Protein AF-0000000077564997 (afdb_homodimer)

Organism: Vanilla planifolia (NCBI:txid51239)

Radius of gyration: 24.12 Å; Cα contacts (8 Å, |Δi|>4): 1143; chains: 2; bounding box: 67×68×52 Å

pLDDT: mean 85.85, std 20.42, range [17.84, 98.88]

InterPro domains:
  IPR001870 B30.2/SPRY domain [PS50188] (1-179)
  IPR003877 SPRY domain [PF00622] (20-98)
  IPR003877 SPRY domain [SM00449] (17-178)
  IPR013320 Concanavalin A-like lectin/glucanase domain superfamily [SSF49899] (5-182)
  IPR037353 Histone methyltransferase complex subunit ASH2 [PTHR10598] (2-208)
  IPR043136 B30.2/SPRY domain superfamily [G3DSA:2.60.120.920] (1-196)

Nearest PDB structures (foldseek):
  4x8n-assembly1_A  TM=9.781E-01  e=5.764E-20  Homo sapiens
  5f6l-assembly1_B  TM=9.761E-01  e=1.170E-19  Homo sapiens
  4x8p-assembly1_A  TM=9.847E-01  e=3.675E-19  Homo sapiens
  5f6k-assembly1_A  TM=9.699E-01  e=2.376E-19  Homo sapiens
  3toj-assembly1_A  TM=9.666E-01  e=3.480E-19  Homo sapiens

Sequence (438 aa):
MSTKGYRMVRATRGVVEGSWYFEIRVVRLGDSGHTRLGWTTENGDLQAPVGYDGNSYGYRDIDGSKIHKALREKYGDRGYAEGDVIGFYISLPEGELYATKPPNFVWYKGQRYMYSATGKDDPPKVVPGSEISFFRNGICQGVAFKDLFGGRYYPAASMYTLPNQPSCEVKFNFGPEFEFFPQEFGIRPIPRPMSEVPYHGYDGRTEATVENGTVENTTMSTKGYRMVRATRGVVEGSWYFEIRVVRLGDSGHTRLGWTTENGDLQAPVGYDGNSYGYRDIDGSKIHKALREKYGDRGYAEGDVIGFYISLPEGELYATKPPNFVWYKGQRYMYSATGKDDPPKVVPGSEISFFRNGICQGVAFKDLFGGRYYPAASMYTLPNQPSCEVKFNFGPEFEFFPQEFGIRPIPRPMSEVPYHGYDGRTEATVENGTVENTT

Solvent-accessible surface area (backbone atoms only — not comparable to full-atom values): 23069 Å² total; per-residue (Å²): 1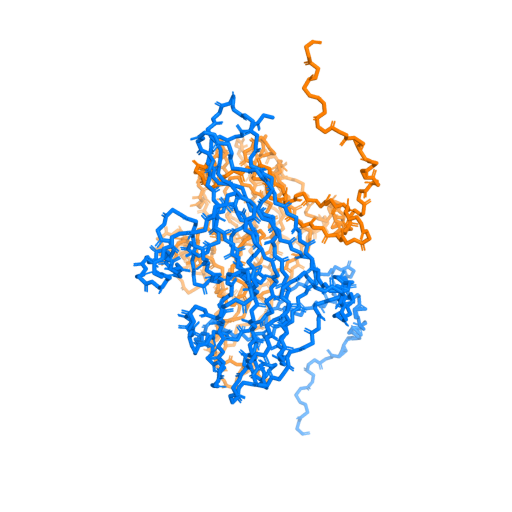26,56,54,73,46,36,34,18,39,30,48,67,54,53,45,40,49,49,39,33,30,38,36,37,35,32,68,36,31,66,95,66,26,47,44,22,36,40,38,26,29,86,78,36,62,45,28,35,39,46,4,54,38,87,35,20,40,14,41,30,30,87,57,14,26,34,24,44,53,62,41,78,38,89,53,32,95,53,40,59,52,69,71,39,37,38,34,44,38,38,34,24,55,70,8,64,82,28,29,71,76,70,69,42,75,45,60,54,94,93,38,53,31,36,29,28,90,51,37,53,86,55,68,85,34,58,17,67,86,14,36,34,33,42,21,56,64,33,41,75,55,49,82,72,46,63,60,37,65,32,40,44,37,16,51,31,40,13,36,24,24,49,62,92,44,72,68,46,38,72,44,81,40,36,42,82,82,60,92,47,67,60,88,72,61,79,91,48,76,81,54,42,41,50,61,70,53,62,82,61,64,81,52,76,68,77,64,73,78,59,68,83,70,69,91,64,81,77,129,128,58,56,72,46,35,34,17,40,30,47,66,52,53,44,39,51,48,39,32,32,38,34,36,35,32,69,36,30,65,96,66,26,47,45,21,35,40,38,26,30,84,77,37,61,46,28,36,42,47,4,53,39,89,35,20,38,16,41,30,28,86,56,14,25,33,25,44,54,64,40,76,39,89,55,33,96,53,39,58,52,68,71,39,36,36,34,42,39,39,35,24,56,70,10,64,80,29,29,71,76,69,69,42,73,45,58,54,95,93,38,54,31,37,28,29,89,52,36,53,87,56,65,86,33,58,18,67,87,13,37,33,33,41,20,56,64,33,40,76,53,48,80,71,46,62,59,39,65,32,37,43,39,17,53,31,40,12,37,24,22,48,62,93,46,71,68,46,36,70,42,82,41,38,43,81,81,59,92,47,68,61,88,72,61,80,90,48,76,81,52,42,43,48,60,72,54,63,82,63,63,83,53,76,66,73,65,77,73,58,69,84,69,70,91,65,80,78,129

Structure (mmCIF, N/CA/C/O backbone):
data_AF-0000000077564997-model_v1
#
loop_
_entity.id
_entity.type
_entity.pdbx_description
1 polymer 'B30.2/SPRY domain-containing protein'
#
loop_
_atom_site.group_PDB
_atom_site.id
_atom_site.type_symbol
_atom_site.label_atom_id
_atom_site.label_alt_id
_atom_site.label_comp_id
_atom_site.label_asym_id
_atom_site.label_entity_id
_atom_site.label_seq_id
_atom_site.pdbx_PDB_ins_code
_atom_site.Cartn_x
_atom_site.Cartn_y
_atom_site.Cartn_z
_atom_site.occupancy
_atom_site.B_iso_or_equiv
_atom_site.auth_seq_id
_atom_site.auth_comp_id
_atom_site.auth_asym_id
_atom_site.auth_atom_id
_atom_site.pdbx_PDB_model_num
ATOM 1 N N . MET A 1 1 ? 22.875 -8.914 -8.273 1 34.25 1 MET A N 1
ATOM 2 C CA . MET A 1 1 ? 23.234 -9.383 -6.941 1 34.25 1 MET A CA 1
ATOM 3 C C . MET A 1 1 ? 22.016 -9.883 -6.184 1 34.25 1 MET A C 1
ATOM 5 O O . MET A 1 1 ? 21.016 -9.156 -6.062 1 34.25 1 MET A O 1
ATOM 9 N N . SER A 1 2 ? 21.875 -11.133 -6.25 1 45.5 2 SER A N 1
ATOM 10 C CA . SER A 1 2 ? 20.719 -11.719 -5.586 1 45.5 2 SER A CA 1
ATOM 11 C C . SER A 1 2 ? 20.672 -11.336 -4.109 1 45.5 2 SER A C 1
ATOM 13 O O . SER A 1 2 ? 21.672 -11.484 -3.395 1 45.5 2 SER A O 1
ATOM 15 N N . THR A 1 3 ? 20.047 -10.328 -3.686 1 54.19 3 THR A N 1
ATOM 16 C CA . THR A 1 3 ? 19.875 -10 -2.275 1 54.19 3 THR A CA 1
ATOM 17 C C . THR A 1 3 ? 19.328 -11.203 -1.506 1 54.19 3 THR A C 1
ATOM 19 O O . THR A 1 3 ? 18.766 -12.125 -2.102 1 54.19 3 THR A O 1
ATOM 22 N N . LYS A 1 4 ? 19.906 -11.344 -0.27 1 64.06 4 LYS A N 1
ATOM 23 C CA . LYS A 1 4 ? 19.406 -12.297 0.72 1 64.06 4 LYS A CA 1
ATOM 24 C C . LYS A 1 4 ? 17.906 -12.18 0.896 1 64.06 4 LYS A C 1
ATOM 26 O O . LYS A 1 4 ? 17.375 -11.078 1.093 1 64.06 4 LYS A O 1
ATOM 31 N N . GLY A 1 5 ? 17.188 -13.336 0.478 1 78 5 GLY A N 1
ATOM 32 C CA . GLY A 1 5 ? 15.766 -13.43 0.794 1 78 5 GLY A CA 1
ATOM 33 C C . GLY A 1 5 ? 14.883 -13.523 -0.438 1 78 5 GLY A C 1
ATOM 34 O O . GLY A 1 5 ? 15.375 -13.797 -1.536 1 78 5 GLY A O 1
ATOM 35 N N . TYR A 1 6 ? 13.68 -13.469 -0.171 1 85.38 6 TYR A N 1
ATOM 36 C CA . TYR A 1 6 ? 12.711 -13.555 -1.256 1 85.38 6 TYR A CA 1
ATOM 37 C C . TYR A 1 6 ? 12.594 -12.227 -1.993 1 85.38 6 TYR A C 1
ATOM 39 O O . TYR A 1 6 ? 12.711 -11.164 -1.386 1 85.38 6 TYR A O 1
ATOM 47 N N . ARG A 1 7 ? 12.391 -12.375 -3.307 1 85.06 7 ARG A N 1
ATOM 48 C CA . ARG A 1 7 ? 11.945 -11.281 -4.164 1 85.06 7 ARG A CA 1
ATOM 49 C C . ARG A 1 7 ? 10.641 -11.625 -4.859 1 85.06 7 ARG A C 1
ATOM 51 O O . ARG A 1 7 ? 10.469 -12.742 -5.359 1 85.06 7 ARG A O 1
ATOM 58 N N . MET A 1 8 ? 9.711 -10.664 -4.836 1 91.81 8 MET A N 1
ATOM 59 C CA . MET A 1 8 ? 8.43 -10.93 -5.488 1 91.81 8 MET A CA 1
ATOM 60 C C . MET A 1 8 ? 8.336 -10.195 -6.82 1 91.81 8 MET A C 1
ATOM 62 O O . MET A 1 8 ? 8.758 -9.039 -6.926 1 91.81 8 MET A O 1
ATOM 66 N N . VAL A 1 9 ? 7.871 -10.922 -7.812 1 93.94 9 VAL A N 1
ATOM 67 C CA . VAL A 1 9 ? 7.449 -10.336 -9.078 1 93.94 9 VAL A CA 1
ATOM 68 C C . VAL A 1 9 ? 5.934 -10.469 -9.234 1 93.94 9 VAL A C 1
ATOM 70 O O . VAL A 1 9 ? 5.367 -11.531 -8.953 1 93.94 9 VAL A O 1
ATOM 73 N N . ARG A 1 10 ? 5.289 -9.383 -9.609 1 96 10 ARG A N 1
ATOM 74 C CA . ARG A 1 10 ? 3.84 -9.344 -9.789 1 96 10 ARG A CA 1
ATOM 75 C C . ARG A 1 10 ? 3.475 -8.781 -11.164 1 96 10 ARG A C 1
ATOM 77 O O . ARG A 1 10 ? 4.062 -7.801 -11.617 1 96 10 ARG A O 1
ATOM 84 N N . ALA A 1 11 ? 2.543 -9.438 -11.812 1 95.5 11 ALA A N 1
ATOM 85 C CA . ALA A 1 11 ? 1.987 -8.852 -13.023 1 95.5 11 ALA A CA 1
ATOM 86 C C . ALA A 1 11 ? 1.261 -7.543 -12.719 1 95.5 11 ALA A C 1
ATOM 88 O O . ALA A 1 11 ? 0.927 -7.266 -11.562 1 95.5 11 ALA A O 1
ATOM 89 N N . THR A 1 12 ? 1.05 -6.742 -13.789 1 92.31 12 THR A N 1
ATOM 90 C CA . THR A 1 12 ? 0.398 -5.453 -13.578 1 92.31 12 THR A CA 1
ATOM 91 C C . THR A 1 12 ? -1.077 -5.527 -13.953 1 92.31 12 THR A C 1
ATOM 93 O O . THR A 1 12 ? -1.847 -4.609 -13.656 1 92.31 12 THR A O 1
ATOM 96 N N . ARG A 1 13 ? -1.535 -6.57 -14.578 1 92.94 13 ARG A N 1
ATOM 97 C CA . ARG A 1 13 ? -2.951 -6.754 -14.875 1 92.94 13 ARG A CA 1
ATOM 98 C C . ARG A 1 13 ? -3.607 -7.68 -13.859 1 92.94 13 ARG A C 1
ATOM 100 O O . ARG A 1 13 ? -3.172 -8.82 -13.672 1 92.94 13 ARG A O 1
ATOM 107 N N . GLY A 1 14 ? -4.586 -7.129 -13.195 1 96.06 14 GLY A N 1
ATOM 108 C CA . GLY A 1 14 ? -5.273 -7.875 -12.156 1 96.06 14 GLY A CA 1
ATOM 109 C C . GLY A 1 14 ? -6.766 -7.996 -12.398 1 96.06 14 GLY A C 1
ATOM 110 O O . GLY A 1 14 ? -7.301 -7.391 -13.336 1 96.06 14 GLY A O 1
ATOM 111 N N . VAL A 1 15 ? -7.418 -8.789 -11.617 1 97.38 15 VAL A N 1
ATOM 112 C CA . VAL A 1 15 ? -8.836 -9.094 -11.797 1 97.38 15 VAL A CA 1
ATOM 113 C C . VAL A 1 15 ? -9.578 -8.883 -10.477 1 97.38 15 VAL A C 1
ATOM 115 O O . VAL A 1 15 ? -9.031 -9.156 -9.406 1 97.38 15 VAL A O 1
ATOM 118 N N . VAL A 1 16 ? -10.867 -8.484 -10.594 1 96.44 16 VAL A N 1
ATOM 119 C CA . VAL A 1 16 ? -11.664 -8.219 -9.398 1 96.44 16 VAL A CA 1
ATOM 120 C C . VAL A 1 16 ? -12.844 -9.18 -9.344 1 96.44 16 VAL A C 1
ATOM 122 O O . VAL A 1 16 ? -13.391 -9.445 -8.266 1 96.44 16 VAL A O 1
ATOM 125 N N . GLU A 1 17 ? -13.203 -9.711 -10.445 1 97.88 17 GLU A N 1
ATOM 126 C CA . GLU A 1 17 ? -14.344 -10.617 -10.539 1 97.88 17 GLU A CA 1
ATOM 127 C C . GLU A 1 17 ? -14.172 -11.602 -11.695 1 97.88 17 GLU A C 1
ATOM 129 O O . GLU A 1 17 ? -13.344 -11.383 -12.586 1 97.88 17 GLU A O 1
ATOM 134 N N . GLY A 1 18 ? -14.953 -12.695 -11.625 1 98 18 GLY A N 1
ATOM 135 C CA . GLY A 1 18 ? -14.883 -13.703 -12.664 1 98 18 GLY A CA 1
ATOM 136 C C . GLY A 1 18 ? -13.898 -14.82 -12.352 1 98 18 GLY A C 1
ATOM 137 O O . GLY A 1 18 ? -13.414 -14.922 -11.227 1 98 18 GLY A O 1
ATOM 138 N N . SER A 1 19 ? -13.797 -15.766 -13.32 1 98.44 19 SER A N 1
ATOM 139 C CA . SER A 1 19 ? -12.875 -16.891 -13.203 1 98.44 19 SER A CA 1
ATOM 140 C C . SER A 1 19 ? -11.711 -16.75 -14.188 1 98.44 19 SER A C 1
ATOM 142 O O . SER A 1 19 ? -11.93 -16.5 -15.375 1 98.44 19 SER A O 1
ATOM 144 N N . TRP A 1 20 ? -10.508 -16.969 -13.664 1 98.62 20 TRP A N 1
ATOM 145 C CA . TRP A 1 20 ? -9.312 -16.656 -14.453 1 98.62 20 TRP A CA 1
ATOM 146 C C . TRP A 1 20 ? -8.219 -17.688 -14.195 1 98.62 20 TRP A C 1
ATOM 148 O O . TRP A 1 20 ? -8.242 -18.391 -13.188 1 98.62 20 TRP A O 1
ATOM 158 N N . TYR A 1 21 ? -7.328 -17.734 -15.211 1 98.56 21 TYR A N 1
ATOM 159 C CA . TYR A 1 21 ? -6.309 -18.781 -15.156 1 98.56 21 TYR A CA 1
ATOM 160 C C . TYR A 1 21 ? -4.996 -18.297 -15.75 1 98.56 21 TYR A C 1
ATOM 162 O O . TYR A 1 21 ? -4.992 -17.531 -16.719 1 98.56 21 TYR A O 1
ATOM 170 N N . PHE A 1 22 ? -3.908 -18.688 -15.164 1 98.5 22 PHE A N 1
ATOM 171 C CA . PHE A 1 22 ? -2.582 -18.547 -15.75 1 98.5 22 PHE A CA 1
ATOM 172 C C . PHE A 1 22 ? -1.682 -19.703 -15.328 1 98.5 22 PHE A C 1
ATOM 174 O O . PHE A 1 22 ? -2.076 -20.531 -14.508 1 98.5 22 PHE A O 1
ATOM 181 N N . GLU A 1 23 ? -0.5 -19.828 -15.961 1 98.69 23 GLU A N 1
ATOM 182 C CA . GLU A 1 23 ? 0.494 -20.844 -15.617 1 98.69 23 GLU A CA 1
ATOM 183 C C . GLU A 1 23 ? 1.854 -20.203 -15.336 1 98.69 23 GLU A C 1
ATOM 185 O O . GLU A 1 23 ? 2.146 -19.109 -15.82 1 98.69 23 GLU A O 1
ATOM 190 N N . ILE A 1 24 ? 2.598 -20.922 -14.492 1 98.62 24 ILE A N 1
ATOM 191 C CA . ILE A 1 24 ? 4.012 -20.609 -14.312 1 98.62 24 ILE A CA 1
ATOM 192 C C . ILE A 1 24 ? 4.848 -21.875 -14.508 1 98.62 24 ILE A C 1
ATOM 194 O O . ILE A 1 24 ? 4.602 -22.891 -13.859 1 98.62 24 ILE A O 1
ATOM 198 N N . ARG A 1 25 ? 5.773 -21.797 -15.398 1 98.56 25 ARG A N 1
ATOM 199 C CA . ARG A 1 25 ? 6.77 -22.859 -15.5 1 98.56 25 ARG A CA 1
ATOM 200 C C . ARG A 1 25 ? 7.949 -22.609 -14.562 1 98.56 25 ARG A C 1
ATOM 202 O O . ARG A 1 25 ? 8.523 -21.516 -14.57 1 98.56 25 ARG A O 1
ATOM 209 N N . VAL A 1 26 ? 8.312 -23.609 -13.773 1 98.12 26 VAL A N 1
ATOM 210 C CA . VAL A 1 26 ? 9.531 -23.547 -12.977 1 98.12 26 VAL A CA 1
ATOM 211 C C . VAL A 1 26 ? 10.734 -23.953 -13.836 1 98.12 26 VAL A C 1
ATOM 213 O O . VAL A 1 26 ? 11 -25.141 -14.023 1 98.12 26 VAL A O 1
ATOM 216 N N . VAL A 1 27 ? 11.461 -22.938 -14.289 1 97.31 27 VAL A N 1
ATOM 217 C CA . VAL A 1 27 ? 12.555 -23.188 -15.227 1 97.31 27 VAL A CA 1
ATOM 218 C C . VAL A 1 27 ? 13.789 -23.656 -14.461 1 97.31 27 VAL A C 1
ATOM 220 O O . VAL A 1 27 ? 14.398 -24.672 -14.805 1 97.31 27 VAL A O 1
ATOM 223 N N . ARG A 1 28 ? 14.164 -22.891 -13.398 1 95.94 28 ARG A N 1
ATOM 224 C CA . ARG A 1 28 ? 15.359 -23.188 -12.609 1 95.94 28 ARG A CA 1
ATOM 225 C C . ARG A 1 28 ? 15.156 -22.797 -11.148 1 95.94 28 ARG A C 1
ATOM 227 O O . ARG A 1 28 ? 14.773 -21.672 -10.852 1 95.94 28 ARG A O 1
ATOM 234 N N . LEU A 1 29 ? 15.406 -23.688 -10.258 1 94 29 LEU A N 1
ATOM 235 C CA . LEU A 1 29 ? 15.461 -23.375 -8.836 1 94 29 LEU A CA 1
ATOM 236 C C . LEU A 1 29 ? 16.906 -23.25 -8.359 1 94 29 LEU A C 1
ATOM 238 O O . LEU A 1 29 ? 17.234 -22.344 -7.605 1 94 29 LEU A O 1
ATOM 242 N N . GLY A 1 30 ? 17.719 -24.062 -9.008 1 89.38 30 GLY A N 1
ATOM 243 C CA . GLY A 1 30 ? 19.078 -24.141 -8.523 1 89.38 30 GLY A CA 1
ATOM 244 C C . GLY A 1 30 ? 19.219 -24.875 -7.207 1 89.38 30 GLY A C 1
ATOM 245 O O . GLY A 1 30 ? 18.25 -25.5 -6.738 1 89.38 30 GLY A O 1
ATOM 246 N N . ASP A 1 31 ? 20.422 -24.812 -6.574 1 88.06 31 ASP A N 1
ATOM 247 C CA . ASP A 1 31 ? 20.75 -25.625 -5.414 1 88.06 31 ASP A CA 1
ATOM 248 C C . ASP A 1 31 ? 20.078 -25.094 -4.152 1 88.06 31 ASP A C 1
ATOM 250 O O . ASP A 1 31 ? 19.766 -25.859 -3.238 1 88.06 31 ASP A O 1
ATOM 254 N N . SER A 1 32 ? 19.875 -23.844 -4.125 1 89.06 32 SER A N 1
ATOM 255 C CA . SER A 1 32 ? 19.391 -23.25 -2.885 1 89.06 32 SER A CA 1
ATOM 256 C C . SER A 1 32 ? 18.078 -22.516 -3.107 1 89.06 32 SER A C 1
ATOM 258 O O . SER A 1 32 ? 17.562 -21.859 -2.193 1 89.06 32 SER A O 1
ATOM 260 N N . GLY A 1 33 ? 17.609 -22.578 -4.324 1 92.88 33 GLY A N 1
ATOM 261 C CA . GLY A 1 33 ? 16.484 -21.719 -4.664 1 92.88 33 GLY A CA 1
ATOM 262 C C . GLY A 1 33 ? 15.148 -22.344 -4.336 1 92.88 33 GLY A C 1
ATOM 263 O O . GLY A 1 33 ? 14.992 -23.562 -4.367 1 92.88 33 GLY A O 1
ATOM 264 N N . HIS A 1 34 ? 14.219 -21.5 -4 1 95.94 34 HIS A N 1
ATOM 265 C CA . HIS A 1 34 ? 12.836 -21.891 -3.748 1 95.94 34 HIS A CA 1
ATOM 266 C C . HIS A 1 34 ? 11.867 -20.828 -4.281 1 95.94 34 HIS A C 1
ATOM 268 O O . HIS A 1 34 ? 12.258 -19.688 -4.508 1 95.94 34 HIS A O 1
ATOM 274 N N . THR A 1 35 ? 10.641 -21.281 -4.477 1 97 35 THR A N 1
ATOM 275 C CA . THR A 1 35 ? 9.641 -20.359 -4.977 1 97 35 THR A CA 1
ATOM 276 C C . THR A 1 35 ? 8.352 -20.453 -4.164 1 97 35 THR A C 1
ATOM 278 O O . THR A 1 35 ? 8.062 -21.5 -3.58 1 97 35 THR A O 1
ATOM 281 N N . ARG A 1 36 ? 7.66 -19.391 -4.059 1 97.88 36 ARG A N 1
ATOM 282 C CA . ARG A 1 36 ? 6.25 -19.266 -3.693 1 97.88 36 ARG A CA 1
ATOM 283 C C . ARG A 1 36 ? 5.461 -18.562 -4.797 1 97.88 36 ARG A C 1
ATOM 285 O O . ARG A 1 36 ? 5.738 -17.406 -5.133 1 97.88 36 ARG A O 1
ATOM 292 N N . LEU A 1 37 ? 4.527 -19.297 -5.344 1 98.69 37 LEU A N 1
ATOM 293 C CA . LEU A 1 37 ? 3.787 -18.828 -6.512 1 98.69 37 LEU A CA 1
ATOM 294 C C . LEU A 1 37 ? 2.305 -18.672 -6.184 1 98.69 37 LEU A C 1
ATOM 296 O O . LEU A 1 37 ? 1.767 -19.406 -5.348 1 98.69 37 LEU A O 1
ATOM 300 N N . GLY A 1 38 ? 1.68 -17.656 -6.801 1 98.81 38 GLY A N 1
ATOM 301 C CA . GLY A 1 38 ? 0.256 -17.547 -6.527 1 98.81 38 GLY A CA 1
ATOM 302 C C . GLY A 1 38 ? -0.324 -16.203 -6.934 1 98.81 38 GLY A C 1
ATOM 303 O O . GLY A 1 38 ? -0.028 -15.695 -8.016 1 98.81 38 GLY A O 1
ATOM 304 N N . TRP A 1 39 ? -1.26 -15.742 -6.121 1 98.88 39 TRP A N 1
ATOM 305 C CA . TRP A 1 39 ? -2 -14.5 -6.332 1 98.88 39 TRP A CA 1
ATOM 306 C C . TRP A 1 39 ? -1.705 -13.492 -5.223 1 98.88 39 TRP A C 1
ATOM 308 O O . TRP A 1 39 ? -1.535 -13.875 -4.062 1 98.88 39 TRP A O 1
ATOM 318 N N . THR A 1 40 ? -1.614 -12.273 -5.562 1 97.94 40 THR A N 1
ATOM 319 C CA . THR A 1 40 ? -1.512 -11.195 -4.578 1 97.94 40 THR A CA 1
ATOM 320 C C . THR A 1 40 ? -2.449 -10.047 -4.934 1 97.94 40 THR A C 1
ATOM 322 O O . THR A 1 40 ? -2.703 -9.789 -6.109 1 97.94 40 THR A O 1
ATOM 325 N N . THR A 1 41 ? -2.998 -9.438 -3.932 1 94.56 41 THR A N 1
ATOM 326 C CA . THR A 1 41 ? -3.795 -8.242 -4.18 1 94.56 41 THR A CA 1
ATOM 327 C C . THR A 1 41 ? -2.898 -7.016 -4.316 1 94.56 41 THR A C 1
ATOM 329 O O . THR A 1 41 ? -1.681 -7.109 -4.156 1 94.56 41 THR A O 1
ATOM 332 N N . GLU A 1 42 ? -3.529 -5.898 -4.629 1 87.38 42 GLU A N 1
ATOM 333 C CA . GLU A 1 42 ? -2.809 -4.637 -4.777 1 87.38 42 GLU A CA 1
ATOM 334 C C . GLU A 1 42 ? -2.15 -4.219 -3.467 1 87.38 42 GLU A C 1
ATOM 336 O O . GLU A 1 42 ? -1.194 -3.439 -3.465 1 87.38 42 GLU A O 1
ATOM 341 N N . ASN A 1 43 ? -2.602 -4.781 -2.367 1 82.75 43 ASN A N 1
ATOM 342 C CA . ASN A 1 43 ? -2.096 -4.422 -1.047 1 82.75 43 ASN A CA 1
ATOM 343 C C . ASN A 1 43 ? -1.029 -5.402 -0.567 1 82.75 43 ASN A C 1
ATOM 345 O O . ASN A 1 43 ? -0.505 -5.262 0.539 1 82.75 43 ASN A O 1
ATOM 349 N N . GLY A 1 44 ? -0.735 -6.332 -1.397 1 88.81 44 GLY A N 1
ATOM 350 C CA . GLY A 1 44 ? 0.307 -7.273 -1.021 1 88.81 44 GLY A CA 1
ATOM 351 C C . GLY A 1 44 ? 1.673 -6.629 -0.882 1 88.81 44 GLY A C 1
ATOM 352 O O . GLY A 1 44 ? 2.014 -5.715 -1.639 1 88.81 44 GLY A O 1
ATOM 353 N N . ASP A 1 45 ? 2.443 -7.102 0.056 1 86.06 45 ASP A N 1
ATOM 354 C CA . ASP A 1 45 ? 3.801 -6.617 0.288 1 86.06 45 ASP A CA 1
ATOM 355 C C . ASP A 1 45 ? 4.773 -7.191 -0.739 1 86.06 45 ASP A C 1
ATOM 357 O O . ASP A 1 45 ? 5.117 -8.375 -0.683 1 86.06 45 ASP A O 1
ATOM 361 N N . LEU A 1 46 ? 5.312 -6.375 -1.634 1 87.75 46 LEU A N 1
ATOM 362 C CA . LEU A 1 46 ? 6.199 -6.82 -2.703 1 87.75 46 LEU A CA 1
ATOM 363 C C . LEU A 1 46 ? 7.566 -7.215 -2.148 1 87.75 46 LEU A C 1
ATOM 365 O O . LEU A 1 46 ? 8.359 -7.855 -2.84 1 87.75 46 LEU A O 1
ATOM 369 N N . GLN A 1 47 ? 7.82 -6.828 -0.926 1 84.5 47 GLN A N 1
ATOM 370 C CA . GLN A 1 47 ? 9.117 -7.125 -0.331 1 84.5 47 GLN A CA 1
ATOM 371 C C . GLN A 1 47 ? 9.086 -8.461 0.414 1 84.5 47 GLN A C 1
ATOM 373 O O . GLN A 1 47 ? 10.102 -8.883 0.976 1 84.5 47 GLN A O 1
ATOM 378 N N . ALA A 1 48 ? 7.984 -9 0.417 1 89.12 48 ALA A N 1
ATOM 379 C CA . ALA A 1 48 ? 7.797 -10.281 1.102 1 89.12 48 ALA A CA 1
ATOM 380 C C . ALA A 1 48 ? 7.27 -11.344 0.144 1 89.12 48 ALA A C 1
ATOM 382 O O . ALA A 1 48 ? 6.703 -11.016 -0.903 1 89.12 48 ALA A O 1
ATOM 383 N N . PRO A 1 49 ? 7.52 -12.594 0.507 1 95 49 PRO A N 1
ATOM 384 C CA . PRO A 1 49 ? 7.062 -13.641 -0.412 1 95 49 PRO A CA 1
ATOM 385 C C . PRO A 1 49 ? 5.539 -13.766 -0.449 1 95 49 PRO A C 1
ATOM 387 O O . PRO A 1 49 ? 4.867 -13.43 0.528 1 95 49 PRO A O 1
ATOM 390 N N . VAL A 1 50 ? 5.047 -14.281 -1.521 1 97.38 50 VAL A N 1
ATOM 391 C CA . VAL A 1 50 ? 3.623 -14.555 -1.693 1 97.38 50 VAL A CA 1
ATOM 392 C C . VAL A 1 50 ? 3.115 -15.398 -0.525 1 97.38 50 VAL A C 1
ATOM 394 O O . VAL A 1 50 ? 3.736 -16.391 -0.155 1 97.38 50 VAL A O 1
ATOM 397 N N . GLY A 1 51 ? 2.027 -14.945 0.077 1 97.5 51 GLY A N 1
ATOM 398 C CA . GLY A 1 51 ? 1.442 -15.656 1.202 1 97.5 51 GLY A CA 1
ATOM 399 C C . GLY A 1 51 ? 1.847 -15.086 2.547 1 97.5 51 GLY A C 1
ATOM 400 O O . GLY A 1 51 ? 1.338 -15.508 3.586 1 97.5 51 GLY A O 1
ATOM 401 N N . TYR A 1 52 ? 2.635 -14.172 2.58 1 94.94 52 TYR A N 1
ATOM 402 C CA . TYR A 1 52 ? 3.215 -13.609 3.793 1 94.94 52 TYR A CA 1
ATOM 403 C C . TYR A 1 52 ? 2.143 -12.945 4.652 1 94.94 52 TYR A C 1
ATOM 405 O O . TYR A 1 52 ? 2.213 -12.984 5.883 1 94.94 52 TYR A O 1
ATOM 413 N N . ASP A 1 53 ? 1.203 -12.266 3.992 1 91.75 53 ASP A N 1
ATOM 414 C CA . ASP A 1 53 ? 0.162 -11.547 4.719 1 91.75 53 ASP A CA 1
ATOM 415 C C . ASP A 1 53 ? -1.227 -11.914 4.203 1 91.75 53 ASP A C 1
ATOM 417 O O . ASP A 1 53 ? -1.383 -12.906 3.486 1 91.75 53 ASP A O 1
ATOM 421 N N . GLY A 1 54 ? -2.166 -11.203 4.672 1 93.69 54 GLY A N 1
ATOM 422 C CA . GLY A 1 54 ? -3.541 -11.508 4.309 1 93.69 54 GLY A CA 1
ATOM 423 C C . GLY A 1 54 ? -3.9 -11.062 2.904 1 93.69 54 GLY A C 1
ATOM 424 O O . GLY A 1 54 ? -5.035 -11.25 2.461 1 93.69 54 GLY A O 1
ATOM 425 N N . ASN A 1 55 ? -2.939 -10.562 2.145 1 93.69 55 ASN A N 1
ATOM 426 C CA . ASN A 1 55 ? -3.227 -9.992 0.833 1 93.69 55 ASN A CA 1
ATOM 427 C C . ASN A 1 55 ? -2.689 -10.875 -0.29 1 93.69 55 ASN A C 1
ATOM 429 O O . ASN A 1 55 ? -2.691 -10.477 -1.455 1 93.69 55 ASN A O 1
ATOM 433 N N . SER A 1 56 ? -2.164 -12.016 0.088 1 97.56 56 SER A N 1
ATOM 434 C CA . SER A 1 56 ? -1.635 -12.898 -0.949 1 97.56 56 SER A CA 1
ATOM 435 C C . SER A 1 56 ? -1.835 -14.359 -0.583 1 97.56 56 SER A C 1
ATOM 437 O O . SER A 1 56 ? -2.039 -14.695 0.587 1 97.56 56 SER A O 1
ATOM 439 N N . TYR A 1 57 ? -1.839 -15.188 -1.588 1 98.75 57 TYR A N 1
ATOM 440 C CA . TYR A 1 57 ? -2.129 -16.609 -1.516 1 98.75 57 TYR A CA 1
ATOM 441 C C . TYR A 1 57 ? -1.101 -17.422 -2.301 1 98.75 57 TYR A C 1
ATOM 443 O O . TYR A 1 57 ? -1.026 -17.312 -3.527 1 98.75 57 TYR A O 1
ATOM 451 N N . GLY A 1 58 ? -0.403 -18.219 -1.538 1 98.69 58 GLY A N 1
ATOM 452 C CA . GLY A 1 58 ? 0.779 -18.797 -2.15 1 98.69 58 GLY A CA 1
ATOM 453 C C . GLY A 1 58 ? 0.77 -20.328 -2.139 1 98.69 58 GLY A C 1
ATOM 454 O O . GLY A 1 58 ? 0.043 -20.938 -1.354 1 98.69 58 GLY A O 1
ATOM 455 N N . TYR A 1 59 ? 1.451 -20.922 -3.068 1 98.62 59 TYR A N 1
ATOM 456 C CA . TYR A 1 59 ? 1.785 -22.328 -3.25 1 98.62 59 TYR A CA 1
ATOM 457 C C . TYR A 1 59 ? 3.295 -22.531 -3.264 1 98.62 59 TYR A C 1
ATOM 459 O O . TYR A 1 59 ? 4.004 -21.922 -4.07 1 98.62 59 TYR A O 1
ATOM 467 N N . ARG A 1 60 ? 3.783 -23.344 -2.311 1 97.88 60 ARG A N 1
ATOM 468 C CA . ARG A 1 60 ? 5.219 -23.438 -2.074 1 97.88 60 ARG A CA 1
ATOM 469 C C . ARG A 1 60 ? 5.789 -24.703 -2.715 1 97.88 60 ARG A C 1
ATOM 471 O O . ARG A 1 60 ? 5.172 -25.766 -2.654 1 97.88 60 ARG A O 1
ATOM 478 N N . ASP A 1 61 ? 7.047 -24.641 -3.211 1 97.75 61 ASP A N 1
ATOM 479 C CA . ASP A 1 61 ? 7.684 -25.75 -3.926 1 97.75 61 ASP A CA 1
ATOM 480 C C . ASP A 1 61 ? 8.172 -26.828 -2.957 1 97.75 61 ASP A C 1
ATOM 482 O O . ASP A 1 61 ? 8.156 -28.016 -3.285 1 97.75 61 ASP A O 1
ATOM 486 N N . ILE A 1 62 ? 8.656 -26.5 -1.785 1 94.06 62 ILE A N 1
ATOM 487 C CA . ILE A 1 62 ? 9.398 -27.359 -0.881 1 94.06 62 ILE A CA 1
ATOM 488 C C . ILE A 1 62 ? 8.516 -28.531 -0.449 1 94.06 62 ILE A C 1
ATOM 490 O O . ILE A 1 62 ? 8.906 -29.688 -0.58 1 94.06 62 ILE A O 1
ATOM 494 N N . ASP A 1 63 ? 7.32 -28.359 -0.042 1 94.75 63 ASP A N 1
ATOM 495 C CA . ASP A 1 63 ? 6.469 -29.422 0.48 1 94.75 63 ASP A CA 1
ATOM 496 C C . ASP A 1 63 ? 5.062 -29.328 -0.108 1 94.75 63 ASP A C 1
ATOM 498 O O . ASP A 1 63 ? 4.172 -30.094 0.285 1 94.75 63 ASP A O 1
ATOM 502 N N . GLY A 1 64 ? 4.898 -28.516 -1.022 1 97.44 64 GLY A N 1
ATOM 503 C CA . GLY A 1 64 ? 3.6 -28.375 -1.658 1 97.44 64 GLY A CA 1
ATOM 504 C C . GLY A 1 64 ? 2.562 -27.734 -0.76 1 97.44 64 GLY A C 1
ATOM 505 O O . GLY A 1 64 ? 1.361 -27.938 -0.943 1 97.44 64 GLY A O 1
ATOM 506 N N . SER A 1 65 ? 3.039 -26.969 0.192 1 98.12 65 SER A N 1
ATOM 507 C CA . SER A 1 65 ? 2.119 -26.344 1.138 1 98.12 65 SER A CA 1
ATOM 508 C C . SER A 1 65 ? 1.49 -25.078 0.548 1 98.12 65 SER A C 1
ATOM 510 O O . SER A 1 65 ? 2.041 -24.484 -0.375 1 98.12 65 SER A O 1
ATOM 512 N N . LYS A 1 66 ? 0.311 -24.797 1.04 1 98.62 66 LYS A N 1
ATOM 513 C CA . LYS A 1 66 ? -0.332 -23.516 0.778 1 98.62 66 LYS A CA 1
ATOM 514 C C . LYS A 1 66 ? -0.044 -22.516 1.896 1 98.62 66 LYS A C 1
ATOM 516 O O . LYS A 1 66 ? 0.092 -22.906 3.059 1 98.62 66 LYS A O 1
ATOM 521 N N . ILE A 1 67 ? 0.084 -21.266 1.516 1 98.31 67 ILE A N 1
ATOM 522 C CA . ILE A 1 67 ? 0.484 -20.266 2.506 1 98.31 67 ILE A CA 1
ATOM 523 C C . ILE A 1 67 ? -0.4 -19.031 2.381 1 98.31 67 ILE A C 1
ATOM 525 O O . ILE A 1 67 ? -0.605 -18.516 1.28 1 98.31 67 ILE A O 1
ATOM 529 N N . HIS A 1 68 ? -0.956 -18.547 3.422 1 98.25 68 HIS A N 1
ATOM 530 C CA . HIS A 1 68 ? -1.731 -17.328 3.586 1 98.25 68 HIS A CA 1
ATOM 531 C C . HIS A 1 68 ? -1.603 -16.781 5.004 1 98.25 68 HIS A C 1
ATOM 533 O O . HIS A 1 68 ? -1.691 -17.531 5.973 1 98.25 68 HIS A O 1
ATOM 539 N N . LYS A 1 69 ? -1.307 -15.57 5.168 1 96.31 69 LYS A N 1
ATOM 540 C CA . LYS A 1 69 ? -1.085 -14.938 6.469 1 96.31 69 LYS A CA 1
ATOM 541 C C . LYS A 1 69 ? 0.104 -15.57 7.188 1 96.31 69 LYS A C 1
ATOM 543 O O . LYS A 1 69 ? 0.053 -15.805 8.398 1 96.31 69 LYS A O 1
ATOM 548 N N . ALA A 1 70 ? 1.035 -15.984 6.391 1 95.31 70 ALA A N 1
ATOM 549 C CA . ALA A 1 70 ? 2.277 -16.594 6.871 1 95.31 70 ALA A CA 1
ATOM 550 C C . ALA A 1 70 ? 2.018 -17.938 7.523 1 95.31 70 ALA A C 1
ATOM 552 O O . ALA A 1 70 ? 2.881 -18.469 8.219 1 95.31 70 ALA A O 1
ATOM 553 N N . LEU A 1 71 ? 0.875 -18.453 7.32 1 97.31 71 LEU A N 1
ATOM 554 C CA . LEU A 1 71 ? 0.545 -19.766 7.832 1 97.31 71 LEU A CA 1
ATOM 555 C C . LEU A 1 71 ? 0.689 -20.828 6.738 1 97.31 71 LEU A C 1
ATOM 557 O O . LEU A 1 71 ? 0.065 -20.719 5.68 1 97.31 71 LEU A O 1
ATOM 561 N N . ARG A 1 72 ? 1.49 -21.781 7.047 1 96.38 72 ARG A N 1
ATOM 562 C CA . ARG A 1 72 ? 1.705 -22.906 6.133 1 96.38 72 ARG A CA 1
ATOM 563 C C . ARG A 1 72 ? 0.756 -24.047 6.449 1 96.38 72 ARG A C 1
ATOM 565 O O . ARG A 1 72 ? 0.62 -24.453 7.605 1 96.38 72 ARG A O 1
ATOM 572 N N . GLU A 1 73 ? 0.095 -24.516 5.48 1 98 73 GLU A N 1
ATOM 573 C CA . GLU A 1 73 ? -0.789 -25.672 5.629 1 98 73 GLU A CA 1
ATOM 574 C C . GLU A 1 73 ? -0.508 -26.734 4.562 1 98 73 GLU A C 1
ATOM 576 O O . GLU A 1 73 ? -0.143 -26.391 3.434 1 98 73 GLU A O 1
ATOM 581 N N . LYS A 1 74 ? -0.724 -27.984 4.969 1 96.81 74 LYS A N 1
ATOM 582 C CA . LYS A 1 74 ? -0.601 -29.062 3.982 1 96.81 74 LYS A CA 1
ATOM 583 C C . LYS A 1 74 ? -1.595 -28.875 2.84 1 96.81 74 LYS A C 1
ATOM 585 O O . LYS A 1 74 ? -2.754 -28.516 3.068 1 96.81 74 LYS A O 1
ATOM 590 N N . TYR A 1 75 ? -1.204 -29.125 1.672 1 97.38 75 TYR A N 1
ATOM 591 C CA . TYR A 1 75 ? -2.07 -28.938 0.516 1 97.38 75 TYR A CA 1
ATOM 592 C C . TYR A 1 75 ? -1.773 -29.953 -0.571 1 97.38 75 TYR A C 1
ATOM 594 O O . TYR A 1 75 ? -2.494 -30.953 -0.712 1 97.38 75 TYR A O 1
ATOM 602 N N . GLY A 1 76 ? -0.655 -29.75 -1.281 1 90.19 76 GLY A N 1
ATOM 603 C CA . GLY A 1 76 ? -0.266 -30.734 -2.271 1 90.19 76 GLY A CA 1
ATOM 604 C C . GLY A 1 76 ? 0.362 -31.984 -1.661 1 90.19 76 GLY A C 1
ATOM 605 O O . GLY A 1 76 ? 0.893 -31.922 -0.549 1 90.19 76 GLY A O 1
ATOM 606 N N . ASP A 1 77 ? 0.164 -33.125 -2.318 1 87.19 77 ASP A N 1
ATOM 607 C CA . ASP A 1 77 ? 0.766 -34.375 -1.849 1 87.19 77 ASP A CA 1
ATOM 608 C C . ASP A 1 77 ? 2.289 -34.281 -1.831 1 87.19 77 ASP A C 1
ATOM 610 O O . ASP A 1 77 ? 2.945 -34.844 -0.959 1 87.19 77 ASP A O 1
ATOM 614 N N . ARG A 1 78 ? 2.809 -33.594 -2.777 1 91.19 78 ARG A N 1
ATOM 615 C CA . ARG A 1 78 ? 4.246 -33.375 -2.883 1 91.19 78 ARG A CA 1
ATOM 616 C C . ARG A 1 78 ? 4.551 -31.969 -3.4 1 91.19 78 ARG A C 1
ATOM 618 O O . ARG A 1 78 ? 3.682 -31.312 -3.986 1 91.19 78 ARG A O 1
ATOM 625 N N . GLY A 1 79 ? 5.742 -31.547 -3.16 1 95.94 79 GLY A N 1
ATOM 626 C CA . GLY A 1 79 ? 6.191 -30.281 -3.715 1 95.94 79 GLY A CA 1
ATOM 627 C C . GLY A 1 79 ? 6.379 -30.312 -5.219 1 95.94 79 GLY A C 1
ATOM 628 O O . GLY A 1 79 ? 6.336 -31.391 -5.828 1 95.94 79 GLY A O 1
ATOM 629 N N . TYR A 1 80 ? 6.414 -29.172 -5.867 1 98 80 TYR A N 1
ATOM 630 C CA . TYR A 1 80 ? 6.777 -29.094 -7.281 1 98 80 TYR A CA 1
ATOM 631 C C . TYR A 1 80 ? 8.258 -28.781 -7.445 1 98 80 TYR A C 1
ATOM 633 O O . TYR A 1 80 ? 8.93 -28.406 -6.484 1 98 80 TYR A O 1
ATOM 641 N N . ALA A 1 81 ? 8.758 -29.047 -8.648 1 97.19 81 ALA A N 1
ATOM 642 C CA . ALA A 1 81 ? 10.188 -28.922 -8.891 1 97.19 81 ALA A CA 1
ATOM 643 C C . ALA A 1 81 ? 10.461 -28.359 -10.289 1 97.19 81 ALA A C 1
ATOM 645 O O . ALA A 1 81 ? 9.531 -28.062 -11.039 1 97.19 81 ALA A O 1
ATOM 646 N N . GLU A 1 82 ? 11.797 -28.172 -10.523 1 97.31 82 GLU A N 1
ATOM 647 C CA . GLU A 1 82 ? 12.227 -27.734 -11.852 1 97.31 82 GLU A CA 1
ATOM 648 C C . GLU A 1 82 ? 11.586 -28.578 -12.945 1 97.31 82 GLU A C 1
ATOM 650 O O . GLU A 1 82 ? 11.523 -29.812 -12.836 1 97.31 82 GLU A O 1
ATOM 655 N N . GLY A 1 83 ? 11.047 -27.828 -13.93 1 97.81 83 GLY A N 1
ATOM 656 C CA . GLY A 1 83 ? 10.414 -28.531 -15.039 1 97.81 83 GLY A CA 1
ATOM 657 C C . GLY A 1 83 ? 8.906 -28.594 -14.922 1 97.81 83 GLY A C 1
ATOM 658 O O . GLY A 1 83 ? 8.203 -28.781 -15.914 1 97.81 83 GLY A O 1
ATOM 659 N N . ASP A 1 84 ? 8.406 -28.484 -13.695 1 98.44 84 ASP A N 1
ATOM 660 C CA . ASP A 1 84 ? 6.961 -28.531 -13.5 1 98.44 84 ASP A CA 1
ATOM 661 C C . ASP A 1 84 ? 6.301 -27.25 -13.984 1 98.44 84 ASP A C 1
ATOM 663 O O . ASP A 1 84 ? 6.926 -26.188 -13.984 1 98.44 84 ASP A O 1
ATOM 667 N N . VAL A 1 85 ? 5.086 -27.359 -14.484 1 98.75 85 VAL A N 1
ATOM 668 C CA . VAL A 1 85 ? 4.211 -26.234 -14.812 1 98.75 85 VAL A CA 1
ATOM 669 C C . VAL A 1 85 ? 3.062 -26.172 -13.812 1 98.75 85 VAL A C 1
ATOM 671 O O . VAL A 1 85 ? 2.293 -27.125 -13.672 1 98.75 85 VAL A O 1
ATOM 674 N N . ILE A 1 86 ? 2.992 -25.047 -13.133 1 98.62 86 ILE A N 1
ATOM 675 C CA . ILE A 1 86 ? 1.959 -24.859 -12.117 1 98.62 86 ILE A CA 1
ATOM 676 C C . ILE A 1 86 ? 0.848 -23.969 -12.672 1 98.62 86 ILE A C 1
ATOM 678 O O . ILE A 1 86 ? 1.119 -22.938 -13.273 1 98.62 86 ILE A O 1
ATOM 682 N N . GLY A 1 87 ? -0.384 -24.469 -12.523 1 98.38 87 GLY A N 1
ATOM 683 C CA . GLY A 1 87 ? -1.556 -23.719 -12.922 1 98.38 87 GLY A CA 1
ATOM 684 C C . GLY A 1 87 ? -2.248 -23.031 -11.766 1 98.38 87 GLY A C 1
ATOM 685 O O . GLY A 1 87 ? -2.334 -23.578 -10.664 1 98.38 87 GLY A O 1
ATOM 686 N N . PHE A 1 88 ? -2.785 -21.844 -12.047 1 98.75 88 PHE A N 1
ATOM 687 C CA . PHE A 1 88 ? -3.414 -21 -11.031 1 98.75 88 PHE A CA 1
ATOM 688 C C . PHE A 1 88 ? -4.828 -20.609 -11.453 1 98.75 88 PHE A C 1
ATOM 690 O O . PHE A 1 88 ? -5.02 -19.906 -12.438 1 98.75 88 PHE A O 1
ATOM 697 N N . TYR A 1 89 ? -5.742 -21.109 -10.711 1 98.5 89 TYR A N 1
ATOM 698 C CA . TYR A 1 89 ? -7.156 -20.828 -10.922 1 98.5 89 TYR A CA 1
ATOM 699 C C . TYR A 1 89 ? -7.699 -19.922 -9.82 1 98.5 89 TYR A C 1
ATOM 701 O O . TYR A 1 89 ? -7.391 -20.109 -8.641 1 98.5 89 TYR A O 1
ATOM 709 N N . ILE A 1 90 ? -8.445 -18.906 -10.234 1 98.75 90 ILE A N 1
ATOM 710 C CA . ILE A 1 90 ? -9.172 -18.094 -9.258 1 98.75 90 ILE A CA 1
ATOM 711 C C . ILE A 1 90 ? -10.609 -17.875 -9.727 1 98.75 90 ILE A C 1
ATOM 713 O O . ILE A 1 90 ? -10.859 -17.688 -10.922 1 98.75 90 ILE A O 1
ATOM 717 N N . SER A 1 91 ? -11.516 -17.984 -8.828 1 98.69 91 SER A N 1
ATOM 718 C CA . SER A 1 91 ? -12.906 -17.641 -9.055 1 98.69 91 SER A CA 1
ATOM 719 C C . SER A 1 91 ? -13.391 -16.609 -8.047 1 98.69 91 SER A C 1
ATOM 721 O O . SER A 1 91 ? -13.297 -16.828 -6.836 1 98.69 91 SER A O 1
ATOM 723 N N . LEU A 1 92 ? -13.883 -15.477 -8.555 1 98.44 92 LEU A N 1
ATOM 724 C CA . LEU A 1 92 ? -14.383 -14.367 -7.758 1 98.44 92 LEU A CA 1
ATOM 725 C C . LEU A 1 92 ? -15.797 -13.992 -8.188 1 98.44 92 LEU A C 1
ATOM 727 O O . LEU A 1 92 ? -16.016 -12.938 -8.781 1 98.44 92 LEU A O 1
ATOM 731 N N . PRO A 1 93 ? -16.75 -14.781 -7.758 1 98.12 93 PRO A N 1
ATOM 732 C CA . PRO A 1 93 ? -18.125 -14.453 -8.148 1 98.12 93 PRO A CA 1
ATOM 733 C C . PRO A 1 93 ? -18.594 -13.109 -7.605 1 98.12 93 PRO A C 1
ATOM 735 O O . PRO A 1 93 ? -18.594 -12.898 -6.387 1 98.12 93 PRO A O 1
ATOM 738 N N . GLU A 1 94 ? -18.938 -12.164 -8.492 1 97.31 94 GLU A N 1
ATOM 739 C CA . GLU A 1 94 ? -19.391 -10.82 -8.141 1 97.31 94 GLU A CA 1
ATOM 740 C C . GLU A 1 94 ? -18.406 -10.117 -7.223 1 97.31 94 GLU A C 1
ATOM 742 O O . GLU A 1 94 ? -18.797 -9.461 -6.258 1 97.31 94 GLU A O 1
ATOM 747 N N . GLY A 1 95 ? -17.172 -10.312 -7.492 1 96.94 95 GLY A N 1
ATOM 748 C CA . GLY A 1 95 ? -16.109 -9.836 -6.613 1 96.94 95 GLY A CA 1
ATOM 749 C C . GLY A 1 95 ? -16.094 -8.32 -6.465 1 96.94 95 GLY A C 1
ATOM 750 O O . GLY A 1 95 ? -15.68 -7.801 -5.43 1 96.94 95 GLY A O 1
ATOM 751 N N . GLU A 1 96 ? -16.5 -7.629 -7.473 1 94.12 96 GLU A N 1
ATOM 752 C CA . GLU A 1 96 ? -16.516 -6.168 -7.453 1 94.12 96 GLU A CA 1
ATOM 753 C C . GLU A 1 96 ? -17.344 -5.641 -6.293 1 94.12 96 GLU A C 1
ATOM 755 O O . GLU A 1 96 ? -17.062 -4.578 -5.738 1 94.12 96 GLU A O 1
ATOM 760 N N . LEU A 1 97 ? -18.359 -6.387 -5.906 1 93.31 97 LEU A N 1
ATOM 761 C CA . LEU A 1 97 ? -19.266 -5.984 -4.836 1 93.31 97 LEU A CA 1
ATOM 762 C C . LEU A 1 97 ? -18.562 -5.98 -3.49 1 93.31 97 LEU A C 1
ATOM 764 O O . LEU A 1 97 ? -19.016 -5.355 -2.535 1 93.31 97 LEU A O 1
ATOM 768 N N . TYR A 1 98 ? -17.453 -6.703 -3.426 1 92.75 98 TYR A N 1
ATOM 769 C CA . TYR A 1 98 ? -16.797 -6.902 -2.141 1 92.75 98 TYR A CA 1
ATOM 770 C C . TYR A 1 98 ? -15.43 -6.223 -2.119 1 92.75 98 TYR A C 1
ATOM 772 O O . TYR A 1 98 ? -14.711 -6.289 -1.118 1 92.75 98 TYR A O 1
ATOM 780 N N . ALA A 1 99 ? -15.031 -5.707 -3.262 1 89 99 ALA A N 1
ATOM 781 C CA . ALA A 1 99 ? -13.727 -5.043 -3.35 1 89 99 ALA A CA 1
ATOM 782 C C . ALA A 1 99 ? -13.781 -3.654 -2.719 1 89 99 ALA A C 1
ATOM 784 O O . ALA A 1 99 ? -14.797 -2.963 -2.803 1 89 99 ALA A O 1
ATOM 785 N N . THR A 1 100 ? -12.617 -3.412 -2.014 1 77.75 100 THR A N 1
ATOM 786 C CA . THR A 1 100 ? -12.523 -2.057 -1.481 1 77.75 100 THR A CA 1
ATOM 787 C C . THR A 1 100 ? -12.469 -1.034 -2.613 1 77.75 100 THR A C 1
ATOM 789 O O . THR A 1 100 ? -11.797 -1.255 -3.623 1 77.75 100 THR A O 1
ATOM 792 N N . LYS A 1 101 ? -13.18 -0.024 -2.432 1 75.31 101 LYS A N 1
ATOM 793 C CA . LYS A 1 101 ? -13.156 1.036 -3.436 1 75.31 101 LYS A CA 1
ATOM 794 C C . LYS A 1 101 ? -11.805 1.745 -3.461 1 75.31 101 LYS A C 1
ATOM 796 O O . LYS A 1 101 ? -11.227 2.018 -2.41 1 75.31 101 LYS A O 1
ATOM 801 N N . PRO A 1 102 ? -11.273 1.865 -4.703 1 75.06 102 PRO A N 1
ATOM 802 C CA . PRO A 1 102 ? -10.016 2.615 -4.801 1 75.06 102 PRO A CA 1
ATOM 803 C C . PRO A 1 102 ? -10.133 4.031 -4.238 1 75.06 102 PRO A C 1
ATOM 805 O O . PRO A 1 102 ? -11.234 4.574 -4.145 1 75.06 102 PRO A O 1
ATOM 808 N N . PRO A 1 103 ? -8.938 4.469 -3.857 1 79.69 103 PRO A N 1
ATOM 809 C CA . PRO A 1 103 ? -8.977 5.863 -3.408 1 79.69 103 PRO A CA 1
ATOM 810 C C . PRO A 1 103 ? -9.484 6.816 -4.484 1 79.69 103 PRO A C 1
ATOM 812 O O . PRO A 1 103 ? -9.312 6.555 -5.68 1 79.69 103 PRO A O 1
ATOM 815 N N . ASN A 1 104 ? -10.141 7.859 -4.027 1 83.62 104 ASN A N 1
ATOM 816 C CA . ASN A 1 104 ? -10.586 8.93 -4.91 1 83.62 104 ASN A CA 1
ATOM 817 C C . ASN A 1 104 ? -9.578 10.07 -4.965 1 83.62 104 ASN A C 1
ATOM 819 O O . ASN A 1 104 ? -8.828 10.289 -4.008 1 83.62 104 ASN A O 1
ATOM 823 N N . PHE A 1 105 ? -9.469 10.672 -6.211 1 86.19 105 PHE A N 1
ATOM 824 C CA . PHE A 1 105 ? -8.617 11.836 -6.402 1 86.19 105 PHE A CA 1
ATOM 825 C C . PHE A 1 105 ? -9.453 13.086 -6.652 1 86.19 105 PHE A C 1
ATOM 827 O O . PHE A 1 105 ? -10.469 13.031 -7.352 1 86.19 105 PHE A O 1
ATOM 834 N N . VAL A 1 106 ? -9.102 14.148 -6.055 1 84.25 106 VAL A N 1
ATOM 835 C CA . VAL A 1 106 ? -9.812 15.406 -6.266 1 84.25 106 VAL A CA 1
ATOM 836 C C . VAL A 1 106 ? -8.812 16.547 -6.445 1 84.25 106 VAL A C 1
ATOM 838 O O . VAL A 1 106 ? -7.711 16.5 -5.891 1 84.25 106 VAL A O 1
ATOM 841 N N . TRP A 1 107 ? -9.203 17.453 -7.312 1 85.31 107 TRP A N 1
ATOM 842 C CA . TRP A 1 107 ? -8.406 18.672 -7.504 1 85.31 107 TRP A CA 1
ATOM 843 C C . TRP A 1 107 ? -8.953 19.812 -6.664 1 85.31 107 TRP A C 1
ATOM 845 O O . TRP A 1 107 ? -10.164 20.031 -6.605 1 85.31 107 TRP A O 1
ATOM 855 N N . TYR A 1 108 ? -8.023 20.484 -5.98 1 82.38 108 TYR A N 1
ATOM 856 C CA . TYR A 1 108 ? -8.398 21.688 -5.238 1 82.38 108 TYR A CA 1
ATOM 857 C C . TYR A 1 108 ? -7.297 22.734 -5.297 1 82.38 108 TYR A C 1
ATOM 859 O O . TYR A 1 108 ? -6.172 22.484 -4.859 1 82.38 108 TYR A O 1
ATOM 867 N N . LYS A 1 109 ? -7.652 23.844 -5.945 1 78.69 109 LYS A N 1
ATOM 868 C CA . LYS A 1 109 ? -6.746 24.984 -6.051 1 78.69 109 LYS A CA 1
ATOM 869 C C . LYS A 1 109 ? -5.402 24.562 -6.645 1 78.69 109 LYS A C 1
ATOM 871 O O . LYS A 1 109 ? -4.348 24.891 -6.098 1 78.69 109 LYS A O 1
ATOM 876 N N . GLY A 1 110 ? -5.445 23.812 -7.684 1 78.88 110 GLY A N 1
ATOM 877 C CA . GLY A 1 110 ? -4.262 23.438 -8.445 1 78.88 110 GLY A CA 1
ATOM 878 C C . GLY A 1 110 ? -3.482 22.297 -7.816 1 78.88 110 GLY A C 1
ATOM 879 O O . GLY A 1 110 ? -2.396 21.953 -8.289 1 78.88 110 GLY A O 1
ATOM 880 N N . GLN A 1 111 ? -4.023 21.797 -6.727 1 83.56 111 GLN A N 1
ATOM 881 C CA . GLN A 1 111 ? -3.377 20.688 -6.047 1 83.56 111 GLN A CA 1
ATOM 882 C C . GLN A 1 111 ? -4.27 19.453 -6.047 1 83.56 111 GLN A C 1
ATOM 884 O O . GLN A 1 111 ? -5.48 19.547 -5.824 1 83.56 111 GLN A O 1
ATOM 889 N N . ARG A 1 112 ? -3.664 18.344 -6.363 1 87.25 112 ARG A N 1
ATOM 890 C CA . ARG A 1 112 ? -4.387 17.078 -6.336 1 87.25 112 ARG A CA 1
ATOM 891 C C . ARG A 1 112 ? -4.316 16.438 -4.953 1 87.25 112 ARG A C 1
ATOM 893 O O . ARG A 1 112 ? -3.26 16.438 -4.316 1 87.25 112 ARG A O 1
ATOM 900 N N . TYR A 1 113 ? -5.48 15.875 -4.523 1 90.38 113 TYR A N 1
ATOM 901 C CA . TYR A 1 113 ? -5.566 15.156 -3.256 1 90.38 113 TYR A CA 1
ATOM 902 C C . TYR A 1 113 ? -6.133 13.758 -3.457 1 90.38 113 TYR A C 1
ATOM 904 O O . TYR A 1 113 ? -6.863 13.508 -4.418 1 90.38 113 TYR A O 1
ATOM 912 N N . MET A 1 114 ? -5.719 12.938 -2.584 1 91.12 114 MET A N 1
ATOM 913 C CA . MET A 1 114 ? -6.25 11.578 -2.545 1 91.12 114 MET A CA 1
ATOM 914 C C . MET A 1 114 ? -7.031 11.336 -1.258 1 91.12 114 MET A C 1
ATOM 916 O O . MET A 1 114 ? -6.637 11.805 -0.189 1 91.12 114 MET A O 1
ATOM 920 N N . TYR A 1 115 ? -8.156 10.633 -1.378 1 87.5 115 TYR A N 1
ATOM 921 C CA . TYR A 1 115 ? -8.898 10.258 -0.18 1 87.5 115 TYR A CA 1
ATOM 922 C C . TYR A 1 115 ? -9.648 8.945 -0.385 1 87.5 115 TYR A C 1
ATOM 924 O O . TYR A 1 115 ? -9.828 8.5 -1.521 1 87.5 115 TYR A O 1
ATOM 932 N N . SER A 1 116 ? -9.906 8.305 0.741 1 82.25 116 SER A N 1
ATOM 933 C CA . SER A 1 116 ? -10.734 7.109 0.683 1 82.25 116 SER A CA 1
ATOM 934 C C . SER A 1 116 ? -12.188 7.426 1.009 1 82.25 116 SER A C 1
ATOM 936 O O . SER A 1 116 ? -12.477 8.125 1.986 1 82.25 116 SER A O 1
ATOM 938 N N . ALA A 1 117 ? -13.109 6.898 0.13 1 71.69 117 ALA A N 1
ATOM 939 C CA . ALA A 1 117 ? -14.539 7.09 0.342 1 71.69 117 ALA A CA 1
ATOM 940 C C . ALA A 1 117 ? -15.047 6.215 1.482 1 71.69 117 ALA A C 1
ATOM 942 O O . ALA A 1 117 ? -16.125 6.461 2.033 1 71.69 117 ALA A O 1
ATOM 943 N N . THR A 1 118 ? -14.266 5.215 1.785 1 72.44 118 THR A N 1
ATOM 944 C CA . THR A 1 118 ? -14.68 4.285 2.828 1 72.44 118 THR A CA 1
ATOM 945 C C . THR A 1 118 ? -13.695 4.305 3.996 1 72.44 118 THR A C 1
ATOM 947 O O . THR A 1 118 ? -12.539 4.68 3.83 1 72.44 118 THR A O 1
ATOM 950 N N . GLY A 1 119 ? -14.266 4.059 5.242 1 69 119 GLY A N 1
ATOM 951 C CA . GLY A 1 119 ? -13.438 4 6.438 1 69 119 GLY A CA 1
ATOM 952 C C . GLY A 1 119 ? -12.938 2.604 6.754 1 69 119 GLY A C 1
ATOM 953 O O . GLY A 1 119 ? -13.32 1.638 6.09 1 69 119 GLY A O 1
ATOM 954 N N . LYS A 1 120 ? -11.875 2.543 7.664 1 65.62 120 LYS A N 1
ATOM 955 C CA . LYS A 1 120 ? -11.242 1.286 8.047 1 65.62 120 LYS A CA 1
ATOM 956 C C . LYS A 1 120 ? -12.234 0.351 8.727 1 65.62 120 LYS A C 1
ATOM 958 O O . LYS A 1 120 ? -12.055 -0.868 8.727 1 65.62 120 LYS A O 1
ATOM 963 N N . ASP A 1 121 ? -13.266 0.93 9.289 1 60.84 121 ASP A N 1
ATOM 964 C CA . ASP A 1 121 ? -14.195 0.116 10.062 1 60.84 121 ASP A CA 1
ATOM 965 C C . ASP A 1 121 ? -14.93 -0.882 9.164 1 60.84 121 ASP A C 1
ATOM 967 O O . ASP A 1 121 ? -15.703 -1.71 9.656 1 60.84 121 ASP A O 1
ATOM 971 N N . ASP A 1 122 ? -14.578 -0.838 8.008 1 64.12 122 ASP A N 1
ATOM 972 C CA . ASP A 1 122 ? -15.203 -1.835 7.145 1 64.12 122 ASP A CA 1
ATOM 973 C C . ASP A 1 122 ? -14.289 -3.043 6.949 1 64.12 122 ASP A C 1
ATOM 975 O O . ASP A 1 122 ? -13.242 -2.939 6.301 1 64.12 122 ASP A O 1
ATOM 979 N N . PRO A 1 123 ? -14.398 -4.027 7.941 1 66.19 123 PRO A N 1
ATOM 980 C CA . PRO A 1 123 ? -13.578 -5.215 7.73 1 66.19 123 PRO A CA 1
ATOM 981 C C . PRO A 1 123 ? -13.531 -5.652 6.266 1 66.19 123 PRO A C 1
ATOM 983 O O . PRO A 1 123 ? -14.484 -5.402 5.52 1 66.19 123 PRO A O 1
ATOM 986 N N . PRO A 1 124 ? -12.359 -6.191 5.914 1 76.62 124 PRO A N 1
ATOM 987 C CA . PRO A 1 124 ? -12.352 -6.738 4.555 1 76.62 124 PRO A CA 1
ATOM 988 C C . PRO A 1 124 ? -13.508 -7.711 4.305 1 76.62 124 PRO A C 1
ATOM 990 O O . PRO A 1 124 ? -13.797 -8.555 5.152 1 76.62 124 PRO A O 1
ATOM 993 N N . LYS A 1 125 ? -14.18 -7.457 3.275 1 89.19 125 LYS A N 1
ATOM 994 C CA . LYS A 1 125 ? -15.312 -8.297 2.92 1 89.19 125 LYS A CA 1
ATOM 995 C C . LYS A 1 125 ? -14.859 -9.547 2.162 1 89.19 125 LYS A C 1
ATOM 997 O O . LYS A 1 125 ? -13.93 -9.484 1.362 1 89.19 125 LYS A O 1
ATOM 1002 N N . VAL A 1 126 ? -15.555 -10.625 2.496 1 95.62 126 VAL A N 1
ATOM 1003 C CA . VAL A 1 126 ? -15.273 -11.898 1.837 1 95.62 126 VAL A CA 1
ATOM 1004 C C . VAL A 1 126 ? -16.172 -12.055 0.613 1 95.62 126 VAL A C 1
ATOM 1006 O O . VAL A 1 126 ? -17.359 -11.727 0.663 1 95.62 126 VAL A O 1
ATOM 1009 N N . VAL A 1 127 ? -15.617 -12.539 -0.491 1 97.62 127 VAL A N 1
ATOM 1010 C CA . VAL A 1 127 ? -16.375 -12.852 -1.697 1 97.62 127 VAL A CA 1
ATOM 1011 C C . VAL A 1 127 ? -17 -14.242 -1.565 1 97.62 127 VAL A C 1
ATOM 1013 O O . VAL A 1 127 ? -16.312 -15.258 -1.656 1 97.62 127 VAL A O 1
ATOM 1016 N N . PRO A 1 128 ? -18.266 -14.266 -1.414 1 97.5 128 PRO A N 1
ATOM 1017 C CA . PRO A 1 128 ? -18.875 -15.586 -1.266 1 97.5 128 PRO A CA 1
ATOM 1018 C C . PRO A 1 128 ? -18.656 -16.484 -2.477 1 97.5 128 PRO A C 1
ATOM 1020 O O . PRO A 1 128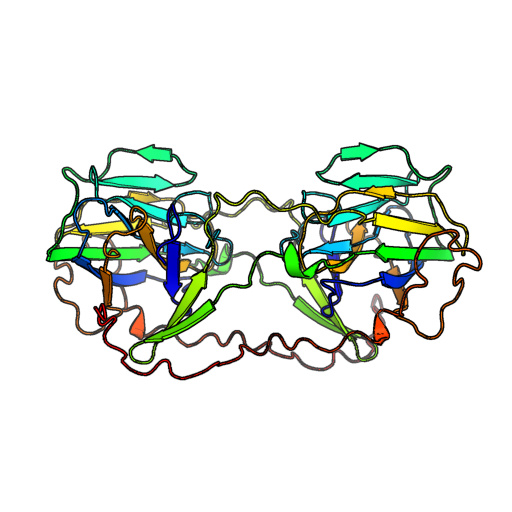 ? -18.75 -16.031 -3.617 1 97.5 128 PRO A O 1
ATOM 1023 N N . GLY A 1 129 ? -18.297 -17.734 -2.199 1 97.19 129 GLY A N 1
ATOM 1024 C CA . GLY A 1 129 ? -18.125 -18.719 -3.266 1 97.19 129 GLY A CA 1
ATOM 1025 C C . GLY A 1 129 ? -16.781 -18.594 -3.971 1 97.19 129 GLY A C 1
ATOM 1026 O O . GLY A 1 129 ? -16.531 -19.297 -4.953 1 97.19 129 GLY A O 1
ATOM 1027 N N . SER A 1 130 ? -15.984 -17.719 -3.471 1 98.5 130 SER A N 1
ATOM 1028 C CA . SER A 1 130 ? -14.688 -17.531 -4.105 1 98.5 130 SER A CA 1
ATOM 1029 C C . SER A 1 130 ? -13.734 -18.672 -3.768 1 98.5 130 SER A C 1
ATOM 1031 O O . SER A 1 130 ? -13.852 -19.281 -2.711 1 98.5 130 SER A O 1
ATOM 1033 N N . GLU A 1 131 ? -12.766 -18.875 -4.711 1 98.25 131 GLU A N 1
ATOM 1034 C CA . GLU A 1 131 ? -11.781 -19.922 -4.438 1 98.25 131 GLU A CA 1
ATOM 1035 C C . GLU A 1 131 ? -10.523 -19.719 -5.277 1 98.25 131 GLU A C 1
ATOM 1037 O O . GLU A 1 131 ? -10.555 -19.062 -6.32 1 98.25 131 GLU A O 1
ATOM 1042 N N . ILE A 1 132 ? -9.461 -20.281 -4.773 1 98.62 132 ILE A N 1
ATOM 1043 C CA . ILE A 1 132 ? -8.211 -20.484 -5.5 1 98.62 132 ILE A CA 1
ATOM 1044 C C . ILE A 1 132 ? -7.844 -21.953 -5.5 1 98.62 132 ILE A C 1
ATOM 1046 O O . ILE A 1 132 ? -7.93 -22.625 -4.469 1 98.62 132 ILE A O 1
ATOM 1050 N N . SER A 1 133 ? -7.508 -22.453 -6.66 1 97.5 133 SER A N 1
ATOM 1051 C CA . SER A 1 133 ? -6.977 -23.797 -6.824 1 97.5 133 SER A CA 1
ATOM 1052 C C . SER A 1 133 ? -5.691 -23.797 -7.645 1 97.5 133 SER A C 1
ATOM 1054 O O . SER A 1 133 ? -5.535 -22.984 -8.555 1 97.5 133 SER A O 1
ATOM 1056 N N . PHE A 1 134 ? -4.859 -24.703 -7.285 1 97.75 134 PHE A N 1
ATOM 1057 C CA . PHE A 1 134 ? -3.619 -24.859 -8.039 1 97.75 134 PHE A CA 1
ATOM 1058 C C . PHE A 1 134 ? -3.58 -26.203 -8.758 1 97.75 134 PHE A C 1
ATOM 1060 O O . PHE A 1 134 ? -4.25 -27.141 -8.352 1 97.75 134 PHE A O 1
ATOM 1067 N N . PHE A 1 135 ? -2.838 -26.25 -9.836 1 96.94 135 PHE A N 1
ATOM 1068 C CA . PHE A 1 135 ? -2.65 -27.438 -10.664 1 96.94 135 PHE A CA 1
ATOM 1069 C C . PHE A 1 135 ? -1.167 -27.703 -10.891 1 96.94 135 PHE A C 1
ATOM 1071 O O . PHE A 1 135 ? -0.385 -26.781 -11.094 1 96.94 135 PHE A O 1
ATOM 1078 N N . ARG A 1 136 ? -0.793 -28.922 -10.82 1 97.06 136 ARG A N 1
ATOM 1079 C CA . ARG A 1 136 ? 0.563 -29.328 -11.172 1 97.06 136 ARG A CA 1
ATOM 1080 C C . ARG A 1 136 ? 0.569 -30.188 -12.43 1 97.06 136 ARG A C 1
ATOM 1082 O O . ARG A 1 136 ? 0.043 -31.297 -12.422 1 97.06 136 ARG A O 1
ATOM 1089 N N . ASN A 1 137 ? 1.154 -29.594 -13.453 1 97.12 137 ASN A N 1
ATOM 1090 C CA . ASN A 1 137 ? 1.168 -30.25 -14.758 1 97.12 137 ASN A CA 1
ATOM 1091 C C . ASN A 1 137 ? -0.232 -30.688 -15.18 1 97.12 137 ASN A C 1
ATOM 1093 O O . ASN A 1 137 ? -0.43 -31.828 -15.609 1 97.12 137 ASN A O 1
ATOM 1097 N N . GLY A 1 138 ? -1.143 -29.844 -14.953 1 96 138 GLY A N 1
ATOM 1098 C CA . GLY A 1 138 ? -2.504 -30.047 -15.422 1 96 138 GLY A CA 1
ATOM 1099 C C . GLY A 1 138 ? -3.369 -30.797 -14.438 1 96 138 GLY A C 1
ATOM 1100 O O . GLY A 1 138 ? -4.574 -30.953 -14.648 1 96 138 GLY A O 1
ATOM 1101 N N . ILE A 1 139 ? -2.779 -31.297 -13.367 1 94.44 139 ILE A N 1
ATOM 1102 C CA . ILE A 1 139 ? -3.52 -32.062 -12.383 1 94.44 139 ILE A CA 1
ATOM 1103 C C . ILE A 1 139 ? -3.943 -31.188 -11.219 1 94.44 139 ILE A C 1
ATOM 1105 O O . ILE A 1 139 ? -3.102 -30.547 -10.57 1 94.44 139 ILE A O 1
ATOM 1109 N N . CYS A 1 140 ? -5.195 -31.234 -10.906 1 95.19 140 CYS A N 1
ATOM 1110 C CA . CYS A 1 140 ? -5.754 -30.422 -9.836 1 95.19 140 CYS A CA 1
ATOM 1111 C C . CYS A 1 140 ? -5.266 -30.906 -8.469 1 95.19 140 CYS A C 1
ATOM 1113 O O . CYS A 1 140 ? -5.352 -32.094 -8.164 1 95.19 140 CYS A O 1
ATOM 1115 N N . GLN A 1 141 ? -4.77 -29.984 -7.668 1 95.19 141 GLN A N 1
ATOM 1116 C CA . GLN A 1 141 ? -4.281 -30.344 -6.344 1 95.19 141 GLN A CA 1
ATOM 1117 C C . GLN A 1 141 ? -5.367 -30.156 -5.285 1 95.19 141 GLN A C 1
ATOM 1119 O O . GLN A 1 141 ? -5.121 -30.344 -4.094 1 95.19 141 GLN A O 1
ATOM 1124 N N . GLY A 1 142 ? -6.594 -29.797 -5.738 1 94.5 142 GLY A N 1
ATOM 1125 C CA . GLY A 1 142 ? -7.688 -29.484 -4.832 1 94.5 142 GLY A CA 1
ATOM 1126 C C . GLY A 1 142 ? -7.867 -28 -4.598 1 94.5 142 GLY A C 1
ATOM 1127 O O . GLY A 1 142 ? -7.082 -27.188 -5.094 1 94.5 142 GLY A O 1
ATOM 1128 N N . VAL A 1 143 ? -8.93 -27.703 -3.842 1 96.81 143 VAL A N 1
ATOM 1129 C CA . VAL A 1 143 ? -9.172 -26.312 -3.479 1 96.81 143 VAL A CA 1
ATOM 1130 C C . VAL A 1 143 ? -8.164 -25.875 -2.418 1 96.81 143 VAL A C 1
ATOM 1132 O O . VAL A 1 143 ? -8.055 -26.5 -1.36 1 96.81 143 VAL A O 1
ATOM 1135 N N . ALA A 1 144 ? -7.426 -24.859 -2.756 1 98.31 144 ALA A N 1
ATOM 1136 C CA . ALA A 1 144 ? -6.414 -24.375 -1.818 1 98.31 144 ALA A CA 1
ATOM 1137 C C . ALA A 1 144 ? -7.016 -23.406 -0.812 1 98.31 144 ALA A C 1
ATOM 1139 O O . ALA A 1 144 ? -6.812 -23.547 0.397 1 98.31 144 ALA A O 1
ATOM 1140 N N . PHE A 1 145 ? -7.742 -22.406 -1.307 1 98.62 145 PHE A N 1
ATOM 1141 C CA . PHE A 1 145 ? -8.32 -21.375 -0.451 1 98.62 145 PHE A CA 1
ATOM 1142 C C . PHE A 1 145 ? -9.766 -21.094 -0.842 1 98.62 145 PHE A C 1
ATOM 1144 O O . PHE A 1 145 ? -10.117 -21.156 -2.021 1 98.62 145 PHE A O 1
ATOM 1151 N N . LYS A 1 146 ? -10.539 -20.766 0.116 1 98 146 LYS A N 1
ATOM 1152 C CA . LYS A 1 146 ? -11.906 -20.281 -0.046 1 98 146 LYS A CA 1
ATOM 1153 C C . LYS A 1 146 ? -12.133 -18.984 0.712 1 98 146 LYS A C 1
ATOM 1155 O O . LYS A 1 146 ? -11.25 -18.531 1.454 1 98 146 LYS A O 1
ATOM 1160 N N . ASP A 1 147 ? -13.242 -18.375 0.395 1 97 147 ASP A N 1
ATOM 1161 C CA . ASP A 1 147 ? -13.641 -17.188 1.117 1 97 147 ASP A CA 1
ATOM 1162 C C . ASP A 1 147 ? -12.562 -16.109 1.037 1 97 147 ASP A C 1
ATOM 1164 O O . ASP A 1 147 ? -12.133 -15.57 2.062 1 97 147 ASP A O 1
ATOM 1168 N N . LEU A 1 148 ? -12.242 -15.812 -0.138 1 97.88 148 LEU A N 1
ATOM 1169 C CA . LEU A 1 148 ? -11.211 -14.812 -0.412 1 97.88 148 LEU A CA 1
ATOM 1170 C C . LEU A 1 148 ? -11.711 -13.414 -0.077 1 97.88 148 LEU A C 1
ATOM 1172 O O . LEU A 1 148 ? -12.898 -13.117 -0.233 1 97.88 148 LEU A O 1
ATOM 1176 N N . PHE A 1 149 ? -10.805 -12.641 0.299 1 94.81 149 PHE A N 1
ATOM 1177 C CA . PHE A 1 149 ? -11.141 -11.234 0.492 1 94.81 149 PHE A CA 1
ATOM 1178 C C . PHE A 1 149 ? -11.367 -10.547 -0.847 1 94.81 149 PHE A C 1
ATOM 1180 O O . PHE A 1 149 ? -10.727 -10.883 -1.845 1 94.81 149 PHE A O 1
ATOM 1187 N N . GLY A 1 150 ? -12.305 -9.594 -0.761 1 94.69 150 GLY A N 1
ATOM 1188 C CA . GLY A 1 150 ? -12.484 -8.773 -1.948 1 94.69 150 GLY A CA 1
ATOM 1189 C C . GLY A 1 150 ? -11.266 -7.938 -2.287 1 94.69 150 GLY A C 1
ATOM 1190 O O . GLY A 1 150 ? -10.562 -7.465 -1.393 1 94.69 150 GLY A O 1
ATOM 1191 N N . GLY A 1 151 ? -11.039 -7.734 -3.582 1 93.19 151 GLY A N 1
ATOM 1192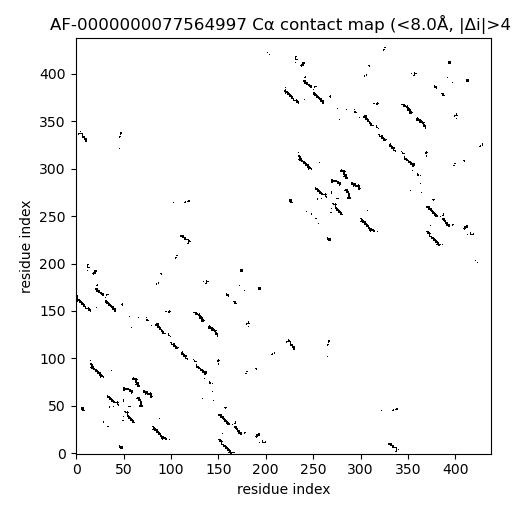 C CA . GLY A 1 151 ? -9.898 -6.977 -4.074 1 93.19 151 GLY A CA 1
ATOM 1193 C C . GLY A 1 151 ? -9.484 -7.375 -5.477 1 93.19 151 GLY A C 1
ATOM 1194 O O . GLY A 1 151 ? -10.062 -8.281 -6.07 1 93.19 151 GLY A O 1
ATOM 1195 N N . ARG A 1 152 ? -8.484 -6.609 -5.984 1 94.12 152 ARG A N 1
ATOM 1196 C CA . ARG A 1 152 ? -7.922 -6.961 -7.281 1 94.12 152 ARG A CA 1
ATOM 1197 C C . ARG A 1 152 ? -6.746 -7.918 -7.129 1 94.12 152 ARG A C 1
ATOM 1199 O O . ARG A 1 152 ? -5.797 -7.633 -6.395 1 94.12 152 ARG A O 1
ATOM 1206 N N . TYR A 1 153 ? -6.836 -8.984 -7.809 1 97.19 153 TYR A N 1
ATOM 1207 C CA . TYR A 1 153 ? -5.828 -10.031 -7.676 1 97.19 153 TYR A CA 1
ATOM 1208 C C . TYR A 1 153 ? -4.91 -10.062 -8.891 1 97.19 153 TYR A C 1
ATOM 1210 O O . TYR A 1 153 ? -5.375 -9.992 -10.031 1 97.19 153 TYR A O 1
ATOM 1218 N N . TYR A 1 154 ? -3.631 -10.258 -8.641 1 97.62 154 TYR A N 1
ATOM 1219 C CA . TYR A 1 154 ? -2.59 -10.289 -9.656 1 97.62 154 TYR A CA 1
ATOM 1220 C C . TYR A 1 154 ? -1.787 -11.578 -9.578 1 97.62 154 TYR A C 1
ATOM 1222 O O . TYR A 1 154 ? -1.48 -12.062 -8.484 1 97.62 154 TYR A O 1
ATOM 1230 N N . PRO A 1 155 ? -1.387 -12.086 -10.711 1 98.56 155 PRO A N 1
ATOM 1231 C CA . PRO A 1 155 ? -0.398 -13.164 -10.695 1 98.56 155 PRO A CA 1
ATOM 1232 C C . PRO A 1 155 ? 0.917 -12.75 -10.039 1 98.56 155 PRO A C 1
ATOM 1234 O O . PRO A 1 155 ? 1.407 -11.641 -10.273 1 98.56 155 PRO A O 1
ATOM 1237 N N . ALA A 1 156 ? 1.452 -13.641 -9.242 1 98.38 156 ALA A N 1
ATOM 1238 C CA . ALA A 1 156 ? 2.674 -13.281 -8.523 1 98.38 156 ALA A CA 1
ATOM 1239 C C . ALA A 1 156 ? 3.574 -14.5 -8.328 1 98.38 156 ALA A C 1
ATOM 1241 O O . ALA A 1 156 ? 3.092 -15.633 -8.273 1 98.38 156 ALA A O 1
ATOM 1242 N N . ALA A 1 157 ? 4.859 -14.25 -8.258 1 97.5 157 ALA A N 1
ATOM 1243 C CA . ALA A 1 157 ? 5.895 -15.242 -7.98 1 97.5 157 ALA A CA 1
ATOM 1244 C C . ALA A 1 157 ? 6.977 -14.672 -7.07 1 97.5 157 ALA A C 1
ATOM 1246 O O . ALA A 1 157 ? 7.5 -13.586 -7.324 1 97.5 157 ALA A O 1
ATOM 1247 N N . SER A 1 158 ? 7.262 -15.398 -6.051 1 96.06 158 SER A N 1
ATOM 1248 C CA . SER A 1 158 ? 8.406 -15.07 -5.211 1 96.06 158 SER A CA 1
ATOM 1249 C C . SER A 1 158 ? 9.516 -16.109 -5.355 1 96.06 158 SER A C 1
ATOM 1251 O O . SER A 1 158 ? 9.242 -17.312 -5.379 1 96.06 158 SER A O 1
ATOM 1253 N N . MET A 1 159 ? 10.688 -15.578 -5.496 1 93.69 159 MET A N 1
ATOM 1254 C CA . MET A 1 159 ? 11.852 -16.453 -5.656 1 93.69 159 MET A CA 1
ATOM 1255 C C . MET A 1 159 ? 12.875 -16.188 -4.555 1 93.69 159 MET A C 1
ATOM 1257 O O . MET A 1 159 ? 13.109 -15.047 -4.172 1 93.69 159 MET A O 1
ATOM 1261 N N . TYR A 1 160 ? 13.328 -17.266 -4.055 1 91.06 160 TYR A N 1
ATOM 1262 C CA . TYR A 1 160 ? 14.391 -17.234 -3.051 1 91.06 160 TYR A CA 1
ATOM 1263 C C . TYR A 1 160 ? 15.68 -17.828 -3.6 1 91.06 160 TYR A C 1
ATOM 1265 O O . TYR A 1 160 ? 15.656 -18.906 -4.219 1 91.06 160 TYR A O 1
ATOM 1273 N N . THR A 1 161 ? 16.781 -17.125 -3.449 1 86.44 161 THR A N 1
ATOM 1274 C CA . THR A 1 161 ? 18.094 -17.672 -3.758 1 86.44 161 THR A CA 1
ATOM 1275 C C . THR A 1 161 ? 19.141 -17.172 -2.766 1 86.44 161 THR A C 1
ATOM 1277 O O . THR A 1 161 ? 19.047 -16.031 -2.289 1 86.44 161 THR A O 1
ATOM 1280 N N . LEU A 1 162 ? 20 -18.062 -2.342 1 85.56 162 LEU A N 1
ATOM 1281 C CA . LEU A 1 162 ? 21.109 -17.609 -1.51 1 85.56 162 LEU A CA 1
ATOM 1282 C C . LEU A 1 162 ? 22.016 -16.656 -2.275 1 85.56 162 LEU A C 1
ATOM 1284 O O . LEU A 1 162 ? 22.094 -16.719 -3.504 1 85.56 162 LEU A O 1
ATOM 1288 N N . PRO A 1 163 ? 22.672 -15.781 -1.443 1 80.38 163 PRO A N 1
ATOM 1289 C CA . PRO A 1 163 ? 23.609 -14.867 -2.102 1 80.38 163 PRO A CA 1
ATOM 1290 C C . PRO A 1 163 ? 24.688 -15.594 -2.902 1 80.38 163 PRO A C 1
ATOM 1292 O O . PRO A 1 163 ? 25.141 -16.672 -2.498 1 80.38 163 PRO A O 1
ATOM 1295 N N . ASN A 1 164 ? 25.047 -15.094 -4.027 1 82.75 164 ASN A N 1
ATOM 1296 C CA . ASN A 1 164 ? 26.125 -15.586 -4.887 1 82.75 164 ASN A CA 1
ATOM 1297 C C . ASN A 1 164 ? 25.734 -16.891 -5.578 1 82.75 164 ASN A C 1
ATOM 1299 O O . ASN A 1 164 ? 26.594 -17.703 -5.922 1 82.75 164 ASN A O 1
ATOM 1303 N N . GLN A 1 165 ? 24.562 -17.172 -5.59 1 84.38 165 GLN A N 1
ATOM 1304 C CA . GLN A 1 165 ? 24.062 -18.297 -6.359 1 84.38 165 GLN A CA 1
ATOM 1305 C C . GLN A 1 165 ? 23.188 -17.828 -7.52 1 84.38 165 GLN A C 1
ATOM 1307 O O . GLN A 1 165 ? 22.641 -16.719 -7.48 1 84.38 165 GLN A O 1
ATOM 1312 N N . PRO A 1 166 ? 23.234 -18.75 -8.492 1 82.25 166 PRO A N 1
ATOM 1313 C CA . PRO A 1 166 ? 22.359 -18.375 -9.602 1 82.25 166 PRO A CA 1
ATOM 1314 C C . PRO A 1 166 ? 20.906 -18.203 -9.172 1 82.25 166 PRO A C 1
ATOM 1316 O O . PRO A 1 166 ? 20.422 -18.969 -8.328 1 82.25 166 PRO A O 1
ATOM 1319 N N . SER A 1 167 ? 20.234 -17.25 -9.758 1 83.94 167 SER A N 1
ATOM 1320 C CA . SER A 1 167 ? 18.875 -16.922 -9.383 1 83.94 167 SER A CA 1
ATOM 1321 C C . SER A 1 167 ? 17.891 -17.984 -9.875 1 83.94 167 SER A C 1
ATOM 1323 O O . SER A 1 167 ? 18.141 -18.625 -10.898 1 83.94 167 SER A O 1
ATOM 1325 N N . CYS A 1 168 ? 16.859 -18.172 -9.109 1 90.81 168 CYS A N 1
ATOM 1326 C CA . CYS A 1 168 ? 15.703 -18.938 -9.602 1 90.81 168 CYS A CA 1
ATOM 1327 C C . CYS A 1 168 ? 15.109 -18.281 -10.844 1 90.81 168 CYS A C 1
ATOM 1329 O O . CYS A 1 168 ? 15.227 -17.062 -11.023 1 90.81 168 CYS A O 1
ATOM 1331 N N . GLU A 1 169 ? 14.594 -19.141 -11.695 1 92.69 169 GLU A N 1
ATOM 1332 C CA . GLU A 1 169 ? 13.938 -18.656 -12.898 1 92.69 169 GLU A CA 1
ATOM 1333 C C . GLU A 1 169 ? 12.57 -19.297 -13.086 1 92.69 169 GLU A C 1
ATOM 1335 O O . GLU A 1 169 ? 12.445 -20.516 -13.055 1 92.69 169 GLU A O 1
ATOM 1340 N N . VAL A 1 170 ? 11.602 -18.438 -13.258 1 96.19 170 VAL A N 1
ATOM 1341 C CA . VAL A 1 170 ? 10.266 -18.906 -13.602 1 96.19 170 VAL A CA 1
ATOM 1342 C C . VAL A 1 170 ? 9.758 -18.156 -14.836 1 96.19 170 VAL A C 1
ATOM 1344 O O . VAL A 1 170 ? 10.266 -17.094 -15.172 1 96.19 170 VAL A O 1
ATOM 1347 N N . LYS A 1 171 ? 8.766 -18.781 -15.539 1 96.12 171 LYS A N 1
ATOM 1348 C CA . LYS A 1 171 ? 8.156 -18.156 -16.703 1 96.12 171 LYS A CA 1
ATOM 1349 C C . LYS A 1 171 ? 6.633 -18.141 -16.594 1 96.12 171 LYS A C 1
ATOM 1351 O O . LYS A 1 171 ? 6.008 -19.203 -16.484 1 96.12 171 LYS A O 1
ATOM 1356 N N . PHE A 1 172 ? 6.059 -16.969 -16.656 1 97.44 172 PHE A N 1
ATOM 1357 C CA . PHE A 1 172 ? 4.609 -16.812 -16.672 1 97.44 172 PHE A CA 1
ATOM 1358 C C . PHE A 1 172 ? 4.043 -17.141 -18.047 1 97.44 172 PHE A C 1
ATOM 1360 O O . PHE A 1 172 ? 4.66 -16.828 -19.062 1 97.44 172 PHE A O 1
ATOM 1367 N N . ASN A 1 173 ? 2.938 -17.812 -18.047 1 97.44 173 ASN A N 1
ATOM 1368 C CA . ASN A 1 173 ? 2.092 -18.016 -19.219 1 97.44 173 ASN A CA 1
ATOM 1369 C C . ASN A 1 173 ? 0.654 -17.578 -18.953 1 97.44 173 ASN A C 1
ATOM 1371 O O . ASN A 1 173 ? -0.104 -18.281 -18.281 1 97.44 173 ASN A O 1
ATOM 1375 N N . PHE A 1 174 ? 0.271 -16.453 -19.531 1 97.38 174 PHE A N 1
ATOM 1376 C CA . PHE A 1 174 ? -1.028 -15.859 -19.234 1 97.38 174 PHE A CA 1
ATOM 1377 C C . PHE A 1 174 ? -2.08 -16.328 -20.234 1 97.38 174 PHE A C 1
ATOM 1379 O O . PHE A 1 174 ? -3.258 -15.992 -20.109 1 97.38 174 PHE A O 1
ATOM 1386 N N . GLY A 1 175 ? -1.646 -17.234 -21 1 96.06 175 GLY A N 1
ATOM 1387 C CA . GLY A 1 175 ? -2.537 -17.75 -22.031 1 96.06 175 GLY A CA 1
ATOM 1388 C C . GLY A 1 175 ? -2.584 -16.875 -23.266 1 96.06 175 GLY A C 1
ATOM 1389 O O . GLY A 1 175 ? -1.757 -15.969 -23.438 1 96.06 175 GLY A O 1
ATOM 1390 N N . PRO A 1 176 ? -3.373 -17.234 -24.203 1 95.56 176 PRO A N 1
ATOM 1391 C CA . PRO A 1 176 ? -4.406 -18.281 -24.172 1 95.56 176 PRO A CA 1
ATOM 1392 C C . PRO A 1 176 ? -3.852 -19.672 -24.469 1 95.56 176 PRO A C 1
ATOM 1394 O O . PRO A 1 176 ? -4.543 -20.672 -24.25 1 95.56 176 PRO A O 1
ATOM 1397 N N . GLU A 1 177 ? -2.676 -19.812 -24.969 1 97.12 177 GLU A N 1
ATOM 1398 C CA . GLU A 1 177 ? -2.094 -21.125 -25.234 1 97.12 177 GLU A CA 1
ATOM 1399 C C . GLU A 1 177 ? -1.358 -21.656 -24.016 1 97.12 177 GLU A C 1
ATOM 1401 O O . GLU A 1 177 ? -0.153 -21.453 -23.859 1 97.12 177 GLU A O 1
ATOM 1406 N N . PHE A 1 178 ? -2 -22.484 -23.266 1 98.12 178 PHE A N 1
ATOM 1407 C CA . PHE A 1 178 ? -1.441 -23.047 -22.031 1 98.12 178 PHE A CA 1
ATOM 1408 C C . PHE A 1 178 ? -0.732 -24.359 -22.312 1 98.12 178 PHE A C 1
ATOM 1410 O O . PHE A 1 178 ? -1.063 -25.062 -23.266 1 98.12 178 PHE A O 1
ATOM 1417 N N . GLU A 1 179 ? 0.224 -24.656 -21.469 1 98.06 179 GLU A N 1
ATOM 1418 C CA . GLU A 1 179 ? 0.97 -25.906 -21.625 1 98.06 179 GLU A CA 1
ATOM 1419 C C . GLU A 1 179 ? 0.177 -27.094 -21.078 1 98.06 179 GLU A C 1
ATOM 1421 O O . GLU A 1 179 ? 0.107 -28.141 -21.734 1 98.06 179 GLU A O 1
ATOM 1426 N N . PHE A 1 180 ? -0.403 -26.953 -19.891 1 97.31 180 PHE A N 1
ATOM 1427 C CA . PHE A 1 180 ? -1.168 -28.016 -19.25 1 97.31 180 PHE A CA 1
ATOM 1428 C C . PHE A 1 180 ? -2.506 -27.5 -18.734 1 97.31 180 PHE A C 1
ATOM 1430 O O . PHE A 1 180 ? -2.809 -27.609 -17.547 1 97.31 180 PHE A O 1
ATOM 1437 N N . PHE A 1 181 ? -3.314 -26.984 -19.672 1 96.06 181 PHE A N 1
ATOM 1438 C CA . PHE A 1 181 ? -4.633 -26.531 -19.25 1 96.06 181 PHE A CA 1
ATOM 1439 C C . PHE A 1 181 ? -5.469 -27.688 -18.719 1 96.06 181 PHE A C 1
ATOM 1441 O O . PHE A 1 181 ? -5.586 -28.734 -19.359 1 96.06 181 PHE A O 1
ATOM 1448 N N . PRO A 1 182 ? -5.949 -27.5 -17.562 1 92.12 182 PRO A N 1
ATOM 1449 C CA . PRO A 1 182 ? -6.672 -28.625 -16.969 1 92.12 182 PRO A CA 1
ATOM 1450 C C . PRO A 1 182 ? -7.852 -29.078 -17.812 1 92.12 182 PRO A C 1
ATOM 1452 O O . PRO A 1 182 ? -8.523 -28.25 -18.438 1 92.12 182 PRO A O 1
ATOM 1455 N N . GLN A 1 183 ? -8.078 -30.391 -17.797 1 84.44 183 GLN A N 1
ATOM 1456 C CA . GLN A 1 183 ? -9.156 -30.969 -18.594 1 84.44 183 GLN A CA 1
ATOM 1457 C C . GLN A 1 183 ? -10.461 -31.031 -17.797 1 84.44 183 GLN A C 1
ATOM 1459 O O . GLN A 1 183 ? -11.539 -31.094 -18.375 1 84.44 183 GLN A O 1
ATOM 1464 N N . GLU A 1 184 ? -10.344 -30.984 -16.484 1 83.62 184 GLU A N 1
ATOM 1465 C CA . GLU A 1 184 ? -11.539 -31.125 -15.656 1 83.62 184 GLU A CA 1
ATOM 1466 C C . GLU A 1 184 ? -11.602 -30.031 -14.594 1 83.62 184 GLU A C 1
ATOM 1468 O O . GLU A 1 184 ? -10.695 -29.906 -13.766 1 83.62 184 GLU A O 1
ATOM 1473 N N . PHE A 1 185 ? -12.625 -29.203 -14.719 1 84.38 185 PHE A N 1
ATOM 1474 C CA . PHE A 1 185 ? -12.852 -28.188 -13.695 1 84.38 185 PHE A CA 1
ATOM 1475 C C . PHE A 1 185 ? -14.023 -28.578 -12.797 1 84.38 185 PHE A C 1
ATOM 1477 O O . PHE A 1 185 ? -14.25 -27.953 -11.758 1 84.38 185 PHE A O 1
ATOM 1484 N N . GLY A 1 186 ? -14.586 -29.703 -13.086 1 81.69 186 GLY A N 1
ATOM 1485 C CA . GLY A 1 186 ? -15.75 -30.109 -12.312 1 81.69 186 GLY A CA 1
ATOM 1486 C C . GLY A 1 186 ? -16.875 -29.094 -12.344 1 81.69 186 GLY A C 1
ATOM 1487 O O . GLY A 1 186 ? -17.328 -28.688 -13.414 1 81.69 186 GLY A O 1
ATOM 1488 N N . ILE A 1 187 ? -17.297 -28.672 -11.094 1 83.81 187 ILE A N 1
ATOM 1489 C CA . ILE A 1 187 ? -18.406 -27.734 -10.953 1 83.81 187 ILE A CA 1
ATOM 1490 C C . ILE A 1 187 ? -17.891 -26.297 -11.062 1 83.81 187 ILE A C 1
ATOM 1492 O O . ILE A 1 187 ? -18.672 -25.359 -11.117 1 83.81 187 ILE A O 1
ATOM 1496 N N . ARG A 1 188 ? -16.547 -26.172 -11.172 1 89.31 188 ARG A N 1
ATOM 1497 C CA . ARG A 1 188 ? -15.953 -24.844 -11.258 1 89.31 188 ARG A CA 1
ATOM 1498 C C . ARG A 1 188 ? -16.219 -24.219 -12.625 1 89.31 188 ARG A C 1
ATOM 1500 O O . ARG A 1 188 ? -16.156 -24.891 -13.648 1 89.31 188 ARG A O 1
ATOM 1507 N N . PRO A 1 189 ? -16.5 -22.875 -12.594 1 94.06 189 PRO A N 1
ATOM 1508 C CA . PRO A 1 189 ? -16.578 -22.219 -13.898 1 94.06 189 PRO A CA 1
ATOM 1509 C C . PRO A 1 189 ? -15.289 -22.328 -14.703 1 94.06 189 PRO A C 1
ATOM 1511 O O . PRO A 1 189 ? -14.195 -22.266 -14.133 1 94.06 189 PRO A O 1
ATOM 1514 N N . ILE A 1 190 ? -15.461 -22.484 -16 1 95.44 190 ILE A N 1
ATOM 1515 C CA . ILE A 1 190 ? -14.297 -22.5 -16.875 1 95.44 190 ILE A CA 1
ATOM 1516 C C . ILE A 1 190 ? -13.641 -21.125 -16.875 1 95.44 190 ILE A C 1
ATOM 1518 O O . ILE A 1 190 ? -14.289 -20.109 -17.156 1 95.44 190 ILE A O 1
ATOM 1522 N N . PRO A 1 191 ? -12.406 -21.094 -16.609 1 97.81 191 PRO A N 1
ATOM 1523 C CA . PRO A 1 191 ? -11.758 -19.781 -16.469 1 97.81 191 PRO A CA 1
ATOM 1524 C C . PRO A 1 191 ? -11.359 -19.188 -17.828 1 97.81 191 PRO A C 1
ATOM 1526 O O . PRO A 1 191 ? -11.133 -19.938 -18.781 1 97.81 191 PRO A O 1
ATOM 1529 N N . ARG A 1 192 ? -11.266 -17.859 -17.859 1 97.88 192 ARG A N 1
ATOM 1530 C CA . ARG A 1 192 ? -10.641 -17.125 -18.953 1 97.88 192 ARG A CA 1
ATOM 1531 C C . ARG A 1 192 ? -9.141 -16.953 -18.719 1 97.88 192 ARG A C 1
ATOM 1533 O O . ARG A 1 192 ? -8.688 -16.906 -17.578 1 97.88 192 ARG A O 1
ATOM 1540 N N . PRO A 1 193 ? -8.398 -16.938 -19.844 1 98.12 193 PRO A N 1
ATOM 1541 C CA . PRO A 1 193 ? -6.969 -16.656 -19.672 1 98.12 193 PRO A CA 1
ATOM 1542 C C . PRO A 1 193 ? -6.695 -15.234 -19.188 1 98.12 193 PRO A C 1
ATOM 1544 O O . PRO A 1 193 ? -7.383 -14.297 -19.594 1 98.12 193 PRO A O 1
ATOM 1547 N N . MET A 1 194 ? -5.668 -15.055 -18.375 1 97.62 194 MET A N 1
ATOM 1548 C CA . MET A 1 194 ? -5.316 -13.742 -17.844 1 97.62 194 MET A CA 1
ATOM 1549 C C . MET A 1 194 ? -4.902 -12.797 -18.969 1 97.62 194 MET A C 1
ATOM 1551 O O . MET A 1 194 ? -4.91 -11.578 -18.797 1 97.62 194 MET A O 1
ATOM 1555 N N . SER A 1 195 ? -4.504 -13.328 -20.141 1 95.5 195 SER A N 1
ATOM 1556 C CA . SER A 1 195 ? -4.113 -12.5 -21.281 1 95.5 195 SER A CA 1
ATOM 1557 C C . SER A 1 195 ? -5.281 -11.664 -21.781 1 95.5 195 SER A C 1
ATOM 1559 O O . SER A 1 195 ? -5.086 -10.688 -22.5 1 95.5 195 SER A O 1
ATOM 1561 N N . GLU A 1 196 ? -6.465 -11.977 -21.375 1 96.12 196 GLU A N 1
ATOM 1562 C CA . GLU A 1 196 ? -7.648 -11.266 -21.828 1 96.12 196 GLU A CA 1
ATOM 1563 C C . GLU A 1 196 ? -7.98 -10.086 -20.922 1 96.12 196 GLU A C 1
ATOM 1565 O O . GLU A 1 196 ? -8.852 -9.281 -21.219 1 96.12 196 GLU A O 1
ATOM 1570 N N . VAL A 1 197 ? -7.316 -9.984 -19.781 1 94.75 197 VAL A N 1
ATOM 1571 C CA . VAL A 1 197 ? -7.59 -8.898 -18.844 1 94.75 197 VAL A CA 1
ATOM 1572 C C . VAL A 1 197 ? -7.129 -7.574 -19.453 1 94.75 197 VAL A C 1
ATOM 1574 O O . VAL A 1 197 ? -5.988 -7.453 -19.906 1 94.75 197 VAL A O 1
ATOM 1577 N N . PRO A 1 198 ? -8.031 -6.637 -19.453 1 85.81 198 PRO A N 1
ATOM 1578 C CA . PRO A 1 198 ? -7.637 -5.34 -20 1 85.81 198 PRO A CA 1
ATOM 1579 C C . PRO A 1 198 ? -6.609 -4.613 -19.141 1 85.81 198 PRO A C 1
ATOM 1581 O O . PRO A 1 198 ? -6.527 -4.867 -17.938 1 85.81 198 PRO A O 1
ATOM 1584 N N . TYR A 1 199 ? -5.742 -3.836 -19.875 1 76.5 199 TYR A N 1
ATOM 1585 C CA . TYR A 1 199 ? -4.801 -2.988 -19.141 1 76.5 199 TYR A CA 1
ATOM 1586 C C . TYR A 1 199 ? -5.535 -1.932 -18.328 1 76.5 199 TYR A C 1
ATOM 1588 O O . TYR A 1 199 ? -6.445 -1.271 -18.844 1 76.5 199 TYR A O 1
ATOM 1596 N N . HIS A 1 200 ? -5.574 -2.127 -17.078 1 63.38 200 HIS A N 1
ATOM 1597 C CA . HIS A 1 200 ? -6.141 -1.072 -16.25 1 63.38 200 HIS A CA 1
ATOM 1598 C C . HIS A 1 200 ? -5.129 0.04 -16 1 63.38 200 HIS A C 1
ATOM 1600 O O . HIS A 1 200 ? -4.02 -0.219 -15.523 1 63.38 200 HIS A O 1
ATOM 1606 N N . GLY A 1 201 ? -4.648 0.689 -17.016 1 49 201 GLY A N 1
ATOM 1607 C CA . GLY A 1 201 ? -3.701 1.778 -16.828 1 49 201 GLY A CA 1
ATOM 1608 C C . GLY A 1 201 ? -3.852 2.477 -15.492 1 49 201 GLY A C 1
ATOM 1609 O O . GLY A 1 201 ? -4.953 2.551 -14.945 1 49 201 GLY A O 1
ATOM 1610 N N . TYR A 1 202 ? -3.008 2.066 -14.625 1 43.38 202 TYR A N 1
ATOM 1611 C CA . TYR A 1 202 ? -2.99 3.061 -13.555 1 43.38 202 TYR A CA 1
ATOM 1612 C C . TYR A 1 202 ? -3.17 4.465 -14.117 1 43.38 202 TYR A C 1
ATOM 1614 O O . TYR A 1 202 ? -2.191 5.133 -14.469 1 43.38 202 TYR A O 1
ATOM 1622 N N . ASP A 1 203 ? -3.877 4.547 -15.164 1 36.47 203 ASP A N 1
ATOM 1623 C CA . ASP A 1 203 ? -4.074 5.93 -15.586 1 36.47 203 ASP A CA 1
ATOM 1624 C C . ASP A 1 203 ? -4.5 6.809 -14.414 1 36.47 203 ASP A C 1
ATOM 1626 O O . ASP A 1 203 ? -5.43 6.469 -13.68 1 36.47 203 ASP A O 1
ATOM 1630 N N . GLY A 1 204 ? -3.506 7.293 -13.625 1 34.84 204 GLY A N 1
ATOM 1631 C CA . GLY A 1 204 ? -4.035 8.445 -12.906 1 34.84 204 GLY A CA 1
ATOM 1632 C C . GLY A 1 204 ? -5.254 9.055 -13.57 1 34.84 204 GLY A C 1
ATOM 1633 O O . GLY A 1 204 ? -5.137 9.727 -14.594 1 34.84 204 GLY A O 1
ATOM 1634 N N . ARG A 1 205 ? -6.176 8.266 -13.742 1 31.11 205 ARG A N 1
ATOM 1635 C CA . ARG A 1 205 ? -7.391 8.914 -14.227 1 31.11 205 ARG A CA 1
ATOM 1636 C C . ARG A 1 205 ? -7.547 10.305 -13.625 1 31.11 205 ARG A C 1
ATOM 1638 O O . ARG A 1 205 ? -7.586 10.461 -12.406 1 31.11 205 ARG A O 1
ATOM 1645 N N . THR A 1 206 ? -6.828 11.258 -14.258 1 30.23 206 THR A N 1
ATOM 1646 C CA . THR A 1 206 ? -7.246 12.617 -13.969 1 30.23 206 THR A CA 1
ATOM 1647 C C . THR A 1 206 ? -8.766 12.742 -14.016 1 30.23 206 THR A C 1
ATOM 1649 O O . THR A 1 206 ? -9.359 12.734 -15.102 1 30.23 206 THR A O 1
ATOM 1652 N N . GLU A 1 207 ? -9.445 11.883 -13.445 1 26.59 207 GLU A N 1
ATOM 1653 C CA . GLU A 1 207 ? -10.852 12.266 -13.531 1 26.59 207 GLU A CA 1
ATOM 1654 C C . GLU A 1 207 ? -11.031 13.766 -13.344 1 26.59 207 GLU A C 1
ATOM 1656 O O . GLU A 1 207 ? -10.148 14.445 -12.812 1 26.59 207 GLU A O 1
ATOM 1661 N N . ALA A 1 208 ? -12.5 14.234 -13.469 1 26.7 208 ALA A N 1
ATOM 1662 C CA . ALA A 1 208 ? -13.242 15.477 -13.672 1 26.7 208 ALA A CA 1
ATOM 1663 C C . ALA A 1 208 ? -12.859 16.516 -12.625 1 26.7 208 ALA A C 1
ATOM 1665 O O . ALA A 1 208 ? -12.43 16.172 -11.523 1 26.7 208 ALA A O 1
ATOM 1666 N N . THR A 1 209 ? -12.57 17.703 -13.078 1 24.41 209 THR A N 1
ATOM 1667 C CA . THR A 1 209 ? -12.578 19.016 -12.445 1 24.41 209 THR A CA 1
ATOM 1668 C C . THR A 1 209 ? -13.688 19.094 -11.398 1 24.41 209 THR A C 1
ATOM 1670 O O . THR A 1 209 ? -14.867 18.969 -11.727 1 24.41 209 THR A O 1
ATOM 1673 N N . VAL A 1 210 ? -13.617 18.484 -10.406 1 25.88 210 VAL A N 1
ATOM 1674 C CA . VAL A 1 210 ? -14.664 18.906 -9.484 1 25.88 210 VAL A CA 1
ATOM 1675 C C . VAL A 1 210 ? -14.75 20.438 -9.477 1 25.88 210 VAL A C 1
ATOM 1677 O O . VAL A 1 210 ? -13.766 21.109 -9.172 1 25.88 210 VAL A O 1
ATOM 1680 N N . GLU A 1 211 ? -15.586 20.969 -10.32 1 23.64 211 GLU A N 1
ATOM 1681 C CA . GLU A 1 211 ? -16.031 22.344 -10.094 1 23.64 211 GLU A CA 1
ATOM 1682 C C . GLU A 1 211 ? -16.281 22.609 -8.609 1 23.64 211 GLU A C 1
ATOM 1684 O O . GLU A 1 211 ? -16.547 21.672 -7.844 1 23.64 211 GLU A O 1
ATOM 1689 N N . ASN A 1 212 ? -16.266 23.859 -8.148 1 24.58 212 ASN A N 1
ATOM 1690 C CA . ASN A 1 212 ? -16.531 24.609 -6.93 1 24.58 212 ASN A CA 1
ATOM 1691 C C . ASN A 1 212 ? -17.812 24.141 -6.246 1 24.58 212 ASN A C 1
ATOM 1693 O O . ASN A 1 212 ? -18.891 24.703 -6.461 1 24.58 212 ASN A O 1
ATOM 1697 N N . GLY A 1 213 ? -18.469 23.047 -6.477 1 24.61 213 GLY A N 1
ATOM 1698 C CA . GLY A 1 213 ? -19.766 23.078 -5.828 1 24.61 213 GLY A CA 1
ATOM 1699 C C . GLY A 1 213 ? -19.688 23.297 -4.328 1 24.61 213 GLY A C 1
ATOM 1700 O O . GLY A 1 213 ? -18.703 22.891 -3.695 1 24.61 213 GLY A O 1
ATOM 1701 N N . THR A 1 214 ? -20.203 24.453 -3.836 1 23.47 214 THR A N 1
ATOM 1702 C CA . THR A 1 214 ? -20.688 24.734 -2.494 1 23.47 214 THR A CA 1
ATOM 1703 C C . THR A 1 214 ? -21.312 23.484 -1.87 1 23.47 214 THR A C 1
ATOM 1705 O O . THR A 1 214 ? -22.234 22.891 -2.441 1 23.47 214 THR A O 1
ATOM 1708 N N . VAL A 1 215 ? -20.641 22.656 -1.226 1 25.45 215 VAL A N 1
ATOM 1709 C CA . VAL A 1 215 ? -21.422 21.703 -0.435 1 25.45 215 VAL A CA 1
ATOM 1710 C C . VAL A 1 215 ? -22.656 22.406 0.132 1 25.45 215 VAL A C 1
ATOM 1712 O O . VAL A 1 215 ? -22.562 23.203 1.064 1 25.45 215 VAL A O 1
ATOM 1715 N N . GLU A 1 216 ? -23.5 23.031 -0.847 1 21.61 216 GLU A N 1
ATOM 1716 C CA . GLU A 1 216 ? -24.844 23.438 -0.448 1 21.61 216 GLU A CA 1
ATOM 1717 C C . GLU A 1 216 ? -25.688 22.219 -0.056 1 21.61 216 GLU A C 1
ATOM 1719 O O . GLU A 1 216 ? -25.797 21.266 -0.818 1 21.61 216 GLU A O 1
ATOM 1724 N N . ASN A 1 217 ? -25.984 22.125 1.275 1 19.98 217 ASN A N 1
ATOM 1725 C CA . ASN A 1 217 ? -27.109 21.453 1.914 1 19.98 217 ASN A CA 1
ATOM 1726 C C . ASN A 1 217 ? -28.422 21.75 1.206 1 19.98 217 ASN A C 1
ATOM 1728 O O . ASN A 1 217 ? -28.891 22.891 1.225 1 19.98 217 ASN A O 1
ATOM 1732 N N . THR A 1 218 ? -28.656 21.391 -0.012 1 17.84 218 THR A N 1
ATOM 1733 C CA . THR A 1 218 ? -30.062 21.5 -0.399 1 17.84 218 THR A CA 1
ATOM 1734 C C . THR A 1 218 ? -30.953 20.719 0.567 1 17.84 218 THR A C 1
ATOM 1736 O O . THR A 1 218 ? -30.812 19.5 0.706 1 17.84 218 THR A O 1
ATOM 1739 N N . THR A 1 219 ? -31.844 21.594 1.319 1 18.84 219 THR A N 1
ATOM 1740 C CA . THR A 1 219 ? -33.25 21.312 1.625 1 18.84 219 THR A CA 1
ATOM 1741 C C . THR A 1 219 ? -34.031 21.047 0.346 1 18.84 219 THR A C 1
ATOM 1743 O O . THR A 1 219 ? -33.875 21.766 -0.642 1 18.84 219 THR A O 1
ATOM 1746 N N . MET B 1 1 ? -22.625 11.742 2.145 1 33.75 1 MET B N 1
ATOM 1747 C CA . MET B 1 1 ? -23 10.891 3.268 1 33.75 1 MET B CA 1
ATOM 1748 C C . MET B 1 1 ? -21.797 10.586 4.145 1 33.75 1 MET B C 1
ATOM 1750 O O . MET B 1 1 ? -20.766 10.109 3.656 1 33.75 1 MET B O 1
ATOM 1754 N N . SER B 1 2 ? -21.672 11.359 5.113 1 44.88 2 SER B N 1
ATOM 1755 C CA . SER B 1 2 ? -20.547 11.195 6.02 1 44.88 2 SER B CA 1
ATOM 1756 C C . SER B 1 2 ? -20.516 9.797 6.617 1 44.88 2 SER B C 1
ATOM 1758 O O . SER B 1 2 ? -21.516 9.312 7.145 1 44.88 2 SER B O 1
ATOM 1760 N N . THR B 1 3 ? -19.906 8.852 6.07 1 53.53 3 THR B N 1
ATOM 1761 C CA . THR B 1 3 ? -19.734 7.543 6.684 1 53.53 3 THR B CA 1
ATOM 1762 C C . THR B 1 3 ? -19.141 7.676 8.086 1 53.53 3 THR B C 1
ATOM 1764 O O . THR B 1 3 ? -18.562 8.703 8.43 1 53.53 3 THR B O 1
ATOM 1767 N N . LYS B 1 4 ? -19.719 6.812 8.977 1 63.19 4 LYS B N 1
ATOM 1768 C CA . LYS B 1 4 ? -19.203 6.617 10.328 1 63.19 4 LYS B CA 1
ATOM 1769 C C . LYS B 1 4 ? -17.703 6.383 10.32 1 63.19 4 LYS B C 1
ATOM 1771 O O . LYS B 1 4 ? -17.203 5.539 9.57 1 63.19 4 LYS B O 1
ATOM 1776 N N . GLY B 1 5 ? -16.953 7.418 10.992 1 77.56 5 GLY B N 1
ATOM 1777 C CA . GLY B 1 5 ? -15.531 7.203 11.234 1 77.56 5 GLY B CA 1
ATOM 1778 C C . GLY B 1 5 ? -14.648 8.242 10.578 1 77.56 5 GLY B C 1
ATOM 1779 O O . GLY B 1 5 ? -15.133 9.297 10.156 1 77.56 5 GLY B O 1
ATOM 1780 N N . TYR B 1 6 ? -13.445 8 10.688 1 85 6 TYR B N 1
ATOM 1781 C CA . TYR B 1 6 ? -12.469 8.914 10.102 1 85 6 TYR B CA 1
ATOM 1782 C C . TYR B 1 6 ? -12.352 8.703 8.602 1 85 6 TYR B C 1
ATOM 1784 O O . TYR B 1 6 ? -12.477 7.574 8.109 1 85 6 TYR B O 1
ATOM 1792 N N . ARG B 1 7 ? -12.156 9.836 7.938 1 85.19 7 ARG B N 1
ATOM 1793 C CA . ARG B 1 7 ? -11.719 9.859 6.547 1 85.19 7 ARG B CA 1
ATOM 1794 C C . ARG B 1 7 ? -10.406 10.633 6.398 1 85.19 7 ARG B C 1
ATOM 1796 O O . ARG B 1 7 ? -10.242 11.703 6.996 1 85.19 7 ARG B O 1
ATOM 1803 N N . MET B 1 8 ? -9.477 10.055 5.637 1 91.69 8 MET B N 1
ATOM 1804 C CA . MET B 1 8 ? -8.203 10.75 5.457 1 91.69 8 MET B CA 1
ATOM 1805 C C . MET B 1 8 ? -8.109 11.367 4.07 1 91.69 8 MET B C 1
ATOM 1807 O O . MET B 1 8 ? -8.531 10.766 3.082 1 91.69 8 MET B O 1
ATOM 1811 N N . VAL B 1 9 ? -7.664 12.609 4.062 1 93.88 9 VAL B N 1
ATOM 1812 C CA . VAL B 1 9 ? -7.246 13.273 2.834 1 93.88 9 VAL B CA 1
ATOM 1813 C C . VAL B 1 9 ? -5.73 13.469 2.848 1 93.88 9 VAL B C 1
ATOM 1815 O O . VAL B 1 9 ? -5.16 13.883 3.859 1 93.88 9 VAL B O 1
ATOM 1818 N N . ARG B 1 10 ? -5.078 13.133 1.744 1 96.06 10 ARG B N 1
ATOM 1819 C CA . ARG B 1 10 ? -3.629 13.25 1.604 1 96.06 10 ARG B CA 1
ATOM 1820 C C . ARG B 1 10 ? -3.262 14.008 0.335 1 96.06 10 ARG B C 1
ATOM 1822 O O . ARG B 1 10 ? -3.846 13.773 -0.725 1 96.06 10 ARG B O 1
ATOM 1829 N N . ALA B 1 11 ? -2.332 14.938 0.475 1 95.5 11 ALA B N 1
ATOM 1830 C CA . ALA B 1 11 ? -1.779 15.555 -0.726 1 95.5 11 ALA B CA 1
ATOM 1831 C C . ALA B 1 11 ? -1.052 14.531 -1.589 1 95.5 11 ALA B C 1
ATOM 1833 O O . ALA B 1 11 ? -0.711 13.445 -1.118 1 95.5 11 ALA B O 1
ATOM 1834 N N . THR B 1 12 ? -0.842 14.891 -2.867 1 92.44 12 THR B N 1
ATOM 1835 C CA . THR B 1 12 ? -0.19 13.953 -3.771 1 92.44 12 THR B CA 1
ATOM 1836 C C . THR B 1 12 ? 1.284 14.305 -3.949 1 92.44 12 THR B C 1
ATOM 1838 O O . THR B 1 12 ? 2.055 13.523 -4.504 1 92.44 12 THR B O 1
ATOM 1841 N N . ARG B 1 13 ? 1.735 15.438 -3.492 1 93 13 ARG B N 1
ATOM 1842 C CA . ARG B 1 13 ? 3.15 15.789 -3.523 1 93 13 ARG B CA 1
ATOM 1843 C C . ARG B 1 13 ? 3.812 15.516 -2.176 1 93 13 ARG B C 1
ATOM 1845 O O . ARG B 1 13 ? 3.381 16.047 -1.15 1 93 13 ARG B O 1
ATOM 1852 N N . GLY B 1 14 ? 4.785 14.664 -2.227 1 96 14 GLY B N 1
ATOM 1853 C CA . GLY B 1 14 ? 5.48 14.273 -1.011 1 96 14 GLY B CA 1
ATOM 1854 C C . GLY B 1 14 ? 6.973 14.547 -1.062 1 96 14 GLY B C 1
ATOM 1855 O O . GLY B 1 14 ? 7.504 14.938 -2.104 1 96 14 GLY B O 1
ATOM 1856 N N . VAL B 1 15 ? 7.625 14.398 0.039 1 97.31 15 VAL B N 1
ATOM 1857 C CA . VAL B 1 15 ? 9.039 14.719 0.171 1 97.31 15 VAL B CA 1
ATOM 1858 C C . VAL B 1 15 ? 9.789 13.539 0.792 1 97.31 15 VAL B C 1
ATOM 1860 O O . VAL B 1 15 ? 9.25 12.844 1.659 1 97.31 15 VAL B O 1
ATOM 1863 N N . VAL B 1 16 ? 11.07 13.383 0.394 1 96.44 16 VAL B N 1
ATOM 1864 C CA . VAL B 1 16 ? 11.867 12.266 0.892 1 96.44 16 VAL B CA 1
ATOM 1865 C C . VAL B 1 16 ? 13.055 12.797 1.694 1 96.44 16 VAL B C 1
ATOM 1867 O O . VAL B 1 16 ? 13.602 12.094 2.547 1 96.44 16 VAL B O 1
ATOM 1870 N N . GLU B 1 17 ? 13.406 13.992 1.459 1 97.81 17 GLU B N 1
ATOM 1871 C CA . GLU B 1 17 ? 14.547 14.609 2.129 1 97.81 17 GLU B CA 1
ATOM 1872 C C . GLU B 1 17 ? 14.375 16.125 2.229 1 97.81 17 GLU B C 1
ATOM 1874 O O . GLU B 1 17 ? 13.547 16.703 1.521 1 97.81 17 GLU B O 1
ATOM 1879 N N . GLY B 1 18 ? 15.156 16.734 3.154 1 98 18 GLY B N 1
ATOM 1880 C CA . GLY B 1 18 ? 15.094 18.172 3.34 1 98 18 GLY B CA 1
ATOM 1881 C C . GLY B 1 18 ? 14.109 18.578 4.418 1 98 18 GLY B C 1
ATOM 1882 O O . GLY B 1 18 ? 13.617 17.75 5.176 1 98 18 GLY B O 1
ATOM 1883 N N . SER B 1 19 ? 14.008 19.922 4.613 1 98.44 19 SER B N 1
ATOM 1884 C CA . SER B 1 19 ? 13.086 20.5 5.586 1 98.44 19 SER B CA 1
ATOM 1885 C C . SER B 1 19 ? 11.93 21.203 4.895 1 98.44 19 SER B C 1
ATOM 1887 O O . SER B 1 19 ? 12.141 22 3.977 1 98.44 19 SER B O 1
ATOM 1889 N N . TRP B 1 20 ? 10.719 20.906 5.379 1 98.56 20 TRP B N 1
ATOM 1890 C CA . TRP B 1 20 ? 9.523 21.359 4.668 1 98.56 20 TRP B CA 1
ATOM 1891 C C . TRP B 1 20 ? 8.43 21.766 5.648 1 98.56 20 TRP B C 1
ATOM 1893 O O . TRP B 1 20 ? 8.461 21.375 6.82 1 98.56 20 TRP B O 1
ATOM 1903 N N . TYR B 1 21 ? 7.539 22.609 5.086 1 98.5 21 TYR B N 1
ATOM 1904 C CA . TYR B 1 21 ? 6.52 23.188 5.957 1 98.5 21 TYR B CA 1
ATOM 1905 C C . TYR B 1 21 ? 5.203 23.375 5.211 1 98.5 21 TYR B C 1
ATOM 1907 O O . TYR B 1 21 ? 5.195 23.688 4.02 1 98.5 21 TYR B O 1
ATOM 1915 N N . PHE B 1 22 ? 4.121 23.125 5.887 1 98.5 22 PHE B N 1
ATOM 1916 C CA . PHE B 1 22 ? 2.791 23.516 5.43 1 98.5 22 PHE B CA 1
ATOM 1917 C C . PHE B 1 22 ? 1.895 23.859 6.613 1 98.5 22 PHE B C 1
ATOM 1919 O O . PHE B 1 22 ? 2.293 23.703 7.77 1 98.5 22 PHE B O 1
ATOM 1926 N N . GLU B 1 23 ? 0.719 24.453 6.34 1 98.69 23 GLU B N 1
ATOM 1927 C CA . GLU B 1 23 ? -0.271 24.781 7.355 1 98.69 23 GLU B CA 1
ATOM 1928 C C . GLU B 1 23 ? -1.632 24.188 7.023 1 98.69 23 GLU B C 1
ATOM 1930 O O . GLU B 1 23 ? -1.928 23.906 5.859 1 98.69 23 GLU B O 1
ATOM 1935 N N . ILE B 1 24 ? -2.375 23.922 8.102 1 98.56 24 ILE B N 1
ATOM 1936 C CA . ILE B 1 24 ? -3.789 23.594 7.961 1 98.56 24 ILE B CA 1
ATOM 1937 C C . ILE B 1 24 ? -4.621 24.516 8.859 1 98.56 24 ILE B C 1
ATOM 1939 O O . ILE B 1 24 ? -4.371 24.609 10.062 1 98.56 24 ILE B O 1
ATOM 1943 N N . ARG B 1 25 ? -5.547 25.188 8.281 1 98.56 25 ARG B N 1
ATOM 1944 C CA . ARG B 1 25 ? -6.543 25.906 9.07 1 98.56 25 ARG B CA 1
ATOM 1945 C C . ARG B 1 25 ? -7.719 25 9.422 1 98.56 25 ARG B C 1
ATOM 1947 O O . ARG B 1 25 ? -8.297 24.359 8.539 1 98.56 25 ARG B O 1
ATOM 1954 N N . VAL B 1 26 ? -8.078 24.969 10.703 1 98.12 26 VAL B N 1
ATOM 1955 C CA . VAL B 1 26 ? -9.297 24.281 11.133 1 98.12 26 VAL B CA 1
ATOM 1956 C C . VAL B 1 26 ? -10.5 25.219 10.945 1 98.12 26 VAL B C 1
ATOM 1958 O O . VAL B 1 26 ? -10.758 26.078 11.781 1 98.12 26 VAL B O 1
ATOM 1961 N N . VAL B 1 27 ? -11.234 24.984 9.859 1 97.25 27 VAL B N 1
ATOM 1962 C CA . VAL B 1 27 ? -12.32 25.891 9.508 1 97.25 27 VAL B CA 1
ATOM 1963 C C . VAL B 1 27 ? -13.562 25.547 10.336 1 97.25 27 VAL B C 1
ATOM 1965 O O . VAL B 1 27 ? -14.156 26.438 10.961 1 97.25 27 VAL B O 1
ATOM 1968 N N . ARG B 1 28 ? -13.922 24.25 10.367 1 96 28 ARG B N 1
ATOM 1969 C CA . ARG B 1 28 ? -15.117 23.797 11.078 1 96 28 ARG B CA 1
ATOM 1970 C C . ARG B 1 28 ? -14.914 22.391 11.641 1 96 28 ARG B C 1
ATOM 1972 O O . ARG B 1 28 ? -14.531 21.469 10.914 1 96 28 ARG B O 1
ATOM 1979 N N . LEU B 1 29 ? -15.156 22.203 12.883 1 93.94 29 LEU B N 1
ATOM 1980 C CA . LEU B 1 29 ? -15.211 20.875 13.484 1 93.94 29 LEU B CA 1
ATOM 1981 C C . LEU B 1 29 ? -16.656 20.422 13.68 1 93.94 29 LEU B C 1
ATOM 1983 O O . LEU B 1 29 ? -16.984 19.266 13.414 1 93.94 29 LEU B O 1
ATOM 1987 N N . GLY B 1 30 ? -17.469 21.422 13.945 1 89.44 30 GLY B N 1
ATOM 1988 C CA . GLY B 1 30 ? -18.828 21.078 14.297 1 89.44 30 GLY B CA 1
ATOM 1989 C C . GLY B 1 30 ? -18.953 20.469 15.68 1 89.44 30 GLY B C 1
ATOM 1990 O O . GLY B 1 30 ? -18 20.469 16.453 1 89.44 30 GLY B O 1
ATOM 1991 N N . ASP B 1 31 ? -20.156 19.922 15.992 1 88.12 31 ASP B N 1
ATOM 1992 C CA . ASP B 1 31 ? -20.484 19.484 17.344 1 88.12 31 ASP B CA 1
ATOM 1993 C C . ASP B 1 31 ? -19.812 18.141 17.656 1 88.12 31 ASP B C 1
ATOM 1995 O O . ASP B 1 31 ? -19.5 17.875 18.812 1 88.12 31 ASP B O 1
ATOM 1999 N N . SER B 1 32 ? -19.609 17.391 16.656 1 89 32 SER B N 1
ATOM 2000 C CA . SER B 1 32 ? -19.141 16.031 16.922 1 89 32 SER B CA 1
ATOM 2001 C C . SER B 1 32 ? -17.828 15.758 16.188 1 89 32 SER B C 1
ATOM 2003 O O . SER B 1 32 ? -17.312 14.633 16.203 1 89 32 SER B O 1
ATOM 2005 N N . GLY B 1 33 ? -17.359 16.781 15.516 1 92.75 33 GLY B N 1
ATOM 2006 C CA . GLY B 1 33 ? -16.234 16.531 14.625 1 92.75 33 GLY B CA 1
ATOM 2007 C C . GLY B 1 33 ? -14.891 16.641 15.32 1 92.75 33 GLY B C 1
ATOM 2008 O O . GLY B 1 33 ? -14.742 17.406 16.281 1 92.75 33 GLY B O 1
ATOM 2009 N N . HIS B 1 34 ? -13.969 15.867 14.859 1 95.81 34 HIS B N 1
ATOM 2010 C CA . HIS B 1 34 ? -12.578 15.883 15.312 1 95.81 34 HIS B CA 1
ATOM 2011 C C . HIS B 1 34 ? -11.617 15.68 14.148 1 95.81 34 HIS B C 1
ATOM 2013 O O . HIS B 1 34 ? -12.016 15.18 13.094 1 95.81 34 HIS B O 1
ATOM 2019 N N . THR B 1 35 ? -10.391 16.125 14.383 1 96.94 35 THR B N 1
ATOM 2020 C CA . THR B 1 35 ? -9.391 15.969 13.336 1 96.94 35 THR B CA 1
ATOM 2021 C C . THR B 1 35 ? -8.102 15.375 13.898 1 96.94 35 THR B C 1
ATOM 2023 O O . THR B 1 35 ? -7.805 15.531 15.086 1 96.94 35 THR B O 1
ATOM 2026 N N . ARG B 1 36 ? -7.406 14.656 13.109 1 97.88 36 ARG B N 1
ATOM 2027 C CA . ARG B 1 36 ? -6 14.289 13.219 1 97.88 36 ARG B CA 1
ATOM 2028 C C . ARG B 1 36 ? -5.215 14.758 12 1 97.88 36 ARG B C 1
ATOM 2030 O O . ARG B 1 36 ? -5.496 14.344 10.875 1 97.88 36 ARG B O 1
ATOM 2037 N N . LEU B 1 37 ? -4.289 15.641 12.258 1 98.69 37 LEU B N 1
ATOM 2038 C CA . LEU B 1 37 ? -3.549 16.297 11.188 1 98.69 37 LEU B CA 1
ATOM 2039 C C . LEU B 1 37 ? -2.07 15.93 11.25 1 98.69 37 LEU B C 1
ATOM 2041 O O . LEU B 1 37 ? -1.528 15.688 12.328 1 98.69 37 LEU B O 1
ATOM 2045 N N . GLY B 1 38 ? -1.446 15.82 10.055 1 98.81 38 GLY B N 1
ATOM 2046 C CA . GLY B 1 38 ? -0.024 15.523 10.125 1 98.81 38 GLY B CA 1
ATOM 2047 C C . GLY B 1 38 ? 0.553 15.055 8.805 1 98.81 38 GLY B C 1
ATOM 2048 O O . GLY B 1 38 ? 0.261 15.633 7.75 1 98.81 38 GLY B O 1
ATOM 2049 N N . TRP B 1 39 ? 1.479 14.125 8.914 1 98.88 39 TRP B N 1
ATOM 2050 C CA . TRP B 1 39 ? 2.215 13.555 7.793 1 98.88 39 TRP B CA 1
ATOM 2051 C C . TRP B 1 39 ? 1.919 12.062 7.648 1 98.88 39 TRP B C 1
ATOM 2053 O O . TRP B 1 39 ? 1.753 11.359 8.648 1 98.88 39 TRP B O 1
ATOM 2063 N N . THR B 1 40 ? 1.825 11.602 6.461 1 97.94 40 THR B N 1
ATOM 2064 C CA . THR B 1 40 ? 1.725 10.172 6.188 1 97.94 40 THR B CA 1
ATOM 2065 C C . THR B 1 40 ? 2.656 9.773 5.047 1 97.94 40 THR B C 1
ATOM 2067 O O . THR B 1 40 ? 2.91 10.562 4.137 1 97.94 40 THR B O 1
ATOM 2070 N N . THR B 1 41 ? 3.201 8.609 5.148 1 94.5 41 THR B N 1
ATOM 2071 C CA . THR B 1 41 ? 3.992 8.094 4.039 1 94.5 41 THR B CA 1
ATOM 2072 C C . THR B 1 41 ? 3.092 7.461 2.979 1 94.5 41 THR B C 1
ATOM 2074 O O . THR B 1 41 ? 1.874 7.395 3.152 1 94.5 41 THR B O 1
ATOM 2077 N N . GLU B 1 42 ? 3.725 7.039 1.888 1 87.31 42 GLU B N 1
ATOM 2078 C CA . GLU B 1 42 ? 3 6.398 0.793 1 87.31 42 GLU B CA 1
ATOM 2079 C C . GLU B 1 42 ? 2.344 5.102 1.249 1 87.31 42 GLU B C 1
ATOM 2081 O O . GLU B 1 42 ? 1.39 4.629 0.627 1 87.31 42 GLU B O 1
ATOM 2086 N N . ASN B 1 43 ? 2.795 4.574 2.355 1 83 43 ASN B N 1
ATOM 2087 C CA . ASN B 1 43 ? 2.291 3.303 2.859 1 83 43 ASN B CA 1
ATOM 2088 C C . ASN B 1 43 ? 1.227 3.508 3.934 1 83 43 ASN B C 1
ATOM 2090 O O . ASN B 1 43 ? 0.704 2.539 4.488 1 83 43 ASN B O 1
ATOM 2094 N N . GLY B 1 44 ? 0.922 4.727 4.18 1 88.81 44 GLY B N 1
ATOM 2095 C CA . GLY B 1 44 ? -0.117 4.992 5.164 1 88.81 44 GLY B CA 1
ATOM 2096 C C . GLY B 1 44 ? -1.484 4.492 4.73 1 88.81 44 GLY B C 1
ATOM 2097 O O . GLY B 1 44 ? -1.831 4.559 3.551 1 88.81 44 GLY B O 1
ATOM 2098 N N . ASP B 1 45 ? -2.244 4.027 5.688 1 86.12 45 ASP B N 1
ATOM 2099 C CA . ASP B 1 45 ? -3.6 3.551 5.441 1 86.12 45 ASP B CA 1
ATOM 2100 C C . ASP B 1 45 ? -4.574 4.719 5.293 1 86.12 45 ASP B C 1
ATOM 2102 O O . ASP B 1 45 ? -4.914 5.379 6.277 1 86.12 45 ASP B O 1
ATOM 2106 N N . LEU B 1 46 ? -5.121 4.941 4.09 1 87.81 46 LEU B N 1
ATOM 2107 C CA . LEU B 1 46 ? -6.012 6.062 3.811 1 87.81 46 LEU B CA 1
ATOM 2108 C C . LEU B 1 46 ? -7.371 5.855 4.469 1 87.81 46 LEU B C 1
ATOM 2110 O O . LEU B 1 46 ? -8.164 6.793 4.57 1 87.81 46 LEU B O 1
ATOM 2114 N N . GLN B 1 47 ? -7.617 4.641 4.895 1 84.44 47 GLN B N 1
ATOM 2115 C CA . GLN B 1 47 ? -8.914 4.34 5.496 1 84.44 47 GLN B CA 1
ATOM 2116 C C . GLN B 1 47 ? -8.875 4.535 7.008 1 84.44 47 GLN B C 1
ATOM 2118 O O . GLN B 1 47 ? -9.883 4.332 7.688 1 84.44 47 GLN B O 1
ATOM 2123 N N . ALA B 1 48 ? -7.77 4.859 7.441 1 89.12 48 ALA B N 1
ATOM 2124 C CA . ALA B 1 48 ? -7.578 5.07 8.875 1 89.12 48 ALA B CA 1
ATOM 2125 C C . ALA B 1 48 ? -7.051 6.477 9.148 1 89.12 48 ALA B C 1
ATOM 2127 O O . ALA B 1 48 ? -6.496 7.125 8.258 1 89.12 48 ALA B O 1
ATOM 2128 N N . PRO B 1 49 ? -7.293 6.93 10.383 1 94.88 49 PRO B N 1
ATOM 2129 C CA . PRO B 1 49 ? -6.828 8.289 10.672 1 94.88 49 PRO B CA 1
ATOM 2130 C C . PRO B 1 49 ? -5.309 8.391 10.742 1 94.88 49 PRO B C 1
ATOM 2132 O O . PRO B 1 49 ? -4.633 7.41 11.047 1 94.88 49 PRO B O 1
ATOM 2135 N N . VAL B 1 50 ? -4.805 9.555 10.523 1 97.38 50 VAL B N 1
ATOM 2136 C CA . VAL B 1 50 ? -3.383 9.859 10.633 1 97.38 50 VAL B CA 1
ATOM 2137 C C . VAL B 1 50 ? -2.869 9.422 12.008 1 97.38 50 VAL B C 1
ATOM 2139 O O . VAL B 1 50 ? -3.484 9.727 13.031 1 97.38 50 VAL B O 1
ATOM 2142 N N . GLY B 1 51 ? -1.794 8.68 11.992 1 97.5 51 GLY B N 1
ATOM 2143 C CA . GLY B 1 51 ? -1.204 8.195 13.234 1 97.5 51 GLY B CA 1
ATOM 2144 C C . GLY B 1 51 ? -1.612 6.777 13.578 1 97.5 51 GLY B C 1
ATOM 2145 O O . GLY B 1 51 ? -1.102 6.195 14.539 1 97.5 51 GLY B O 1
ATOM 2146 N N . TYR B 1 52 ? -2.396 6.199 12.859 1 95.06 52 TYR B N 1
ATOM 2147 C CA . TYR B 1 52 ? -2.977 4.891 13.133 1 95.06 52 TYR B CA 1
ATOM 2148 C C . TYR B 1 52 ? -1.907 3.805 13.117 1 95.06 52 TYR B C 1
ATOM 2150 O O . TYR B 1 52 ? -1.978 2.84 13.883 1 95.06 52 TYR B O 1
ATOM 2158 N N . ASP B 1 53 ? -0.96 3.941 12.172 1 92 53 ASP B N 1
ATOM 2159 C CA . ASP B 1 53 ? 0.081 2.93 12.023 1 92 53 ASP B CA 1
ATOM 2160 C C . ASP B 1 53 ? 1.469 3.566 12.008 1 92 53 ASP B C 1
ATOM 2162 O O . ASP B 1 53 ? 1.628 4.73 12.383 1 92 53 ASP B O 1
ATOM 2166 N N . GLY B 1 54 ? 2.408 2.752 11.703 1 93.75 54 GLY B N 1
ATOM 2167 C CA . GLY B 1 54 ? 3.781 3.229 11.727 1 93.75 54 GLY B CA 1
ATOM 2168 C C . GLY B 1 54 ? 4.133 4.094 10.531 1 93.75 54 GLY B C 1
ATOM 2169 O O . GLY B 1 54 ? 5.266 4.57 10.414 1 93.75 54 GLY B O 1
ATOM 2170 N N . ASN B 1 55 ? 3.17 4.395 9.68 1 93.69 55 ASN B N 1
ATOM 2171 C CA . ASN B 1 55 ? 3.447 5.109 8.445 1 93.69 55 ASN B CA 1
ATOM 2172 C C . ASN B 1 55 ? 2.908 6.539 8.484 1 93.69 55 ASN B C 1
ATOM 2174 O O . ASN B 1 55 ? 2.896 7.23 7.465 1 93.69 55 ASN B O 1
ATOM 2178 N N . SER B 1 56 ? 2.383 6.926 9.625 1 97.56 56 SER B N 1
ATOM 2179 C CA . SER B 1 56 ? 1.851 8.281 9.719 1 97.56 56 SER B CA 1
ATOM 2180 C C . SER B 1 56 ? 2.057 8.859 11.109 1 97.56 56 SER B C 1
ATOM 2182 O O . SER B 1 56 ? 2.268 8.117 12.078 1 97.56 56 SER B O 1
ATOM 2184 N N . TYR B 1 57 ? 2.072 10.164 11.172 1 98.75 57 TYR B N 1
ATOM 2185 C CA . TYR B 1 57 ? 2.369 10.953 12.359 1 98.75 57 TYR B CA 1
ATOM 2186 C C . TYR B 1 57 ? 1.344 12.07 12.539 1 98.75 57 TYR B C 1
ATOM 2188 O O . TYR B 1 57 ? 1.269 12.992 11.727 1 98.75 57 TYR B O 1
ATOM 2196 N N . GLY B 1 58 ? 0.64 11.938 13.641 1 98.69 58 GLY B N 1
ATOM 2197 C CA . GLY B 1 58 ? -0.542 12.773 13.75 1 98.69 58 GLY B CA 1
ATOM 2198 C C . GLY B 1 58 ? -0.529 13.664 14.977 1 98.69 58 GLY B C 1
ATOM 2199 O O . GLY B 1 58 ? 0.203 13.406 15.93 1 98.69 58 GLY B O 1
ATOM 2200 N N . TYR B 1 59 ? -1.206 14.758 14.914 1 98.62 59 TYR B N 1
ATOM 2201 C CA . TYR B 1 59 ? -1.54 15.742 15.938 1 98.62 59 TYR B CA 1
ATOM 2202 C C . TYR B 1 59 ? -3.049 15.875 16.094 1 98.62 59 TYR B C 1
ATOM 2204 O O . TYR B 1 59 ? -3.758 16.156 15.125 1 98.62 59 TYR B O 1
ATOM 2212 N N . ARG B 1 60 ? -3.523 15.609 17.297 1 97.88 60 ARG B N 1
ATOM 2213 C CA . ARG B 1 60 ? -4.961 15.477 17.531 1 97.88 60 ARG B CA 1
ATOM 2214 C C . ARG B 1 60 ? -5.531 16.75 18.156 1 97.88 60 ARG B C 1
ATOM 2216 O O . ARG B 1 60 ? -4.914 17.328 19.062 1 97.88 60 ARG B O 1
ATOM 2223 N N . ASP B 1 61 ? -6.781 17.109 17.844 1 97.62 61 ASP B N 1
ATOM 2224 C CA . ASP B 1 61 ? -7.418 18.344 18.297 1 97.62 61 ASP B CA 1
ATOM 2225 C C . ASP B 1 61 ? -7.898 18.203 19.75 1 97.62 61 ASP B C 1
ATOM 2227 O O . ASP B 1 61 ? -7.887 19.172 20.5 1 97.62 61 ASP B O 1
ATOM 2231 N N . ILE B 1 62 ? -8.367 17.047 20.172 1 94.12 62 ILE B N 1
ATOM 2232 C CA . ILE B 1 62 ? -9.109 16.844 21.406 1 94.12 62 ILE B CA 1
ATOM 2233 C C . ILE B 1 62 ? -8.219 17.203 22.609 1 94.12 62 ILE B C 1
ATOM 2235 O O . ILE B 1 62 ? -8.609 17.984 23.469 1 94.12 62 ILE B O 1
ATOM 2239 N N . ASP B 1 63 ? -7.035 16.781 22.703 1 94.69 63 ASP B N 1
ATOM 2240 C CA . ASP B 1 63 ? -6.18 17 23.875 1 94.69 63 ASP B CA 1
ATOM 2241 C C . ASP B 1 63 ? -4.773 17.422 23.438 1 94.69 63 ASP B C 1
ATOM 2243 O O . ASP B 1 63 ? -3.881 17.547 24.281 1 94.69 63 ASP B O 1
ATOM 2247 N N . GLY B 1 64 ? -4.621 17.672 22.234 1 97.38 64 GLY B N 1
ATOM 2248 C CA . GLY B 1 64 ? -3.32 18.109 21.734 1 97.38 64 GLY B CA 1
ATOM 2249 C C . GLY B 1 64 ? -2.285 17 21.75 1 97.38 64 GLY B C 1
ATOM 2250 O O . GLY B 1 64 ? -1.083 17.266 21.812 1 97.38 64 GLY B O 1
ATOM 2251 N N . SER B 1 65 ? -2.754 15.766 21.688 1 98.12 65 SER B N 1
ATOM 2252 C CA . SER B 1 65 ? -1.837 14.633 21.766 1 98.12 65 SER B CA 1
ATOM 2253 C C . SER B 1 65 ? -1.211 14.352 20.391 1 98.12 65 SER B C 1
ATOM 2255 O O . SER B 1 65 ? -1.764 14.734 19.359 1 98.12 65 SER B O 1
ATOM 2257 N N . LYS B 1 66 ? -0.039 13.797 20.469 1 98.62 66 LYS B N 1
ATOM 2258 C CA . LYS B 1 66 ? 0.601 13.242 19.281 1 98.62 66 LYS B CA 1
ATOM 2259 C C . LYS B 1 66 ? 0.31 11.75 19.141 1 98.62 66 LYS B C 1
ATOM 2261 O O . LYS B 1 66 ? 0.177 11.047 20.156 1 98.62 66 LYS B O 1
ATOM 2266 N N . ILE B 1 67 ? 0.17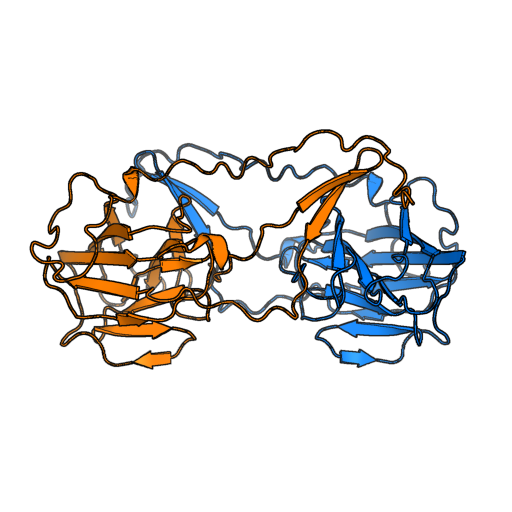7 11.297 17.906 1 98.31 67 ILE B N 1
ATOM 2267 C CA . ILE B 1 67 ? -0.227 9.914 17.703 1 98.31 67 ILE B CA 1
ATOM 2268 C C . ILE B 1 67 ? 0.652 9.273 16.625 1 98.31 67 ILE B C 1
ATOM 2270 O O . ILE B 1 67 ? 0.851 9.844 15.555 1 98.31 67 ILE B O 1
ATOM 2274 N N . HIS B 1 68 ? 1.204 8.156 16.859 1 98.25 68 HIS B N 1
ATOM 2275 C CA . HIS B 1 68 ? 1.976 7.293 15.977 1 98.25 68 HIS B CA 1
ATOM 2276 C C . HIS B 1 68 ? 1.845 5.828 16.391 1 98.25 68 HIS B C 1
ATOM 2278 O O . HIS B 1 68 ? 1.943 5.5 17.562 1 98.25 68 HIS B O 1
ATOM 2284 N N . LYS B 1 69 ? 1.559 4.977 15.508 1 96.31 69 LYS B N 1
ATOM 2285 C CA . LYS B 1 69 ? 1.333 3.559 15.781 1 96.31 69 LYS B CA 1
ATOM 2286 C C . LYS B 1 69 ? 0.15 3.361 16.719 1 96.31 69 LYS B C 1
ATOM 2288 O O . LYS B 1 69 ? 0.205 2.527 17.641 1 96.31 69 LYS B O 1
ATOM 2293 N N . ALA B 1 70 ? -0.782 4.246 16.594 1 95.44 70 ALA B N 1
ATOM 2294 C CA . ALA B 1 70 ? -2.021 4.219 17.359 1 95.44 70 ALA B CA 1
ATOM 2295 C C . ALA B 1 70 ? -1.754 4.5 18.844 1 95.44 70 ALA B C 1
ATOM 2297 O O . ALA B 1 70 ? -2.621 4.273 19.688 1 95.44 70 ALA B O 1
ATOM 2298 N N . LEU B 1 71 ? -0.611 4.953 19.109 1 97.38 71 LEU B N 1
ATOM 2299 C CA . LEU B 1 71 ? -0.276 5.336 20.484 1 97.38 71 LEU B CA 1
ATOM 2300 C C . LEU B 1 71 ? -0.421 6.84 20.672 1 97.38 71 LEU B C 1
ATOM 2302 O O . LEU B 1 71 ? 0.21 7.625 19.969 1 97.38 71 LEU B O 1
ATOM 2306 N N . ARG B 1 72 ? -1.22 7.164 21.625 1 96.31 72 ARG B N 1
ATOM 2307 C CA . ARG B 1 72 ? -1.438 8.562 21.969 1 96.31 72 ARG B CA 1
ATOM 2308 C C . ARG B 1 72 ? -0.492 9.008 23.078 1 96.31 72 ARG B C 1
ATOM 2310 O O . ARG B 1 72 ? -0.361 8.32 24.094 1 96.31 72 ARG B O 1
ATOM 2317 N N . GLU B 1 73 ? 0.179 10.062 22.891 1 98 73 GLU B N 1
ATOM 2318 C CA . GLU B 1 73 ? 1.066 10.625 23.906 1 98 73 GLU B CA 1
ATOM 2319 C C . GLU B 1 73 ? 0.787 12.109 24.109 1 98 73 GLU B C 1
ATOM 2321 O O . GLU B 1 73 ? 0.421 12.82 23.172 1 98 73 GLU B O 1
ATOM 2326 N N . LYS B 1 74 ? 1.002 12.539 25.359 1 96.69 74 LYS B N 1
ATOM 2327 C CA . LYS B 1 74 ? 0.882 13.969 25.641 1 96.69 74 LYS B CA 1
ATOM 2328 C C . LYS B 1 74 ? 1.876 14.773 24.797 1 96.69 74 LYS B C 1
ATOM 2330 O O . LYS B 1 74 ? 3.033 14.375 24.656 1 96.69 74 LYS B O 1
ATOM 2335 N N . TYR B 1 75 ? 1.476 15.859 24.312 1 97.25 75 TYR B N 1
ATOM 2336 C CA . TYR B 1 75 ? 2.34 16.672 23.469 1 97.25 75 TYR B CA 1
ATOM 2337 C C . TYR B 1 75 ? 2.055 18.156 23.641 1 97.25 75 TYR B C 1
ATOM 2339 O O . TYR B 1 75 ? 2.787 18.844 24.344 1 97.25 75 TYR B O 1
ATOM 2347 N N . GLY B 1 76 ? 0.934 18.609 23.062 1 90.19 76 GLY B N 1
ATOM 2348 C CA . GLY B 1 76 ? 0.552 20 23.266 1 90.19 76 GLY B CA 1
ATOM 2349 C C . GLY B 1 76 ? -0.078 20.234 24.625 1 90.19 76 GLY B C 1
ATOM 2350 O O . GLY B 1 76 ? -0.608 19.312 25.25 1 90.19 76 GLY B O 1
ATOM 2351 N N . ASP B 1 77 ? 0.114 21.453 25.156 1 86.75 77 ASP B N 1
ATOM 2352 C CA . ASP B 1 77 ? -0.487 21.812 26.438 1 86.75 77 ASP B CA 1
ATOM 2353 C C . ASP B 1 77 ? -2.012 21.734 26.375 1 86.75 77 ASP B C 1
ATOM 2355 O O . ASP B 1 77 ? -2.668 21.391 27.359 1 86.75 77 ASP B O 1
ATOM 2359 N N . ARG B 1 78 ? -2.525 22.094 25.25 1 90.88 78 ARG B N 1
ATOM 2360 C CA . ARG B 1 78 ? -3.965 22.062 25.016 1 90.88 78 ARG B CA 1
ATOM 2361 C C . ARG B 1 78 ? -4.27 21.641 23.578 1 90.88 78 ARG B C 1
ATOM 2363 O O . ARG B 1 78 ? -3.41 21.719 22.703 1 90.88 78 ARG B O 1
ATOM 2370 N N . GLY B 1 79 ? -5.461 21.172 23.406 1 95.81 79 GLY B N 1
ATOM 2371 C CA . GLY B 1 79 ? -5.918 20.875 22.062 1 95.81 79 GLY B CA 1
ATOM 2372 C C . GLY B 1 79 ? -6.105 22.094 21.188 1 95.81 79 GLY B C 1
ATOM 2373 O O . GLY B 1 79 ? -6.062 23.234 21.688 1 95.81 79 GLY B O 1
ATOM 2374 N N . TYR B 1 80 ? -6.145 21.938 19.875 1 98 80 TYR B N 1
ATOM 2375 C CA . TYR B 1 80 ? -6.512 23.031 18.984 1 98 80 TYR B CA 1
ATOM 2376 C C . TYR B 1 80 ? -7.996 22.984 18.625 1 98 80 TYR B C 1
ATOM 2378 O O . TYR B 1 80 ? -8.664 21.984 18.906 1 98 80 TYR B O 1
ATOM 2386 N N . ALA B 1 81 ? -8.5 24.094 18.125 1 97.12 81 ALA B N 1
ATOM 2387 C CA . ALA B 1 81 ? -9.938 24.219 17.875 1 97.12 81 ALA B CA 1
ATOM 2388 C C . ALA B 1 81 ? -10.211 25.016 16.594 1 97.12 81 ALA B C 1
ATOM 2390 O O . ALA B 1 81 ? -9.281 25.438 15.914 1 97.12 81 ALA B O 1
ATOM 2391 N N . GLU B 1 82 ? -11.539 25.078 16.297 1 97.25 82 GLU B N 1
ATOM 2392 C CA . GLU B 1 82 ? -11.969 25.891 15.156 1 97.25 82 GLU B CA 1
ATOM 2393 C C . GLU B 1 82 ? -11.328 27.266 15.18 1 97.25 82 GLU B C 1
ATOM 2395 O O . GLU B 1 82 ? -11.258 27.906 16.234 1 97.25 82 GLU B O 1
ATOM 2400 N N . GLY B 1 83 ? -10.805 27.625 14 1 97.75 83 GLY B N 1
ATOM 2401 C CA . GLY B 1 83 ? -10.172 28.922 13.891 1 97.75 83 GLY B CA 1
ATOM 2402 C C . GLY B 1 83 ? -8.656 28.875 14.016 1 97.75 83 GLY B C 1
ATOM 2403 O O . GLY B 1 83 ? -7.961 29.781 13.57 1 97.75 83 GLY B O 1
ATOM 2404 N N . ASP B 1 84 ? -8.156 27.828 14.672 1 98.38 84 ASP B N 1
ATOM 2405 C CA . ASP B 1 84 ? -6.707 27.688 14.82 1 98.38 84 ASP B CA 1
ATOM 2406 C C . ASP B 1 84 ? -6.055 27.312 13.492 1 98.38 84 ASP B C 1
ATOM 2408 O O . ASP B 1 84 ? -6.684 26.688 12.641 1 98.38 84 ASP B O 1
ATOM 2412 N N . VAL B 1 85 ? -4.84 27.781 13.273 1 98.69 85 VAL B N 1
ATOM 2413 C CA . VAL B 1 85 ? -3.971 27.375 12.172 1 98.69 85 VAL B CA 1
ATOM 2414 C C . VAL B 1 85 ? -2.818 26.531 12.711 1 98.69 85 VAL B C 1
ATOM 2416 O O . VAL B 1 85 ? -2.049 26.984 13.555 1 98.69 85 VAL B O 1
ATOM 2419 N N . ILE B 1 86 ? -2.752 25.312 12.227 1 98.56 86 ILE B N 1
ATOM 2420 C CA . ILE B 1 86 ? -1.719 24.391 12.688 1 98.56 86 ILE B CA 1
ATOM 2421 C C . ILE B 1 86 ? -0.61 24.297 11.641 1 98.56 86 ILE B C 1
ATOM 2423 O O . ILE B 1 86 ? -0.885 24.156 10.445 1 98.56 86 ILE B O 1
ATOM 2427 N N . GLY B 1 87 ? 0.625 24.484 12.117 1 98.38 87 GLY B N 1
ATOM 2428 C CA . GLY B 1 87 ? 1.793 24.344 11.258 1 98.38 87 GLY B CA 1
ATOM 2429 C C . GLY B 1 87 ? 2.486 23 11.398 1 98.38 87 GLY B C 1
ATOM 2430 O O . GLY B 1 87 ? 2.582 22.469 12.5 1 98.38 87 GLY B O 1
ATOM 2431 N N . PHE B 1 88 ? 3.014 22.516 10.273 1 98.75 88 PHE B N 1
ATOM 2432 C CA . PHE B 1 88 ? 3.645 21.203 10.203 1 98.75 88 PHE B CA 1
ATOM 2433 C C . PHE B 1 88 ? 5.055 21.312 9.641 1 98.75 88 PHE B C 1
ATOM 2435 O O . PHE B 1 88 ? 5.238 21.672 8.477 1 98.75 88 PHE B O 1
ATOM 2442 N N . TYR B 1 89 ? 5.977 21.016 10.477 1 98.5 89 TYR B N 1
ATOM 2443 C CA . TYR B 1 89 ? 7.391 21.016 10.125 1 98.5 89 TYR B CA 1
ATOM 2444 C C . TYR B 1 89 ? 7.934 19.594 10.047 1 98.5 89 TYR B C 1
ATOM 2446 O O . TYR B 1 89 ? 7.633 18.766 10.906 1 98.5 89 TYR B O 1
ATOM 2454 N N . ILE B 1 90 ? 8.664 19.312 8.977 1 98.75 90 ILE B N 1
ATOM 2455 C CA . ILE B 1 90 ? 9.383 18.047 8.906 1 98.75 90 ILE B CA 1
ATOM 2456 C C . ILE B 1 90 ? 10.82 18.297 8.445 1 98.75 90 ILE B C 1
ATOM 2458 O O . ILE B 1 90 ? 11.07 19.141 7.586 1 98.75 90 ILE B O 1
ATOM 2462 N N . SER B 1 91 ? 11.734 17.656 9.078 1 98.62 91 SER B N 1
ATOM 2463 C CA . SER B 1 91 ? 13.133 17.625 8.656 1 98.62 91 SER B CA 1
ATOM 2464 C C . SER B 1 91 ? 13.617 16.188 8.438 1 98.62 91 SER B C 1
ATOM 2466 O O . SER B 1 91 ? 13.523 15.352 9.336 1 98.62 91 SER B O 1
ATOM 2468 N N . LEU B 1 92 ? 14.094 15.93 7.215 1 98.44 92 LEU B N 1
ATOM 2469 C CA . LEU B 1 92 ? 14.602 14.625 6.801 1 98.44 92 LEU B CA 1
ATOM 2470 C C . LEU B 1 92 ? 16.016 14.742 6.238 1 98.44 92 LEU B C 1
ATOM 2472 O O . LEU B 1 92 ? 16.219 14.586 5.035 1 98.44 92 LEU B O 1
ATOM 2476 N N . PRO B 1 93 ? 16.969 14.883 7.129 1 98.06 93 PRO B N 1
ATOM 2477 C CA . PRO B 1 93 ? 18.344 15.008 6.625 1 98.06 93 PRO B CA 1
ATOM 2478 C C . PRO B 1 93 ? 18.812 13.758 5.871 1 98.06 93 PRO B C 1
ATOM 2480 O O . PRO B 1 93 ? 18.828 12.664 6.438 1 98.06 93 PRO B O 1
ATOM 2483 N N . GLU B 1 94 ? 19.125 13.914 4.562 1 97.31 94 GLU B N 1
ATOM 2484 C CA . GLU B 1 94 ? 19.594 12.836 3.699 1 97.31 94 GLU B CA 1
ATOM 2485 C C . GLU B 1 94 ? 18.609 11.672 3.691 1 97.31 94 GLU B C 1
ATOM 2487 O O . GLU B 1 94 ? 19 10.508 3.746 1 97.31 94 GLU B O 1
ATOM 2492 N N . GLY B 1 95 ? 17.375 12 3.691 1 96.94 95 GLY B N 1
ATOM 2493 C CA . GLY B 1 95 ? 16.328 11.008 3.834 1 96.94 95 GLY B CA 1
ATOM 2494 C C . GLY B 1 95 ? 16.312 9.984 2.711 1 96.94 95 GLY B C 1
ATOM 2495 O O . GLY B 1 95 ? 15.891 8.844 2.908 1 96.94 95 GLY B O 1
ATOM 2496 N N . GLU B 1 96 ? 16.703 10.383 1.553 1 94.12 96 GLU B N 1
ATOM 2497 C CA . GLU B 1 96 ? 16.719 9.5 0.392 1 94.12 96 GLU B CA 1
ATOM 2498 C C . GLU B 1 96 ? 17.562 8.25 0.657 1 94.12 96 GLU B C 1
ATOM 2500 O O . GLU B 1 96 ? 17.266 7.176 0.133 1 94.12 96 GLU B O 1
ATOM 2505 N N . LEU B 1 97 ? 18.578 8.383 1.486 1 93.25 97 LEU B N 1
ATOM 2506 C CA . LEU B 1 97 ? 19.484 7.285 1.796 1 93.25 97 LEU B CA 1
ATOM 2507 C C . LEU B 1 97 ? 18.766 6.203 2.596 1 93.25 97 LEU B C 1
ATOM 2509 O O . LEU B 1 97 ? 19.234 5.062 2.66 1 93.25 97 LEU B O 1
ATOM 2513 N N . TYR B 1 98 ? 17.672 6.57 3.207 1 92.62 98 TYR B N 1
ATOM 2514 C CA . TYR B 1 98 ? 17.016 5.656 4.137 1 92.62 98 TYR B CA 1
ATOM 2515 C C . TYR B 1 98 ? 15.648 5.238 3.609 1 92.62 98 TYR B C 1
ATOM 2517 O O . TYR B 1 98 ? 14.938 4.469 4.262 1 92.62 98 TYR B O 1
ATOM 2525 N N . ALA B 1 99 ? 15.242 5.84 2.508 1 89 99 ALA B N 1
ATOM 2526 C CA . ALA B 1 99 ? 13.945 5.516 1.925 1 89 99 ALA B CA 1
ATOM 2527 C C . ALA B 1 99 ? 13.992 4.184 1.185 1 89 99 ALA B C 1
ATOM 2529 O O . ALA B 1 99 ? 15.008 3.842 0.571 1 89 99 ALA B O 1
ATOM 2530 N N . THR B 1 100 ? 12.82 3.492 1.423 1 78.25 100 THR B N 1
ATOM 2531 C CA . THR B 1 100 ? 12.727 2.26 0.648 1 78.25 100 THR B CA 1
ATOM 2532 C C . THR B 1 100 ? 12.664 2.562 -0.845 1 78.25 100 THR B C 1
ATOM 2534 O O . THR B 1 100 ? 11.992 3.51 -1.262 1 78.25 100 THR B O 1
ATOM 2537 N N . LYS B 1 101 ? 13.367 1.812 -1.563 1 75.44 101 LYS B N 1
ATOM 2538 C CA . LYS B 1 101 ? 13.336 1.989 -3.012 1 75.44 101 LYS B CA 1
ATOM 2539 C C . LYS B 1 101 ? 11.977 1.585 -3.586 1 75.44 10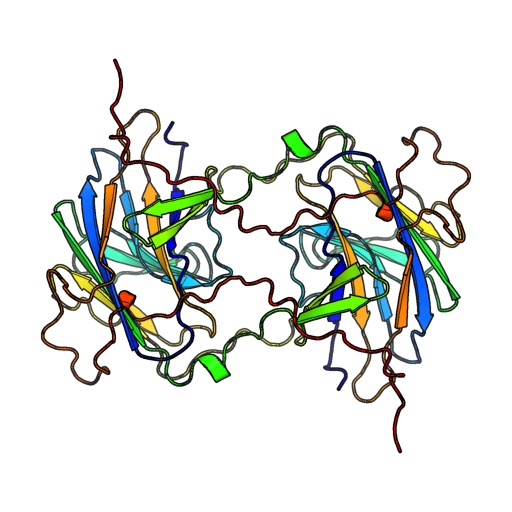1 LYS B C 1
ATOM 2541 O O . LYS B 1 101 ? 11.398 0.577 -3.174 1 75.44 101 LYS B O 1
ATOM 2546 N N . PRO B 1 102 ? 11.438 2.502 -4.43 1 75 102 PRO B N 1
ATOM 2547 C CA . PRO B 1 102 ? 10.18 2.127 -5.082 1 75 102 PRO B CA 1
ATOM 2548 C C . PRO B 1 102 ? 10.297 0.832 -5.883 1 75 102 PRO B C 1
ATOM 2550 O O . PRO B 1 102 ? 11.398 0.433 -6.266 1 75 102 PRO B O 1
ATOM 2553 N N . PRO B 1 103 ? 9.094 0.279 -5.992 1 79.88 103 PRO B N 1
ATOM 2554 C CA . PRO B 1 103 ? 9.133 -0.913 -6.844 1 79.88 103 PRO B CA 1
ATOM 2555 C C . PRO B 1 103 ? 9.641 -0.616 -8.25 1 79.88 103 PRO B C 1
ATOM 2557 O O . PRO B 1 103 ? 9.484 0.503 -8.742 1 79.88 103 PRO B O 1
ATOM 2560 N N . ASN B 1 104 ? 10.305 -1.61 -8.82 1 83.06 104 ASN B N 1
ATOM 2561 C CA . ASN B 1 104 ? 10.75 -1.54 -10.211 1 83.06 104 ASN B CA 1
ATOM 2562 C C . ASN B 1 104 ? 9.742 -2.184 -11.156 1 83.06 104 ASN B C 1
ATOM 2564 O O . ASN B 1 104 ? 8.992 -3.08 -10.758 1 83.06 104 ASN B O 1
ATOM 2568 N N . PHE B 1 105 ? 9.641 -1.529 -12.391 1 86 105 PHE B N 1
ATOM 2569 C CA . PHE B 1 105 ? 8.789 -2.076 -13.438 1 86 105 PHE B CA 1
ATOM 2570 C C . PHE B 1 105 ? 9.633 -2.617 -14.586 1 86 105 PHE B C 1
ATOM 2572 O O . PHE B 1 1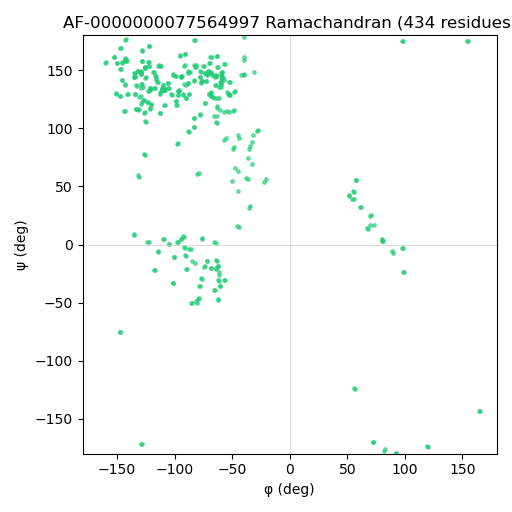05 ? 10.648 -2.021 -14.953 1 86 105 PHE B O 1
ATOM 2579 N N . VAL B 1 106 ? 9.281 -3.721 -15.07 1 84.12 106 VAL B N 1
ATOM 2580 C CA . VAL B 1 106 ? 10 -4.305 -16.203 1 84.12 106 VAL B CA 1
ATOM 2581 C C . VAL B 1 106 ? 9 -4.836 -17.234 1 84.12 106 VAL B C 1
ATOM 2583 O O . VAL B 1 106 ? 7.898 -5.258 -16.875 1 84.12 106 VAL B O 1
ATOM 2586 N N . TRP B 1 107 ? 9.398 -4.684 -18.484 1 85.19 107 TRP B N 1
ATOM 2587 C CA . TRP B 1 107 ? 8.609 -5.246 -19.578 1 85.19 107 TRP B CA 1
ATOM 2588 C C . TRP B 1 107 ? 9.164 -6.602 -20 1 85.19 107 TRP B C 1
ATOM 2590 O O . TRP B 1 107 ? 10.375 -6.77 -20.141 1 85.19 107 TRP B O 1
ATOM 2600 N N . TYR B 1 108 ? 8.219 -7.555 -20.109 1 82.31 108 TYR B N 1
ATOM 2601 C CA . TYR B 1 108 ? 8.602 -8.867 -20.641 1 82.31 108 TYR B CA 1
ATOM 2602 C C . TYR B 1 108 ? 7.504 -9.445 -21.5 1 82.31 108 TYR B C 1
ATOM 2604 O O . TYR B 1 108 ? 6.379 -9.656 -21.047 1 82.31 108 TYR B O 1
ATOM 2612 N N . LYS B 1 109 ? 7.867 -9.578 -22.797 1 78.75 109 LYS B N 1
ATOM 2613 C CA . LYS B 1 109 ? 6.965 -10.18 -23.766 1 78.75 109 LYS B CA 1
ATOM 2614 C C . LYS B 1 109 ? 5.617 -9.461 -23.797 1 78.75 109 LYS B C 1
ATOM 2616 O O . LYS B 1 109 ? 4.566 -10.102 -23.734 1 78.75 109 LYS B O 1
ATOM 2621 N N . GLY B 1 110 ? 5.664 -8.188 -23.812 1 78.69 110 GLY B N 1
ATOM 2622 C CA . GLY B 1 110 ? 4.477 -7.359 -23.984 1 78.69 110 GLY B CA 1
ATOM 2623 C C . GLY B 1 110 ? 3.697 -7.176 -22.688 1 78.69 110 GLY B C 1
ATOM 2624 O O . GLY B 1 110 ? 2.605 -6.605 -22.703 1 78.69 110 GLY B O 1
ATOM 2625 N N . GLN B 1 111 ? 4.25 -7.738 -21.625 1 83.56 111 GLN B N 1
ATOM 2626 C CA . GLN B 1 111 ? 3.598 -7.617 -20.328 1 83.56 111 GLN B CA 1
ATOM 2627 C C . GLN B 1 111 ? 4.488 -6.875 -19.328 1 83.56 111 GLN B C 1
ATOM 2629 O O . GLN B 1 111 ? 5.695 -7.113 -19.281 1 83.56 111 GLN B O 1
ATOM 2634 N N . ARG B 1 112 ? 3.883 -5.977 -18.641 1 87.44 112 ARG B N 1
ATOM 2635 C CA . ARG B 1 112 ? 4.602 -5.242 -17.609 1 87.44 112 ARG B CA 1
ATOM 2636 C C . ARG B 1 112 ? 4.527 -5.969 -16.266 1 87.44 112 ARG B C 1
ATOM 2638 O O . ARG B 1 112 ? 3.473 -6.477 -15.891 1 87.44 112 ARG B O 1
ATOM 2645 N N . TYR B 1 113 ? 5.672 -5.984 -15.562 1 90.44 113 TYR B N 1
ATOM 2646 C CA . TYR B 1 113 ? 5.754 -6.574 -14.227 1 90.44 113 TYR B CA 1
ATOM 2647 C C . TYR B 1 113 ? 6.316 -5.574 -13.227 1 90.44 113 TYR B C 1
ATOM 2649 O O . TYR B 1 113 ? 7.055 -4.66 -13.602 1 90.44 113 TYR B O 1
ATOM 2657 N N . MET B 1 114 ? 5.902 -5.801 -12.047 1 91 114 MET B N 1
ATOM 2658 C CA . MET B 1 114 ? 6.438 -5.02 -10.938 1 91 114 MET B CA 1
ATOM 2659 C C . MET B 1 114 ? 7.223 -5.906 -9.977 1 91 114 MET B C 1
ATOM 2661 O O . MET B 1 114 ? 6.828 -7.043 -9.711 1 91 114 MET B O 1
ATOM 2665 N N . TYR B 1 115 ? 8.344 -5.398 -9.477 1 87.62 115 TYR B N 1
ATOM 2666 C CA . TYR B 1 115 ? 9.094 -6.133 -8.461 1 87.62 115 TYR B CA 1
ATOM 2667 C C . TYR B 1 115 ? 9.836 -5.18 -7.535 1 87.62 115 TYR B C 1
ATOM 2669 O O . TYR B 1 115 ? 10.008 -4.004 -7.855 1 87.62 115 TYR B O 1
ATOM 2677 N N . SER B 1 116 ? 10.102 -5.699 -6.352 1 82.12 116 SER B N 1
ATOM 2678 C CA . SER B 1 116 ? 10.922 -4.93 -5.422 1 82.12 116 SER B CA 1
ATOM 2679 C C . SER B 1 116 ? 12.375 -5.371 -5.48 1 82.12 116 SER B C 1
ATOM 2681 O O . SER B 1 116 ? 12.672 -6.57 -5.453 1 82.12 116 SER B O 1
ATOM 2683 N N . ALA B 1 117 ? 13.289 -4.355 -5.586 1 72 117 ALA B N 1
ATOM 2684 C CA . ALA B 1 117 ? 14.727 -4.629 -5.613 1 72 117 ALA B CA 1
ATOM 2685 C C . ALA B 1 117 ? 15.234 -5.02 -4.23 1 72 117 ALA B C 1
ATOM 2687 O O . ALA B 1 117 ? 16.312 -5.602 -4.102 1 72 117 ALA B O 1
ATOM 2688 N N . THR B 1 118 ? 14.445 -4.684 -3.24 1 72.25 118 THR B N 1
ATOM 2689 C CA . THR B 1 118 ? 14.867 -4.965 -1.872 1 72.25 118 THR B CA 1
ATOM 2690 C C . THR B 1 118 ? 13.883 -5.91 -1.187 1 72.25 118 THR B C 1
ATOM 2692 O O . THR B 1 118 ? 12.719 -6 -1.589 1 72.25 118 THR B O 1
ATOM 2695 N N . GLY B 1 119 ? 14.438 -6.758 -0.245 1 69.56 119 GLY B N 1
ATOM 2696 C CA . GLY B 1 119 ? 13.609 -7.672 0.521 1 69.56 119 GLY B CA 1
ATOM 2697 C C . GLY B 1 119 ? 13.117 -7.082 1.83 1 69.56 119 GLY B C 1
ATOM 2698 O O . GLY B 1 119 ? 13.5 -5.969 2.197 1 69.56 119 GLY B O 1
ATOM 2699 N N . LYS B 1 120 ? 12.07 -7.773 2.414 1 65.38 120 LYS B N 1
ATOM 2700 C CA . LYS B 1 120 ? 11.438 -7.328 3.654 1 65.38 120 LYS B CA 1
ATOM 2701 C C . LYS B 1 120 ? 12.445 -7.312 4.805 1 65.38 120 LYS B C 1
ATOM 2703 O O . LYS B 1 120 ? 12.266 -6.586 5.781 1 65.38 120 LYS B O 1
ATOM 2708 N N . ASP B 1 121 ? 13.469 -8.156 4.672 1 60.59 121 ASP B N 1
ATOM 2709 C CA . ASP B 1 121 ? 14.406 -8.289 5.781 1 60.59 121 ASP B CA 1
ATOM 2710 C C . ASP B 1 121 ? 15.141 -6.973 6.039 1 60.59 121 ASP B C 1
ATOM 2712 O O . ASP B 1 121 ? 15.891 -6.852 7.008 1 60.59 121 ASP B O 1
ATOM 2716 N N . ASP B 1 122 ? 14.797 -6.078 5.309 1 63.62 122 ASP B N 1
ATOM 2717 C CA . ASP B 1 122 ? 15.43 -4.793 5.594 1 63.62 122 ASP B CA 1
ATOM 2718 C C . ASP B 1 122 ? 14.523 -3.916 6.457 1 63.62 122 ASP B C 1
ATOM 2720 O O . ASP B 1 122 ? 13.469 -3.473 6 1 63.62 122 ASP B O 1
ATOM 2724 N N . PRO B 1 123 ? 14.656 -4.117 7.855 1 65.81 123 PRO B N 1
ATOM 2725 C CA . PRO B 1 123 ? 13.836 -3.236 8.695 1 65.81 123 PRO B CA 1
ATOM 2726 C C . PRO B 1 123 ? 13.781 -1.804 8.164 1 65.81 123 PRO B C 1
ATOM 2728 O O . PRO B 1 123 ? 14.719 -1.35 7.508 1 65.81 123 PRO B O 1
ATOM 2731 N N . PRO B 1 124 ? 12.594 -1.223 8.391 1 76.38 124 PRO B N 1
ATOM 2732 C CA . PRO B 1 124 ? 12.586 0.194 8.023 1 76.38 124 PRO B CA 1
ATOM 2733 C C . PRO B 1 124 ? 13.742 0.977 8.648 1 76.38 124 PRO B C 1
ATOM 2735 O O . PRO B 1 124 ? 14.031 0.81 9.836 1 76.38 124 PRO B O 1
ATOM 2738 N N . LYS B 1 125 ? 14.422 1.658 7.832 1 89.25 125 LYS B N 1
ATOM 2739 C CA . LYS B 1 125 ? 15.555 2.449 8.289 1 89.25 125 LYS B CA 1
ATOM 2740 C C . LYS B 1 125 ? 15.102 3.799 8.836 1 89.25 125 LYS B C 1
ATOM 2742 O O . LYS B 1 125 ? 14.172 4.406 8.312 1 89.25 125 LYS B O 1
ATOM 2747 N N . VAL B 1 126 ? 15.789 4.164 9.922 1 95.56 126 VAL B N 1
ATOM 2748 C CA . VAL B 1 126 ? 15.516 5.453 10.547 1 95.56 126 VAL B CA 1
ATOM 2749 C C . VAL B 1 126 ? 16.406 6.527 9.938 1 95.56 126 VAL B C 1
ATOM 2751 O O . VAL B 1 126 ? 17.594 6.293 9.703 1 95.56 126 VAL B O 1
ATOM 2754 N N . VAL B 1 127 ? 15.852 7.703 9.664 1 97.56 127 VAL B N 1
ATOM 2755 C CA . VAL B 1 127 ? 16.609 8.859 9.195 1 97.56 127 VAL B CA 1
ATOM 2756 C C . VAL B 1 127 ? 17.234 9.586 10.383 1 97.56 127 VAL B C 1
ATOM 2758 O O . VAL B 1 127 ? 16.547 10.273 11.141 1 97.56 127 VAL B O 1
ATOM 2761 N N . PRO B 1 128 ? 18.484 9.477 10.492 1 97.44 128 PRO B N 1
ATOM 2762 C CA . PRO B 1 128 ? 19.109 10.148 11.633 1 97.44 128 PRO B CA 1
ATOM 2763 C C . PRO B 1 128 ? 18.875 11.656 11.633 1 97.44 128 PRO B C 1
ATOM 2765 O O . PRO B 1 128 ? 18.984 12.297 10.586 1 97.44 128 PRO B O 1
ATOM 2768 N N . GLY B 1 129 ? 18.531 12.195 12.797 1 97.06 129 GLY B N 1
ATOM 2769 C CA . GLY B 1 129 ? 18.359 13.633 12.945 1 97.06 129 GLY B CA 1
ATOM 2770 C C . GLY B 1 129 ? 17.016 14.125 12.438 1 97.06 129 GLY B C 1
ATOM 2771 O O . GLY B 1 129 ? 16.766 15.328 12.414 1 97.06 129 GLY B O 1
ATOM 2772 N N . SER B 1 130 ? 16.219 13.18 12.031 1 98.5 130 SER B N 1
ATOM 2773 C CA . SER B 1 130 ? 14.914 13.578 11.508 1 98.5 130 SER B CA 1
ATOM 2774 C C . SER B 1 130 ? 13.969 13.992 12.633 1 98.5 130 SER B C 1
ATOM 2776 O O . SER B 1 130 ? 14.094 13.516 13.766 1 98.5 130 SER B O 1
ATOM 2778 N N . GLU B 1 131 ? 13 14.867 12.242 1 98.25 131 GLU B N 1
ATOM 2779 C CA . GLU B 1 131 ? 12.016 15.273 13.242 1 98.25 131 GLU B CA 1
ATOM 2780 C C . GLU B 1 131 ? 10.758 15.828 12.594 1 98.25 131 GLU B C 1
ATOM 2782 O O . GLU B 1 131 ? 10.789 16.281 11.445 1 98.25 131 GLU B O 1
ATOM 2787 N N . ILE B 1 132 ? 9.695 15.75 13.344 1 98.56 132 ILE B N 1
ATOM 2788 C CA . ILE B 1 132 ? 8.438 16.453 13.07 1 98.56 132 ILE B CA 1
ATOM 2789 C C . ILE B 1 132 ? 8.078 17.344 14.266 1 98.56 132 ILE B C 1
ATOM 2791 O O . ILE B 1 132 ? 8.164 16.906 15.414 1 98.56 132 ILE B O 1
ATOM 2795 N N . SER B 1 133 ? 7.746 18.562 13.969 1 97.38 133 SER B N 1
ATOM 2796 C CA . SER B 1 133 ? 7.219 19.5 14.953 1 97.38 133 SER B CA 1
ATOM 2797 C C . SER B 1 133 ? 5.934 20.156 14.469 1 97.38 133 SER B C 1
ATOM 2799 O O . SER B 1 133 ? 5.77 20.406 13.273 1 97.38 133 SER B O 1
ATOM 2801 N N . PHE B 1 134 ? 5.109 20.406 15.406 1 97.69 134 PHE B N 1
ATOM 2802 C CA . PHE B 1 134 ? 3.865 21.094 15.086 1 97.69 134 PHE B CA 1
ATOM 2803 C C . PHE B 1 134 ? 3.826 22.484 15.734 1 97.69 134 PHE B C 1
ATOM 2805 O O . PHE B 1 134 ? 4.5 22.719 16.734 1 97.69 134 PHE B O 1
ATOM 2812 N N . PHE B 1 135 ? 3.072 23.375 15.148 1 96.94 135 PHE B N 1
ATOM 2813 C CA . PHE B 1 135 ? 2.885 24.75 15.602 1 96.94 135 PHE B CA 1
ATOM 2814 C C . PHE B 1 135 ? 1.403 25.094 15.695 1 96.94 135 PHE B C 1
ATOM 2816 O O . PHE B 1 135 ? 0.615 24.688 14.828 1 96.94 135 PHE B O 1
ATOM 2823 N N . ARG B 1 136 ? 1.044 25.766 16.703 1 97.06 136 ARG B N 1
ATOM 2824 C CA . ARG B 1 136 ? -0.311 26.297 16.828 1 97.06 136 ARG B CA 1
ATOM 2825 C C . ARG B 1 136 ? -0.315 27.812 16.766 1 97.06 136 ARG B C 1
ATOM 2827 O O . ARG B 1 136 ? 0.213 28.484 17.656 1 97.06 136 ARG B O 1
ATOM 2834 N N . ASN B 1 137 ? -0.911 28.281 15.688 1 97 137 ASN B N 1
ATOM 2835 C CA . ASN B 1 137 ? -0.925 29.719 15.438 1 97 137 ASN B CA 1
ATOM 2836 C C . ASN B 1 137 ? 0.476 30.312 15.523 1 97 137 ASN B C 1
ATOM 2838 O O . ASN B 1 137 ? 0.677 31.344 16.172 1 97 137 ASN B O 1
ATOM 2842 N N . GLY B 1 138 ? 1.405 29.625 14.977 1 95.88 138 GLY B N 1
ATOM 2843 C CA . GLY B 1 138 ? 2.766 30.125 14.852 1 95.88 138 GLY B CA 1
ATOM 2844 C C . GLY B 1 138 ? 3.633 29.797 16.047 1 95.88 138 GLY B C 1
ATOM 2845 O O . GLY B 1 138 ? 4.84 30.047 16.047 1 95.88 138 GLY B O 1
ATOM 2846 N N . ILE B 1 139 ? 3.043 29.219 17.094 1 94.31 139 ILE B N 1
ATOM 2847 C CA . ILE B 1 139 ? 3.787 28.906 18.297 1 94.31 139 ILE B CA 1
ATOM 2848 C C . ILE B 1 139 ? 4.211 27.438 18.266 1 94.31 139 ILE B C 1
ATOM 2850 O O . ILE B 1 139 ? 3.369 26.547 18.156 1 94.31 139 ILE B O 1
ATOM 2854 N N . CYS B 1 140 ? 5.465 27.203 18.484 1 95.06 140 CYS B N 1
ATOM 2855 C CA . CYS B 1 140 ? 6.02 25.859 18.469 1 95.06 140 CYS B CA 1
ATOM 2856 C C . CYS B 1 140 ? 5.539 25.062 19.672 1 95.06 140 CYS B C 1
ATOM 2858 O O . CYS B 1 140 ? 5.629 25.531 20.812 1 95.06 140 CYS B O 1
ATOM 2860 N N . GLN B 1 141 ? 5.035 23.875 19.422 1 95.12 141 GLN B N 1
ATOM 2861 C CA . GLN B 1 141 ? 4.551 23.031 20.5 1 95.12 141 GLN B CA 1
ATOM 2862 C C . GLN B 1 141 ? 5.641 22.062 20.969 1 95.12 141 GLN B C 1
ATOM 2864 O O . GLN B 1 141 ? 5.398 21.219 21.844 1 95.12 141 GLN B O 1
ATOM 2869 N N . GLY B 1 142 ? 6.844 22.203 20.406 1 94.38 142 GLY B N 1
ATOM 2870 C CA . GLY B 1 142 ? 7.945 21.297 20.703 1 94.38 142 GLY B CA 1
ATOM 2871 C C . GLY B 1 142 ? 8.117 20.219 19.641 1 94.38 142 GLY B C 1
ATOM 2872 O O . GLY B 1 142 ? 7.332 20.125 18.703 1 94.38 142 GLY B O 1
ATOM 2873 N N . VAL B 1 143 ? 9.188 19.453 19.859 1 96.81 143 VAL B N 1
ATOM 2874 C CA . VAL B 1 143 ? 9.422 18.328 18.953 1 96.81 143 VAL B CA 1
ATOM 2875 C C . VAL B 1 143 ? 8.414 17.203 19.234 1 96.81 143 VAL B C 1
ATOM 2877 O O . VAL B 1 143 ? 8.305 16.734 20.375 1 96.81 143 VAL B O 1
ATOM 2880 N N . ALA B 1 144 ? 7.688 16.875 18.219 1 98.25 144 ALA B N 1
ATOM 2881 C CA . ALA B 1 144 ? 6.676 15.836 18.406 1 98.25 144 ALA B CA 1
ATOM 2882 C C . ALA B 1 144 ? 7.281 14.445 18.219 1 98.25 144 ALA B C 1
ATOM 2884 O O . ALA B 1 144 ? 7.082 13.562 19.047 1 98.25 144 ALA B O 1
ATOM 2885 N N . PHE B 1 145 ? 7.992 14.25 17.109 1 98.56 145 PHE B N 1
ATOM 2886 C CA . PHE B 1 145 ? 8.57 12.945 16.797 1 98.56 145 PHE B CA 1
ATOM 2887 C C . PHE B 1 145 ? 10.016 13.094 16.328 1 98.56 145 PHE B C 1
ATOM 2889 O O . PHE B 1 145 ? 10.359 14.07 15.672 1 98.56 145 PHE B O 1
ATOM 2896 N N . LYS B 1 146 ? 10.797 12.117 16.641 1 98 146 LYS B N 1
ATOM 2897 C CA . LYS B 1 146 ? 12.172 11.961 16.156 1 98 146 LYS B CA 1
ATOM 2898 C C . LYS B 1 146 ? 12.383 10.57 15.562 1 98 146 LYS B C 1
ATOM 2900 O O . LYS B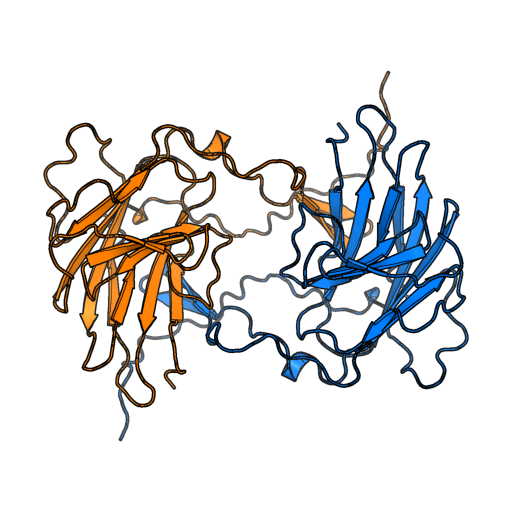 1 146 ? 11.508 9.711 15.641 1 98 146 LYS B O 1
ATOM 2905 N N . ASP B 1 147 ? 13.484 10.477 14.883 1 97 147 ASP B N 1
ATOM 2906 C CA . ASP B 1 147 ? 13.883 9.172 14.352 1 97 147 ASP B CA 1
ATOM 2907 C C . ASP B 1 147 ? 12.797 8.602 13.445 1 97 147 ASP B C 1
ATOM 2909 O O . ASP B 1 147 ? 12.367 7.457 13.625 1 97 147 ASP B O 1
ATOM 2913 N N . LEU B 1 148 ? 12.469 9.375 12.492 1 97.88 148 LEU B N 1
ATOM 2914 C CA . LEU B 1 148 ? 11.438 8.992 11.531 1 97.88 148 LEU B CA 1
ATOM 2915 C C . LEU B 1 148 ? 11.938 7.891 10.609 1 97.88 148 LEU B C 1
ATOM 2917 O O . LEU B 1 148 ? 13.125 7.84 10.273 1 97.88 148 LEU B O 1
ATOM 2921 N N . PHE B 1 149 ? 11.031 7.125 10.211 1 94.88 149 PHE B N 1
ATOM 2922 C CA . PHE B 1 149 ? 11.367 6.129 9.203 1 94.88 149 PHE B CA 1
ATOM 2923 C C . PHE B 1 149 ? 11.594 6.785 7.848 1 94.88 149 PHE B C 1
ATOM 2925 O O . PHE B 1 149 ? 10.953 7.785 7.52 1 94.88 149 PHE B O 1
ATOM 2932 N N . GLY B 1 150 ? 12.539 6.152 7.141 1 94.62 150 GLY B N 1
ATOM 2933 C CA . GLY B 1 150 ? 12.719 6.609 5.77 1 94.62 150 GLY B CA 1
ATOM 2934 C C . GLY B 1 150 ? 11.492 6.387 4.906 1 94.62 150 GLY B C 1
ATOM 2935 O O . GLY B 1 150 ? 10.789 5.387 5.059 1 94.62 150 GLY B O 1
ATOM 2936 N N . GLY B 1 151 ? 11.258 7.312 3.98 1 93.19 151 GLY B N 1
ATOM 2937 C CA . GLY B 1 151 ? 10.117 7.254 3.084 1 93.19 151 GLY B CA 1
ATOM 2938 C C . GLY B 1 151 ? 9.695 8.617 2.562 1 93.19 151 GLY B C 1
ATOM 2939 O O . GLY B 1 151 ? 10.273 9.633 2.938 1 93.19 151 GLY B O 1
ATOM 2940 N N . ARG B 1 152 ? 8.688 8.562 1.647 1 94.06 152 ARG B N 1
ATOM 2941 C CA . ARG B 1 152 ? 8.117 9.812 1.153 1 94.06 152 ARG B CA 1
ATOM 2942 C C . ARG B 1 152 ? 6.945 10.266 2.018 1 94.06 152 ARG B C 1
ATOM 2944 O O . ARG B 1 152 ? 6 9.5 2.232 1 94.06 152 ARG B O 1
ATOM 2951 N N . TYR B 1 153 ? 7.047 11.445 2.467 1 97.12 153 TYR B N 1
ATOM 2952 C CA . TYR B 1 153 ? 6.043 11.969 3.387 1 97.12 153 TYR B CA 1
ATOM 2953 C C . TYR B 1 153 ? 5.125 12.961 2.688 1 97.12 153 TYR B C 1
ATOM 2955 O O . TYR B 1 153 ? 5.59 13.828 1.945 1 97.12 153 TYR B O 1
ATOM 2963 N N . TYR B 1 154 ? 3.84 12.875 3.006 1 97.62 154 TYR B N 1
ATOM 2964 C CA . TYR B 1 154 ? 2.797 13.711 2.424 1 97.62 154 TYR B CA 1
ATOM 2965 C C . TYR B 1 154 ? 1.995 14.422 3.51 1 97.62 154 TYR B C 1
ATOM 2967 O O . TYR B 1 154 ? 1.689 13.828 4.547 1 97.62 154 TYR B O 1
ATOM 2975 N N . PRO B 1 155 ? 1.6 15.648 3.242 1 98.56 155 PRO B N 1
ATOM 2976 C CA . PRO B 1 155 ? 0.614 16.281 4.121 1 98.56 155 PRO B CA 1
ATOM 2977 C C . PRO B 1 155 ? -0.701 15.5 4.188 1 98.56 155 PRO B C 1
ATOM 2979 O O . PRO B 1 155 ? -1.196 15.031 3.16 1 98.56 155 PRO B O 1
ATOM 2982 N N . ALA B 1 156 ? -1.239 15.391 5.379 1 98.38 156 ALA B N 1
ATOM 2983 C CA . ALA B 1 156 ? -2.457 14.594 5.523 1 98.38 156 ALA B CA 1
ATOM 2984 C C . ALA B 1 156 ? -3.359 15.172 6.613 1 98.38 156 ALA B C 1
ATOM 2986 O O . ALA B 1 156 ? -2.877 15.805 7.555 1 98.38 156 ALA B O 1
ATOM 2987 N N . ALA B 1 157 ? -4.641 14.961 6.457 1 97.44 157 ALA B N 1
ATOM 2988 C CA . ALA B 1 157 ? -5.672 15.328 7.426 1 97.44 157 ALA B CA 1
ATOM 2989 C C . ALA B 1 157 ? -6.754 14.258 7.516 1 97.44 157 ALA B C 1
ATOM 2991 O O . ALA B 1 157 ? -7.277 13.812 6.492 1 97.44 157 ALA B O 1
ATOM 2992 N N . SER B 1 158 ? -7.035 13.867 8.703 1 96.06 158 SER B N 1
ATOM 2993 C CA . SER B 1 158 ? -8.18 13 8.945 1 96.06 158 SER B CA 1
ATOM 2994 C C . SER B 1 158 ? -9.289 13.734 9.695 1 96.06 158 SER B C 1
ATOM 2996 O O . SER B 1 158 ? -9.016 14.461 10.648 1 96.06 158 SER B O 1
ATOM 2998 N N . MET B 1 159 ? -10.453 13.539 9.188 1 93.56 159 MET B N 1
ATOM 2999 C CA . MET B 1 159 ? -11.625 14.18 9.789 1 93.56 159 MET B CA 1
ATOM 3000 C C . MET B 1 159 ? -12.641 13.141 10.242 1 93.56 159 MET B C 1
ATOM 3002 O O . MET B 1 159 ? -12.867 12.141 9.555 1 93.56 159 MET B O 1
ATOM 3006 N N . TYR B 1 160 ? -13.086 13.375 11.406 1 91 160 TYR B N 1
ATOM 3007 C CA . TYR B 1 160 ? -14.141 12.555 11.984 1 91 160 TYR B CA 1
ATOM 3008 C C . TYR B 1 160 ? -15.43 13.352 12.148 1 91 160 TYR B C 1
ATOM 3010 O O . TYR B 1 160 ? -15.406 14.484 12.633 1 91 160 TYR B O 1
ATOM 3018 N N . THR B 1 161 ? -16.547 12.828 11.672 1 86.44 161 THR B N 1
ATOM 3019 C CA . THR B 1 161 ? -17.859 13.406 11.938 1 86.44 161 THR B CA 1
ATOM 3020 C C . THR B 1 161 ? -18.906 12.305 12.125 1 86.44 161 THR B C 1
ATOM 3022 O O . THR B 1 161 ? -18.828 11.258 11.484 1 86.44 161 THR B O 1
ATOM 3025 N N . LEU B 1 162 ? -19.75 12.492 13.109 1 85.62 162 LEU B N 1
ATOM 3026 C CA . LEU B 1 162 ? -20.859 11.562 13.258 1 85.62 162 LEU B CA 1
ATOM 3027 C C . LEU B 1 162 ? -21.766 11.602 12.039 1 85.62 162 LEU B C 1
ATOM 3029 O O . LEU B 1 162 ? -21.859 12.633 11.359 1 85.62 162 LEU B O 1
ATOM 3033 N N . PRO B 1 163 ? -22.438 10.43 11.828 1 80.56 163 PRO B N 1
ATOM 3034 C CA . PRO B 1 163 ? -23.375 10.414 10.703 1 80.56 163 PRO B CA 1
ATOM 3035 C C . PRO B 1 163 ? -24.453 11.492 10.82 1 80.56 163 PRO B C 1
ATOM 3037 O O . PRO B 1 163 ? -24.891 11.812 11.922 1 80.56 163 PRO B O 1
ATOM 3040 N N . ASN B 1 164 ? -24.844 12.07 9.75 1 82.75 164 ASN B N 1
ATOM 3041 C CA . ASN B 1 164 ? -25.906 13.055 9.633 1 82.75 164 ASN B CA 1
ATOM 3042 C C . ASN B 1 164 ? -25.516 14.383 10.266 1 82.75 164 ASN B C 1
ATOM 3044 O O . ASN B 1 164 ? -26.375 15.133 10.734 1 82.75 164 ASN B O 1
ATOM 3048 N N . GLN B 1 165 ? -24.344 14.578 10.492 1 84.38 165 GLN B N 1
ATOM 3049 C CA . GLN B 1 165 ? -23.828 15.867 10.938 1 84.38 165 GLN B CA 1
ATOM 3050 C C . GLN B 1 165 ? -22.969 16.516 9.859 1 84.38 165 GLN B C 1
ATOM 3052 O O . GLN B 1 165 ? -22.422 15.836 8.992 1 84.38 165 GLN B O 1
ATOM 3057 N N . PRO B 1 166 ? -23 17.844 10.031 1 82.38 166 PRO B N 1
ATOM 3058 C CA . PRO B 1 166 ? -22.125 18.516 9.062 1 82.38 166 PRO B CA 1
ATOM 3059 C C . PRO B 1 166 ? -20.672 18.062 9.172 1 82.38 166 PRO B C 1
ATOM 3061 O O . PRO B 1 166 ? -20.172 17.844 10.281 1 82.38 166 PRO B O 1
ATOM 3064 N N . SER B 1 167 ? -20.016 17.969 8.039 1 83.88 167 SER B N 1
ATOM 3065 C CA . SER B 1 167 ? -18.641 17.469 8 1 83.88 167 SER B CA 1
ATOM 3066 C C . SER B 1 167 ? -17.656 18.5 8.555 1 83.88 167 SER B C 1
ATOM 3068 O O . SER B 1 167 ? -17.906 19.703 8.469 1 83.88 167 SER B O 1
ATOM 3070 N N . CYS B 1 168 ? -16.609 18 9.164 1 90.69 168 CYS B N 1
ATOM 3071 C CA . CYS B 1 168 ? -15.461 18.844 9.469 1 90.69 168 CYS B CA 1
ATOM 3072 C C . CYS B 1 168 ? -14.867 19.438 8.203 1 90.69 168 CYS B C 1
ATOM 3074 O O . CYS B 1 168 ? -14.984 18.859 7.125 1 90.69 168 CYS B O 1
ATOM 3076 N N . GLU B 1 169 ? -14.375 20.641 8.383 1 92.62 169 GLU B N 1
ATOM 3077 C CA . GLU B 1 169 ? -13.719 21.312 7.258 1 92.62 169 GLU B CA 1
ATOM 3078 C C . GLU B 1 169 ? -12.344 21.844 7.66 1 92.62 169 GLU B C 1
ATOM 3080 O O . GLU B 1 169 ? -12.219 22.547 8.664 1 92.62 169 GLU B O 1
ATOM 3085 N N . VAL B 1 170 ? -11.383 21.469 6.867 1 96.12 170 VAL B N 1
ATOM 3086 C CA . VAL B 1 170 ? -10.039 22.016 7.035 1 96.12 170 VAL B CA 1
ATOM 3087 C C . VAL B 1 170 ? -9.531 22.562 5.699 1 96.12 170 VAL B C 1
ATOM 3089 O O . VAL B 1 170 ? -10.047 22.188 4.641 1 96.12 170 VAL B O 1
ATOM 3092 N N . LYS B 1 171 ? -8.547 23.484 5.766 1 96.12 171 LYS B N 1
ATOM 3093 C CA . LYS B 1 171 ? -7.941 24.062 4.566 1 96.12 171 LYS B CA 1
ATOM 3094 C C . LYS B 1 171 ? -6.418 23.969 4.625 1 96.12 171 LYS B C 1
ATOM 3096 O O . LYS B 1 171 ? -5.793 24.5 5.543 1 96.12 171 LYS B O 1
ATOM 3101 N N . PHE B 1 172 ? -5.84 23.297 3.641 1 97.38 172 PHE B N 1
ATOM 3102 C CA . PHE B 1 172 ? -4.391 23.219 3.516 1 97.38 172 PHE B CA 1
ATOM 3103 C C . PHE B 1 172 ? -3.824 24.516 2.955 1 97.38 172 PHE B C 1
ATOM 3105 O O . PHE B 1 172 ? -4.441 25.156 2.096 1 97.38 172 PHE B O 1
ATOM 3112 N N . ASN B 1 173 ? -2.73 24.938 3.484 1 97.44 173 ASN B N 1
ATOM 3113 C CA . ASN B 1 173 ? -1.888 26 2.951 1 97.44 173 ASN B CA 1
ATOM 3114 C C . ASN B 1 173 ? -0.451 25.531 2.748 1 97.44 173 ASN B C 1
ATOM 3116 O O . ASN B 1 173 ? 0.312 25.406 3.709 1 97.44 173 ASN B O 1
ATOM 3120 N N . PHE B 1 174 ? -0.074 25.312 1.491 1 97.38 174 PHE B N 1
ATOM 3121 C CA . PHE B 1 174 ? 1.226 24.719 1.193 1 97.38 174 PHE B CA 1
ATOM 3122 C C . PHE B 1 174 ? 2.277 25.812 0.983 1 97.38 174 PHE B C 1
ATOM 3124 O O . PHE B 1 174 ? 3.453 25.5 0.776 1 97.38 174 PHE B O 1
ATOM 3131 N N . GLY B 1 175 ? 1.853 26.969 1.241 1 96.06 175 GLY B N 1
ATOM 3132 C CA . GLY B 1 175 ? 2.742 28.109 1.034 1 96.06 175 GLY B CA 1
ATOM 3133 C C . GLY B 1 175 ? 2.773 28.594 -0.405 1 96.06 175 GLY B C 1
ATOM 3134 O O . GLY B 1 175 ? 1.939 28.188 -1.218 1 96.06 175 GLY B O 1
ATOM 3135 N N . PRO B 1 176 ? 3.58 29.531 -0.661 1 95.69 176 PRO B N 1
ATOM 3136 C CA . PRO B 1 176 ? 4.613 30.141 0.187 1 95.69 176 PRO B CA 1
ATOM 3137 C C . PRO B 1 176 ? 4.062 31.188 1.136 1 95.69 176 PRO B C 1
ATOM 3139 O O . PRO B 1 176 ? 4.754 31.625 2.064 1 95.69 176 PRO B O 1
ATOM 3142 N N . GLU B 1 177 ? 2.875 31.688 0.945 1 97.06 177 GLU B N 1
ATOM 3143 C CA . GLU B 1 177 ? 2.297 32.688 1.84 1 97.06 177 GLU B CA 1
ATOM 3144 C C . GLU B 1 177 ? 1.563 32.031 3.004 1 97.06 177 GLU B C 1
ATOM 3146 O O . GLU B 1 177 ? 0.358 31.781 2.924 1 97.06 177 GLU B O 1
ATOM 3151 N N . PHE B 1 178 ? 2.205 31.906 4.113 1 98.12 178 PHE B N 1
ATOM 3152 C CA . PHE B 1 178 ? 1.648 31.25 5.289 1 98.12 178 PHE B CA 1
ATOM 3153 C C . PHE B 1 178 ? 0.943 32.25 6.191 1 98.12 178 PHE B C 1
ATOM 3155 O O . PHE B 1 178 ? 1.273 33.438 6.184 1 98.12 178 PHE B O 1
ATOM 3162 N N . GLU B 1 179 ? 0.009 31.766 6.945 1 98.06 179 GLU B N 1
ATOM 3163 C CA . GLU B 1 179 ? -0.734 32.625 7.855 1 98.06 179 GLU B CA 1
ATOM 3164 C C . GLU B 1 179 ? 0.062 32.906 9.125 1 98.06 179 GLU B C 1
ATOM 3166 O O . GLU B 1 179 ? 0.131 34.062 9.586 1 98.06 179 GLU B O 1
ATOM 3171 N N . PHE B 1 180 ? 0.641 31.859 9.727 1 97.19 180 PHE B N 1
ATOM 3172 C CA . PHE B 1 180 ? 1.406 31.984 10.961 1 97.19 180 PHE B CA 1
ATOM 3173 C C . PHE B 1 180 ? 2.746 31.281 10.844 1 97.19 180 PHE B C 1
ATOM 3175 O O . PHE B 1 180 ? 3.061 30.391 11.648 1 97.19 180 PHE B O 1
ATOM 3182 N N . PHE B 1 181 ? 3.539 31.703 9.859 1 96 181 PHE B N 1
ATOM 3183 C CA . PHE B 1 181 ? 4.859 31.094 9.734 1 96 181 PHE B CA 1
ATOM 3184 C C . PHE B 1 181 ? 5.695 31.359 10.984 1 96 181 PHE B C 1
ATOM 3186 O O . PHE B 1 181 ? 5.812 32.5 11.43 1 96 181 PHE B O 1
ATOM 3193 N N . PRO B 1 182 ? 6.188 30.312 11.539 1 91.88 182 PRO B N 1
ATOM 3194 C CA . PRO B 1 182 ? 6.914 30.516 12.789 1 91.88 182 PRO B CA 1
ATOM 3195 C C . PRO B 1 182 ? 8.094 31.469 12.648 1 91.88 182 PRO B C 1
ATOM 3197 O O . PRO B 1 182 ? 8.766 31.484 11.609 1 91.88 182 PRO B O 1
ATOM 3200 N N . GLN B 1 183 ? 8.312 32.25 13.703 1 84.19 183 GLN B N 1
ATOM 3201 C CA . GLN B 1 183 ? 9.391 33.219 13.688 1 84.19 183 GLN B CA 1
ATOM 3202 C C . GLN B 1 183 ? 10.695 32.625 14.203 1 84.19 183 GLN B C 1
ATOM 3204 O O . GLN B 1 183 ? 11.781 33.125 13.914 1 84.19 183 GLN B O 1
ATOM 3209 N N . GLU B 1 184 ? 10.578 31.547 14.953 1 83.31 184 GLU B N 1
ATOM 3210 C CA . GLU B 1 184 ? 11.781 30.953 15.555 1 83.31 184 GLU B CA 1
ATOM 3211 C C . GLU B 1 184 ? 11.836 29.453 15.312 1 83.31 184 GLU B C 1
ATOM 3213 O O . GLU B 1 184 ? 10.93 28.719 15.703 1 83.31 184 GLU B O 1
ATOM 3218 N N . PHE B 1 185 ? 12.875 29.047 14.57 1 84.38 185 PHE B N 1
ATOM 3219 C CA . PHE B 1 185 ? 13.102 27.625 14.359 1 84.38 185 PHE B CA 1
ATOM 3220 C C . PHE B 1 185 ? 14.273 27.141 15.203 1 84.38 185 PHE B C 1
ATOM 3222 O O . PHE B 1 185 ? 14.508 25.922 15.312 1 84.38 185 PHE B O 1
ATOM 3229 N N . GLY B 1 186 ? 14.836 28.047 15.945 1 81.44 186 GLY B N 1
ATOM 3230 C CA . GLY B 1 186 ? 16 27.672 16.719 1 81.44 186 GLY B CA 1
ATOM 3231 C C . GLY B 1 186 ? 17.125 27.078 15.883 1 81.44 186 GLY B C 1
ATOM 3232 O O . GLY B 1 186 ? 17.562 27.703 14.914 1 81.44 186 GLY B O 1
ATOM 3233 N N . ILE B 1 187 ? 17.531 25.828 16.266 1 83.69 187 ILE B N 1
ATOM 3234 C CA . ILE B 1 187 ? 18.641 25.156 15.586 1 83.69 187 ILE B CA 1
ATOM 3235 C C . ILE B 1 187 ? 18.109 24.391 14.383 1 83.69 187 ILE B C 1
ATOM 3237 O O . ILE B 1 187 ? 18.891 23.875 13.586 1 83.69 187 ILE B O 1
ATOM 3241 N N . ARG B 1 188 ? 16.781 24.406 14.227 1 89.06 188 ARG B N 1
ATOM 3242 C CA . ARG B 1 188 ? 16.188 23.688 13.109 1 89.06 188 ARG B CA 1
ATOM 3243 C C . ARG B 1 188 ? 16.453 24.406 11.789 1 89.06 188 ARG B C 1
ATOM 3245 O O . ARG B 1 188 ? 16.391 25.625 11.727 1 89.06 188 ARG B O 1
ATOM 3252 N N . PRO B 1 189 ? 16.734 23.578 10.727 1 94.06 189 PRO B N 1
ATOM 3253 C CA . PRO B 1 189 ? 16.812 24.234 9.422 1 94.06 189 PRO B CA 1
ATOM 3254 C C . PRO B 1 189 ? 15.516 24.953 9.031 1 94.06 189 PRO B C 1
ATOM 3256 O O . PRO B 1 189 ? 14.43 24.453 9.32 1 94.06 189 PRO B O 1
ATOM 3259 N N . ILE B 1 190 ? 15.68 26.094 8.391 1 95.31 190 ILE B N 1
ATOM 3260 C CA . ILE B 1 190 ? 14.516 26.797 7.879 1 95.31 190 ILE B CA 1
ATOM 3261 C C . ILE B 1 190 ? 13.852 25.969 6.781 1 95.31 190 ILE B C 1
ATOM 3263 O O . ILE B 1 190 ? 14.5 25.594 5.801 1 95.31 190 ILE B O 1
ATOM 3267 N N . PRO B 1 191 ? 12.617 25.734 6.93 1 97.81 191 PRO B N 1
ATOM 3268 C CA . PRO B 1 191 ? 11.969 24.859 5.961 1 97.81 191 PRO B CA 1
ATOM 3269 C C . PRO B 1 191 ? 11.57 25.578 4.676 1 97.81 191 PRO B C 1
ATOM 3271 O O . PRO B 1 191 ? 11.352 26.797 4.691 1 97.81 191 PRO B O 1
ATOM 3274 N N . ARG B 1 192 ? 11.477 24.812 3.582 1 97.88 192 ARG B N 1
ATOM 3275 C CA . ARG B 1 192 ? 10.844 25.266 2.344 1 97.88 192 ARG B CA 1
ATOM 3276 C C . ARG B 1 192 ? 9.344 24.969 2.354 1 97.88 192 ARG B C 1
ATOM 3278 O O . ARG B 1 192 ? 8.898 24.016 3 1 97.88 192 ARG B O 1
ATOM 3285 N N . PRO B 1 193 ? 8.602 25.844 1.669 1 98.06 193 PRO B N 1
ATOM 3286 C CA . PRO B 1 193 ? 7.176 25.547 1.559 1 98.06 193 PRO B CA 1
ATOM 3287 C C . PRO B 1 193 ? 6.902 24.312 0.698 1 98.06 193 PRO B C 1
ATOM 3289 O O . PRO B 1 193 ? 7.59 24.094 -0.301 1 98.06 193 PRO B O 1
ATOM 3292 N N . MET B 1 194 ? 5.867 23.562 1.047 1 97.56 194 MET B N 1
ATOM 3293 C CA . MET B 1 194 ? 5.516 22.344 0.304 1 97.56 194 MET B CA 1
ATOM 3294 C C . MET B 1 194 ? 5.102 22.688 -1.123 1 97.56 194 MET B C 1
ATOM 3296 O O . MET B 1 194 ? 5.109 21.828 -2 1 97.56 194 MET B O 1
ATOM 3300 N N . SER B 1 195 ? 4.703 23.938 -1.381 1 95.56 195 SER B N 1
ATOM 3301 C CA . SER B 1 195 ? 4.309 24.344 -2.723 1 95.56 195 SER B CA 1
ATOM 3302 C C . SER B 1 195 ? 5.477 24.25 -3.697 1 95.56 195 SER B C 1
ATOM 3304 O O . SER B 1 195 ? 5.281 24.25 -4.914 1 95.56 195 SER B O 1
ATOM 3306 N N . GLU B 1 196 ? 6.656 24.109 -3.215 1 96.12 196 GLU B N 1
ATOM 3307 C CA . GLU B 1 196 ? 7.84 24.062 -4.07 1 96.12 196 GLU B CA 1
ATOM 3308 C C . GLU B 1 196 ? 8.172 22.625 -4.461 1 96.12 196 GLU B C 1
ATOM 3310 O O . GLU B 1 196 ? 9.047 22.391 -5.301 1 96.12 196 GLU B O 1
ATOM 3315 N N . VAL B 1 197 ? 7.512 21.641 -3.863 1 94.75 197 VAL B N 1
ATOM 3316 C CA . VAL B 1 197 ? 7.785 20.25 -4.18 1 94.75 197 VAL B CA 1
ATOM 3317 C C . VAL B 1 197 ? 7.324 19.938 -5.602 1 94.75 197 VAL B C 1
ATOM 3319 O O . VAL B 1 197 ? 6.18 20.219 -5.965 1 94.75 197 VAL B O 1
ATOM 3322 N N . PRO B 1 198 ? 8.234 19.375 -6.367 1 85.75 198 PRO B N 1
ATOM 3323 C CA . PRO B 1 198 ? 7.832 19.047 -7.734 1 85.75 198 PRO B CA 1
ATOM 3324 C C . PRO B 1 198 ? 6.812 17.922 -7.789 1 85.75 198 PRO B C 1
ATOM 3326 O O . PRO B 1 198 ? 6.746 17.094 -6.875 1 85.75 198 PRO B O 1
ATOM 3329 N N . TYR B 1 199 ? 5.941 18.047 -8.844 1 76.5 199 TYR B N 1
ATOM 3330 C CA . TYR B 1 199 ? 5 16.953 -9.086 1 76.5 199 TYR B CA 1
ATOM 3331 C C . TYR B 1 199 ? 5.738 15.672 -9.438 1 76.5 199 TYR B C 1
ATOM 3333 O O . TYR B 1 199 ? 6.645 15.68 -10.273 1 76.5 199 TYR B O 1
ATOM 3341 N N . HIS B 1 200 ? 5.805 14.805 -8.531 1 63.44 200 HIS B N 1
ATOM 3342 C CA . HIS B 1 200 ? 6.371 13.508 -8.875 1 63.44 200 HIS B CA 1
ATOM 3343 C C . HIS B 1 200 ? 5.352 12.633 -9.609 1 63.44 200 HIS B C 1
ATOM 3345 O O . HIS B 1 200 ? 4.242 12.422 -9.117 1 63.44 200 HIS B O 1
ATOM 3351 N N . GLY B 1 201 ? 4.895 13.055 -10.75 1 49.28 201 GLY B N 1
ATOM 3352 C CA . GLY B 1 201 ? 3.947 12.242 -11.5 1 49.28 201 GLY B CA 1
ATOM 3353 C C . GLY B 1 201 ? 4.098 10.758 -11.25 1 49.28 201 GLY B C 1
ATOM 3354 O O . GLY B 1 201 ? 5.195 10.281 -10.953 1 49.28 201 GLY B O 1
ATOM 3355 N N . TYR B 1 202 ? 3.287 10.297 -10.406 1 43.5 202 TYR B N 1
ATOM 3356 C CA . TYR B 1 202 ? 3.279 8.852 -10.594 1 43.5 202 TYR B CA 1
ATOM 3357 C C . TYR B 1 202 ? 3.461 8.484 -12.062 1 43.5 202 TYR B C 1
ATOM 3359 O O . TYR B 1 202 ? 2.486 8.383 -12.805 1 43.5 202 TYR B O 1
ATOM 3367 N N . ASP B 1 203 ? 4.23 9.297 -12.742 1 36.66 203 ASP B N 1
ATOM 3368 C CA . ASP B 1 203 ? 4.426 8.805 -14.102 1 36.66 203 ASP B CA 1
ATOM 3369 C C . ASP B 1 203 ? 4.832 7.336 -14.102 1 36.66 203 ASP B C 1
ATOM 3371 O O . ASP B 1 203 ? 5.773 6.949 -13.398 1 36.66 203 ASP B O 1
ATOM 3375 N N . GLY B 1 204 ? 3.879 6.48 -14 1 33.59 204 GLY B N 1
ATOM 3376 C CA . GLY B 1 204 ? 4.383 5.203 -14.484 1 33.59 204 GLY B CA 1
ATOM 3377 C C . GLY B 1 204 ? 5.566 5.344 -15.422 1 33.59 204 GLY B C 1
ATOM 3378 O O . GLY B 1 204 ? 5.387 5.547 -16.625 1 33.59 204 GLY B O 1
ATOM 3379 N N . ARG B 1 205 ? 6.535 6.016 -14.969 1 30.48 205 ARG B N 1
ATOM 3380 C CA . ARG B 1 205 ? 7.715 5.973 -15.828 1 30.48 205 ARG B CA 1
ATOM 3381 C C . ARG B 1 205 ? 7.852 4.613 -16.5 1 30.48 205 ARG B C 1
ATOM 3383 O O . ARG B 1 205 ? 7.93 3.584 -15.828 1 30.48 205 ARG B O 1
ATOM 3390 N N . THR B 1 206 ? 7.141 4.578 -17.578 1 28.34 206 THR B N 1
ATOM 3391 C CA . THR B 1 206 ? 7.461 3.451 -18.438 1 28.34 206 THR B CA 1
ATOM 3392 C C . THR B 1 206 ? 8.969 3.357 -18.672 1 28.34 206 THR B C 1
ATOM 3394 O O . THR B 1 206 ? 9.555 4.23 -19.312 1 28.34 206 THR B O 1
ATOM 3397 N N . GLU B 1 207 ? 9.711 3.312 -17.641 1 29.23 207 GLU B N 1
ATOM 3398 C CA . GLU B 1 207 ? 11.086 3.047 -18.062 1 29.23 207 GLU B CA 1
ATOM 3399 C C . GLU B 1 207 ? 11.125 2.203 -19.328 1 29.23 207 GLU B C 1
ATOM 3401 O O . GLU B 1 207 ? 10.227 1.396 -19.578 1 29.23 207 GLU B O 1
ATOM 3406 N N . ALA B 1 208 ? 12.273 2.523 -20.141 1 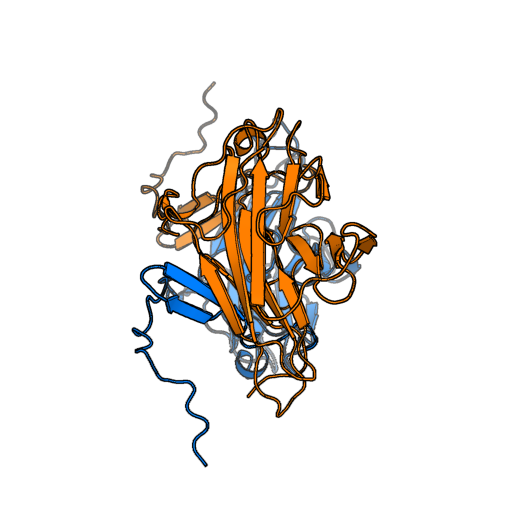24.67 208 ALA B N 1
ATOM 3407 C CA . ALA B 1 208 ? 12.75 1.934 -21.391 1 24.67 208 ALA B CA 1
ATOM 3408 C C . ALA B 1 208 ? 12.648 0.412 -21.359 1 24.67 208 ALA B C 1
ATOM 3410 O O . ALA B 1 208 ? 12.656 -0.192 -20.281 1 24.67 208 ALA B O 1
ATOM 3411 N N . THR B 1 209 ? 12.367 -0.168 -22.453 1 24.38 209 THR B N 1
ATOM 3412 C CA . THR B 1 209 ? 12.367 -1.532 -22.969 1 24.38 209 THR B CA 1
ATOM 3413 C C . THR B 1 209 ? 13.547 -2.324 -22.406 1 24.38 209 THR B C 1
ATOM 3415 O O . THR B 1 209 ? 14.703 -1.959 -22.625 1 24.38 209 THR B O 1
ATOM 3418 N N . VAL B 1 210 ? 13.516 -2.695 -21.297 1 26.67 210 VAL B N 1
ATOM 3419 C CA . VAL B 1 210 ? 14.625 -3.631 -21.109 1 26.67 210 VAL B CA 1
ATOM 3420 C C . VAL B 1 210 ? 14.688 -4.598 -22.297 1 26.67 210 VAL B C 1
ATOM 3422 O O . VAL B 1 210 ? 13.711 -5.285 -22.594 1 26.67 210 VAL B O 1
ATOM 3425 N N . GLU B 1 211 ? 15.484 -4.293 -23.297 1 24.55 211 GLU B N 1
ATOM 3426 C CA . GLU B 1 211 ? 15.93 -5.332 -24.219 1 24.55 211 GLU B CA 1
ATOM 3427 C C . GLU B 1 211 ? 16.25 -6.629 -23.469 1 24.55 211 GLU B C 1
ATOM 3429 O O . GLU B 1 211 ? 16.531 -6.613 -22.281 1 24.55 211 GLU B O 1
ATOM 3434 N N . ASN B 1 212 ? 16.312 -7.762 -24.141 1 24.75 212 ASN B N 1
ATOM 3435 C CA . ASN B 1 212 ? 16.625 -9.18 -23.969 1 24.75 212 ASN B CA 1
ATOM 3436 C C . ASN B 1 212 ? 17.906 -9.383 -23.172 1 24.75 212 ASN B C 1
ATOM 3438 O O . ASN B 1 212 ? 18.969 -9.547 -23.734 1 24.75 212 ASN B O 1
ATOM 3442 N N . GLY B 1 213 ? 18.531 -8.516 -22.438 1 25.5 213 GLY B N 1
ATOM 3443 C CA . GLY B 1 213 ? 19.828 -9.039 -22.062 1 25.5 213 GLY B CA 1
ATOM 3444 C C . GLY B 1 213 ? 19.75 -10.328 -21.266 1 25.5 213 GLY B C 1
ATOM 3445 O O . GLY B 1 213 ? 18.766 -10.57 -20.562 1 25.5 213 GLY B O 1
ATOM 3446 N N . THR B 1 214 ? 20.266 -11.445 -21.812 1 23.94 214 THR B N 1
ATOM 3447 C CA . THR B 1 214 ? 20.766 -12.664 -21.188 1 23.94 214 THR B CA 1
ATOM 3448 C C . THR B 1 214 ? 21.391 -12.344 -19.828 1 23.94 214 THR B C 1
ATOM 3450 O O . THR B 1 214 ? 22.297 -11.508 -19.734 1 23.94 214 THR B O 1
ATOM 3453 N N . VAL B 1 215 ? 20.734 -12.422 -18.766 1 26.12 215 VAL B N 1
ATOM 3454 C CA . VAL B 1 215 ? 21.531 -12.406 -17.531 1 26.12 215 VAL B CA 1
ATOM 3455 C C . VAL B 1 215 ? 22.812 -13.211 -17.75 1 26.12 215 VAL B C 1
ATOM 3457 O O . VAL B 1 215 ? 22.781 -14.438 -17.812 1 26.12 215 VAL B O 1
ATOM 3460 N N . GLU B 1 216 ? 23.641 -12.758 -18.844 1 21.88 216 GLU B N 1
ATOM 3461 C CA . GLU B 1 216 ? 25 -13.312 -18.938 1 21.88 216 GLU B CA 1
ATOM 3462 C C . GLU B 1 216 ? 25.844 -12.852 -17.75 1 21.88 216 GLU B C 1
ATOM 3464 O O . GLU B 1 216 ? 25.938 -11.656 -17.469 1 21.88 216 GLU B O 1
ATOM 3469 N N . ASN B 1 217 ? 26.156 -13.828 -16.859 1 20.31 217 ASN B N 1
ATOM 3470 C CA . ASN B 1 217 ? 27.281 -13.883 -15.922 1 20.31 217 ASN B CA 1
ATOM 3471 C C . ASN B 1 217 ? 28.594 -13.523 -16.609 1 20.31 217 ASN B C 1
ATOM 3473 O O . ASN B 1 217 ? 29.062 -14.242 -17.5 1 20.31 217 ASN B O 1
ATOM 3477 N N . THR B 1 218 ? 28.812 -12.312 -17.078 1 17.86 218 THR B N 1
ATOM 3478 C CA . THR B 1 218 ? 30.203 -12.062 -17.422 1 17.86 218 THR B CA 1
ATOM 3479 C C . THR B 1 218 ? 31.125 -12.406 -16.25 1 17.86 218 THR B C 1
ATOM 3481 O O . THR B 1 218 ? 31 -11.828 -15.164 1 17.86 218 THR B O 1
ATOM 3484 N N . THR B 1 219 ? 32 -13.531 -16.531 1 18.7 219 THR B N 1
ATOM 3485 C CA . THR B 1 219 ? 33.406 -13.625 -16.141 1 18.7 219 THR B CA 1
ATOM 3486 C C . THR B 1 219 ? 34.188 -12.453 -16.703 1 18.7 219 THR B C 1
ATOM 3488 O O . THR B 1 219 ? 34.062 -12.094 -17.875 1 18.7 219 THR B O 1
#

Foldseek 3Di:
DQPADKAKDWDQFWDQAFKEKKKKAFADQPDFKWKWWAKFFPPDDRRHHAQCEQGGWTAIQQARWIHHVNDTDHFANGGHDHGKMKMKMKHQHVLVVQAQDDWDWADDPNDIDTGGPDDPVPPFAWRAPIFMWMAILQHTRDTRDHRRTGGIMITMMMMGDDPPDDTTDMDMGQDPDDRHHHPDPDVDDDHDGSVPRDRPPVPPPPDDHPPPPPPPPDD/DQPADKAKDWDQFWDQAFKEKKKKAFADQPDFKWKWWAKFFPPDDRRHHAQCEQGGWTAIQQARWIHHVNDTDHFARGGHDHGKMKMKMKHQHVLVVQAQDDWDWADDPNDIDTGGPDDPVPPFAWRAPIFMWMAILQHTRDTRDHRRTGGIMITMMMMGDDPPDDTTDMDMGQDPDDRRHHPDPDVDDDHDGSVPRDNPPVPPPPPDHPPPDDPPPDD

Secondary structure (DSSP, 8-state):
---SEEEEEEES--BSSEEEEEEEEEEE--SS-EEEEEEEETTS-TTS-TTSSTTEEEEETTT--EEETTEEE--SSS---TT-EEEEEEEETTGGGGSPPPPEEEEETTEEEEE-SS-TTS-PPB-TT-EEEEEETTEEEEEEEESPBSS-EEEEEEEEE-TTSPPPEEEEE-SSS-SS--S--TTSPPPEEGGGS----------------------/---SEEEEEEES--BSSEEEEEEEEEEE--SS-EEEEEEEETTS-TTS-TTSSTTEEEEETTT--EEETTEEE--SSS---TT-EEEEEEEETTGGGGSPPPPEEEEETTEEEEE-SS-TTS-PPB-TT-EEEEEETTEEEEEEEESPBSS-EEEEEEEEE-TTSPPPEEEEE-SSS-SS--S--TTSPPPEEGGGS----------------------